Protein AF-A0A8S3Z1G6-F1 (afdb_monomer)

Nearest PDB structures (foldseek):
  7von-assembly1_A  TM=7.773E-01  e=1.068E-27  Homo sapiens
  6tav-assembly1_C  TM=4.360E-01  e=1.987E-30  Homo sapiens
  6tav-assembly1_D  TM=4.398E-01  e=4.493E-30  Homo sapiens
  6tav-assembly1_B  TM=4.279E-01  e=2.783E-29  Homo sapiens
  7o7s-assembly1_B  TM=4.402E-01  e=2.542E-23  Homo sapiens

Mean predicted aligned error: 13.36 Å

InterPro domains:
  IPR001599 Alpha-2-macroglobulin [PF00207] (33-119)
  IPR001599 Alpha-2-macroglobulin [SM01360] (33-122)
  IPR008930 Terpenoid cyclases/protein prenyltransferase alpha-alpha toroid [SSF48239] (239-537)
  IPR011626 Alpha-macroglobulin-like, TED domain [PF07678] (222-535)
  IPR013783 Immunoglobulin-like fold [G3DSA:2.60.40.10] (85-119)
  IPR050473 Alpha-2-macroglobulin/Complement system [PTHR11412] (114-623)

Structure (mmCIF, N/CA/C/O backbone):
data_AF-A0A8S3Z1G6-F1
#
_entry.id   AF-A0A8S3Z1G6-F1
#
loop_
_atom_site.group_PDB
_atom_site.id
_atom_site.type_symbol
_atom_site.label_atom_id
_atom_site.label_alt_id
_atom_site.label_comp_id
_atom_site.label_asym_id
_atom_site.label_entity_id
_atom_site.label_seq_id
_atom_site.pdbx_PDB_ins_code
_atom_site.Cartn_x
_atom_site.Cartn_y
_atom_site.Cartn_z
_atom_site.occupancy
_atom_site.B_iso_or_equiv
_atom_site.auth_seq_id
_atom_site.auth_comp_id
_atom_site.auth_asym_id
_atom_site.auth_atom_id
_atom_site.pdbx_PDB_model_num
ATOM 1 N N . SER A 1 1 ? 66.501 -29.626 -78.170 1.00 34.53 1 SER A N 1
ATOM 2 C CA . SER A 1 1 ? 66.283 -30.199 -76.824 1.00 34.53 1 SER A CA 1
ATOM 3 C C . SER A 1 1 ? 64.875 -29.842 -76.359 1.00 34.53 1 SER A C 1
ATOM 5 O O . SER A 1 1 ? 64.564 -28.665 -76.341 1.00 34.53 1 SER A O 1
ATOM 7 N N . ARG A 1 2 ? 64.040 -30.877 -76.120 1.00 29.97 2 ARG A N 1
ATOM 8 C CA . ARG A 1 2 ? 62.816 -31.008 -75.269 1.00 29.97 2 ARG A CA 1
ATOM 9 C C . ARG A 1 2 ? 62.225 -29.713 -74.651 1.00 29.97 2 ARG A C 1
ATOM 11 O O . ARG A 1 2 ? 62.986 -28.949 -74.088 1.00 29.97 2 ARG A O 1
ATOM 18 N N . ALA A 1 3 ? 60.914 -29.439 -74.593 1.00 30.58 3 ALA A N 1
ATOM 19 C CA . ALA A 1 3 ? 59.749 -30.291 -74.285 1.00 30.58 3 ALA A CA 1
ATOM 20 C C . ALA A 1 3 ? 58.430 -29.540 -74.655 1.00 30.58 3 ALA A C 1
ATOM 22 O O . ALA A 1 3 ? 58.380 -28.323 -74.539 1.00 30.58 3 ALA A O 1
ATOM 23 N N . LEU A 1 4 ? 57.466 -30.175 -75.336 1.00 33.66 4 LEU A N 1
ATOM 24 C CA . LEU A 1 4 ? 56.181 -30.745 -74.855 1.00 33.66 4 LEU A CA 1
ATOM 25 C C . LEU A 1 4 ? 55.034 -29.765 -74.511 1.00 33.66 4 LEU A C 1
ATOM 27 O O . LEU A 1 4 ? 55.108 -28.956 -73.595 1.00 33.66 4 LEU A O 1
ATOM 31 N N . ARG A 1 5 ? 53.929 -29.970 -75.248 1.00 39.62 5 ARG A N 1
ATOM 32 C CA . ARG A 1 5 ? 52.545 -29.548 -74.986 1.00 39.62 5 ARG A CA 1
ATOM 33 C C . ARG A 1 5 ? 52.050 -30.059 -73.626 1.00 39.62 5 ARG A C 1
ATOM 35 O O . ARG A 1 5 ? 52.363 -31.191 -73.274 1.00 39.62 5 ARG A O 1
ATOM 42 N N . ASN A 1 6 ? 51.165 -29.301 -72.978 1.00 30.95 6 ASN A N 1
ATOM 43 C CA . ASN A 1 6 ? 49.885 -29.809 -72.467 1.00 30.95 6 ASN A CA 1
ATOM 44 C C . ASN A 1 6 ? 48.949 -28.640 -72.138 1.00 30.95 6 ASN A C 1
ATOM 46 O O . ASN A 1 6 ? 49.355 -27.666 -71.510 1.00 30.95 6 ASN A O 1
ATOM 50 N N . GLY A 1 7 ? 47.707 -28.734 -72.611 1.00 37.72 7 GLY A N 1
ATOM 51 C CA . GLY A 1 7 ? 46.647 -27.794 -72.275 1.00 37.72 7 GLY A CA 1
ATOM 52 C C . GLY A 1 7 ? 46.104 -28.031 -70.869 1.00 37.72 7 GLY A C 1
ATOM 53 O O . GLY A 1 7 ? 46.089 -29.161 -70.384 1.00 37.72 7 GLY A O 1
ATOM 54 N N . SER A 1 8 ? 45.596 -26.970 -70.250 1.00 30.78 8 SER A N 1
ATOM 55 C CA . SER A 1 8 ? 44.610 -27.065 -69.180 1.00 30.78 8 SER A CA 1
ATOM 56 C C . SER A 1 8 ? 43.394 -26.233 -69.577 1.00 30.78 8 SER A C 1
ATOM 58 O O . SER A 1 8 ? 43.483 -25.067 -69.955 1.00 30.78 8 SER A O 1
ATOM 60 N N . GLN A 1 9 ? 42.251 -26.909 -69.580 1.00 35.09 9 GLN A N 1
ATOM 61 C CA . GLN A 1 9 ? 40.932 -26.348 -69.812 1.00 35.09 9 GLN A CA 1
ATOM 62 C C . GLN A 1 9 ? 40.625 -25.313 -68.724 1.00 35.09 9 GLN A C 1
ATOM 64 O O . GLN A 1 9 ? 40.702 -25.618 -67.535 1.00 35.09 9 GLN A O 1
ATOM 69 N N . THR A 1 10 ? 40.227 -24.107 -69.116 1.00 37.28 10 THR A N 1
ATOM 70 C CA . THR A 1 10 ? 39.529 -23.186 -68.218 1.00 37.28 10 THR A CA 1
ATOM 71 C C . THR A 1 10 ? 38.146 -23.766 -67.936 1.00 37.28 10 THR A C 1
ATOM 73 O O . THR A 1 10 ? 37.294 -23.786 -68.825 1.00 37.28 10 THR A O 1
ATOM 76 N N . MET A 1 11 ? 37.931 -24.283 -66.723 1.00 36.00 11 MET A N 1
ATOM 77 C CA . MET A 1 11 ? 36.587 -24.627 -66.251 1.00 36.00 11 MET A CA 1
ATOM 78 C C . MET A 1 11 ? 35.712 -23.362 -66.245 1.00 36.00 11 MET A C 1
ATOM 80 O O . MET A 1 11 ? 36.204 -22.299 -65.856 1.00 36.00 11 MET A O 1
ATOM 84 N N . PRO A 1 12 ? 34.431 -23.440 -66.648 1.00 39.66 12 PRO A N 1
ATOM 85 C CA . PRO A 1 12 ? 33.510 -22.330 -66.455 1.00 39.66 12 PRO A CA 1
ATOM 86 C C . PRO A 1 12 ? 33.295 -22.091 -64.948 1.00 39.66 12 PRO A C 1
ATOM 88 O O . PRO A 1 12 ? 33.430 -23.031 -64.156 1.00 39.66 12 PRO A O 1
ATOM 91 N N . PRO A 1 13 ? 32.966 -20.856 -64.525 1.00 38.84 13 PRO A N 1
ATOM 92 C CA . PRO A 1 13 ? 32.642 -20.574 -63.133 1.00 38.84 13 PRO A CA 1
ATOM 93 C C . PRO A 1 13 ? 31.499 -21.488 -62.683 1.00 38.84 13 PRO A C 1
ATOM 95 O O . PRO A 1 13 ? 30.462 -21.586 -63.340 1.00 38.84 13 PRO A O 1
ATOM 98 N N . LYS A 1 14 ? 31.719 -22.193 -61.573 1.00 38.25 14 LYS A N 1
ATOM 99 C CA . LYS A 1 14 ? 30.732 -23.070 -60.948 1.00 38.25 14 LYS A CA 1
ATOM 100 C C . LYS A 1 14 ? 29.528 -22.206 -60.553 1.00 38.25 14 LYS A C 1
ATOM 102 O O . LYS A 1 14 ? 29.661 -21.329 -59.703 1.00 38.25 14 LYS A O 1
ATOM 107 N N . VAL A 1 15 ? 28.378 -22.418 -61.190 1.00 42.12 15 VAL A N 1
ATOM 108 C CA . VAL A 1 15 ? 27.108 -21.830 -60.747 1.00 42.12 15 VAL A CA 1
ATOM 109 C C . VAL A 1 15 ? 26.781 -22.484 -59.408 1.00 42.12 15 VAL A C 1
ATOM 111 O O . VAL A 1 15 ? 26.533 -23.687 -59.367 1.00 42.12 15 VAL A O 1
ATOM 114 N N . MET A 1 16 ? 26.868 -21.717 -58.319 1.00 34.94 16 MET A N 1
ATOM 115 C CA . MET A 1 16 ? 26.421 -22.168 -57.000 1.00 34.94 16 MET A CA 1
ATOM 116 C C . MET A 1 16 ? 24.927 -22.480 -57.077 1.00 34.94 16 MET A C 1
ATOM 118 O O . MET A 1 16 ? 24.133 -21.649 -57.519 1.00 34.94 16 MET A O 1
ATOM 122 N N . THR A 1 17 ? 24.558 -23.694 -56.687 1.00 43.62 17 THR A N 1
ATOM 123 C CA . THR A 1 17 ? 23.158 -24.112 -56.569 1.00 43.62 17 THR A CA 1
ATOM 124 C C . THR A 1 17 ? 22.634 -23.801 -55.168 1.00 43.62 17 THR A C 1
ATOM 126 O O . THR A 1 17 ? 23.411 -23.568 -54.247 1.00 43.62 17 THR A O 1
ATOM 129 N N . MET A 1 18 ? 21.309 -23.763 -54.997 1.00 39.62 18 MET A N 1
ATOM 130 C CA . MET A 1 18 ? 20.632 -23.345 -53.754 1.00 39.62 18 MET A CA 1
ATOM 131 C C . MET A 1 18 ? 21.037 -24.165 -52.508 1.00 39.62 18 MET A C 1
ATOM 133 O O . MET A 1 18 ? 20.867 -23.685 -51.390 1.00 39.62 18 MET A O 1
ATOM 137 N N . ASP A 1 19 ? 21.620 -25.351 -52.713 1.00 42.16 19 ASP A N 1
ATOM 138 C CA . ASP A 1 19 ? 22.122 -26.258 -51.673 1.00 42.16 19 ASP A CA 1
ATOM 139 C C . ASP A 1 19 ? 23.578 -25.970 -51.235 1.00 42.16 19 ASP A C 1
ATOM 141 O O . ASP A 1 19 ? 24.062 -26.583 -50.286 1.00 42.16 19 ASP A O 1
ATOM 145 N N . ASP A 1 20 ? 24.284 -25.034 -51.889 1.00 42.81 20 ASP A N 1
ATOM 146 C CA . ASP A 1 20 ? 25.677 -24.662 -51.571 1.00 42.81 20 ASP A CA 1
ATOM 147 C C . ASP A 1 20 ? 25.791 -23.511 -50.537 1.00 42.81 20 ASP A C 1
ATOM 149 O O . ASP A 1 20 ? 26.899 -23.128 -50.149 1.00 42.81 20 ASP A O 1
ATOM 153 N N . LEU A 1 21 ? 24.670 -22.933 -50.078 1.00 46.16 21 LEU A N 1
ATOM 154 C CA . LEU A 1 21 ? 24.652 -21.888 -49.044 1.00 46.16 21 LEU A CA 1
ATOM 155 C C . LEU A 1 21 ? 24.700 -22.517 -47.636 1.00 46.16 21 LEU A C 1
ATOM 157 O O . LEU A 1 21 ? 23.954 -23.460 -47.369 1.00 46.16 21 LEU A O 1
ATOM 161 N N . PRO A 1 22 ? 25.524 -22.001 -46.698 1.00 45.28 22 PRO A N 1
ATOM 162 C CA . PRO A 1 22 ? 25.552 -22.518 -45.332 1.00 45.28 22 PRO A CA 1
ATOM 163 C C . PRO A 1 22 ? 24.160 -22.393 -44.687 1.00 45.28 22 PRO A C 1
ATOM 165 O O . PRO A 1 22 ? 23.470 -21.399 -44.942 1.00 45.28 22 PRO A O 1
ATOM 168 N N . PRO A 1 23 ? 23.736 -23.350 -43.837 1.00 43.66 23 PRO A N 1
ATOM 169 C CA . PRO A 1 23 ? 22.456 -23.271 -43.142 1.00 43.66 23 PRO A CA 1
ATOM 170 C C . PRO A 1 23 ? 22.430 -21.999 -42.294 1.00 43.66 23 PRO A C 1
ATOM 172 O O . PRO A 1 23 ? 23.134 -21.880 -41.292 1.00 43.66 23 PRO A O 1
ATOM 175 N N . GLN A 1 24 ? 21.656 -21.010 -42.736 1.00 57.53 24 GLN A N 1
ATOM 176 C CA . GLN A 1 24 ? 21.557 -19.738 -42.041 1.00 57.53 24 GLN A CA 1
ATOM 177 C C . GLN A 1 24 ? 20.577 -19.846 -40.876 1.00 57.53 24 GLN A C 1
ATOM 179 O O . GLN A 1 24 ? 19.446 -20.309 -41.019 1.00 57.53 24 GLN A O 1
ATOM 184 N N . THR A 1 25 ? 21.035 -19.398 -39.715 1.00 65.25 25 THR A N 1
ATOM 185 C CA . THR A 1 25 ? 20.293 -19.397 -38.459 1.00 65.25 25 THR A CA 1
ATOM 186 C C . THR A 1 25 ? 19.339 -18.202 -38.385 1.00 65.25 25 THR A C 1
ATOM 188 O O . THR A 1 25 ? 19.664 -17.095 -38.818 1.00 65.25 25 THR A O 1
ATOM 191 N N . VAL A 1 26 ? 18.139 -18.424 -37.841 1.00 72.69 26 VAL A N 1
ATOM 192 C CA . VAL A 1 26 ? 17.143 -17.367 -37.599 1.00 72.69 26 VAL A CA 1
ATOM 193 C C . VAL A 1 26 ? 17.615 -16.495 -36.440 1.00 72.69 26 VAL A C 1
ATOM 195 O O . VAL A 1 26 ? 17.843 -17.015 -35.350 1.00 72.69 26 VAL A O 1
ATOM 198 N N . ARG A 1 27 ? 17.723 -15.178 -36.659 1.00 77.94 27 ARG A N 1
ATOM 199 C CA . ARG A 1 27 ? 18.151 -14.234 -35.617 1.00 77.94 27 ARG A CA 1
ATOM 200 C C . ARG A 1 27 ? 16.987 -13.872 -34.703 1.00 77.94 27 ARG A C 1
ATOM 202 O O . ARG A 1 27 ? 15.982 -13.335 -35.179 1.00 77.94 27 ARG A O 1
ATOM 209 N N . ASN A 1 28 ? 17.125 -14.142 -33.406 1.00 76.19 28 ASN A N 1
ATOM 210 C CA . ASN A 1 28 ? 16.068 -13.900 -32.415 1.00 76.19 28 ASN A CA 1
ATOM 211 C C . ASN A 1 28 ? 16.565 -13.373 -31.052 1.00 76.19 28 ASN A C 1
ATOM 213 O O . ASN A 1 28 ? 15.741 -12.898 -30.267 1.00 76.19 28 ASN A O 1
ATOM 217 N N . TYR A 1 29 ? 17.876 -13.391 -30.772 1.00 78.62 29 TYR A N 1
ATOM 218 C CA . TYR A 1 29 ? 18.431 -13.000 -29.470 1.00 78.62 29 TYR A CA 1
ATOM 219 C C . TYR A 1 29 ? 19.178 -11.655 -29.522 1.00 78.62 29 TYR A C 1
ATOM 221 O O . TYR A 1 29 ? 20.302 -11.562 -30.018 1.00 78.62 29 TYR A O 1
ATOM 229 N N . PHE A 1 30 ? 18.557 -10.602 -28.973 1.00 79.12 30 PHE A N 1
ATOM 230 C CA . PHE A 1 30 ? 19.050 -9.214 -29.025 1.00 79.12 30 PHE A CA 1
ATOM 231 C C . PHE A 1 30 ? 19.075 -8.543 -27.631 1.00 79.12 30 PHE A C 1
ATOM 233 O O . PHE A 1 30 ? 18.263 -7.650 -27.378 1.00 79.12 30 PHE A O 1
ATOM 240 N N . PRO A 1 31 ? 19.945 -8.974 -26.700 1.00 79.94 31 PRO A N 1
ATOM 241 C CA . PRO A 1 31 ? 20.035 -8.383 -25.363 1.00 79.94 31 PRO A CA 1
ATOM 242 C C . PRO A 1 31 ? 20.738 -7.013 -25.377 1.00 79.94 31 PRO A C 1
ATOM 244 O O . PRO A 1 31 ? 21.532 -6.731 -26.271 1.00 79.94 31 PRO A O 1
ATOM 247 N N . GLU A 1 32 ? 20.505 -6.189 -24.349 1.00 76.38 32 GLU A N 1
ATOM 248 C CA . GLU A 1 32 ? 21.302 -4.971 -24.092 1.00 76.38 32 GLU A CA 1
ATOM 249 C C . GLU A 1 32 ? 22.639 -5.290 -23.403 1.00 76.38 32 GLU A C 1
ATOM 251 O O . GLU A 1 32 ? 23.653 -4.644 -23.649 1.00 76.38 32 GLU A O 1
ATOM 256 N N . SER A 1 33 ? 22.667 -6.302 -22.534 1.00 83.00 33 SER A N 1
ATOM 257 C CA . SER A 1 33 ? 23.867 -6.793 -21.849 1.00 83.00 33 SER A CA 1
ATOM 258 C C . SER A 1 33 ? 23.748 -8.297 -21.621 1.00 83.00 33 SER A C 1
ATOM 260 O O . SER A 1 33 ? 22.657 -8.806 -21.369 1.00 83.00 33 SER A O 1
ATOM 262 N N . TRP A 1 34 ? 24.859 -9.022 -21.725 1.00 83.94 34 TRP A N 1
ATOM 263 C CA . TRP A 1 34 ? 24.917 -10.474 -21.543 1.00 83.94 34 TRP A CA 1
ATOM 264 C C . TRP A 1 34 ? 26.304 -10.878 -21.016 1.00 83.94 34 TRP A C 1
ATOM 266 O O . TRP A 1 34 ? 27.234 -10.078 -21.057 1.00 83.94 34 TRP A O 1
ATOM 276 N N . PHE A 1 35 ? 26.431 -12.099 -20.486 1.00 85.94 35 PHE A N 1
ATOM 277 C CA . PHE A 1 35 ? 27.665 -12.621 -19.875 1.00 85.94 35 PHE A CA 1
ATOM 278 C C . PHE A 1 35 ? 28.144 -11.862 -18.610 1.00 85.94 35 PHE A C 1
ATOM 280 O O . PHE A 1 35 ? 29.320 -11.547 -18.450 1.00 85.94 35 PHE A O 1
ATOM 287 N N . PHE A 1 36 ? 27.226 -11.601 -17.667 1.00 87.31 36 PHE A N 1
ATOM 288 C CA . PHE A 1 36 ? 27.542 -11.021 -16.352 1.00 87.31 36 PHE A CA 1
ATOM 289 C C . PHE A 1 36 ? 27.670 -12.115 -15.276 1.00 87.31 36 PHE A C 1
ATOM 291 O O . PHE A 1 36 ? 26.740 -12.373 -14.511 1.00 87.31 36 PHE A O 1
ATOM 298 N N . GLU A 1 37 ? 28.816 -12.801 -15.236 1.00 85.12 37 GLU A N 1
ATOM 299 C CA . GLU A 1 37 ? 29.043 -13.954 -14.352 1.00 85.12 37 GLU A CA 1
ATOM 300 C C . GLU A 1 37 ? 30.339 -13.847 -13.538 1.00 85.12 37 GLU A C 1
ATOM 302 O O . GLU A 1 37 ? 31.354 -13.325 -13.994 1.00 85.12 37 GLU A O 1
ATOM 307 N N . LYS A 1 38 ? 30.335 -14.432 -12.333 1.00 88.31 38 LYS A N 1
ATOM 308 C CA . LYS A 1 38 ? 31.545 -14.629 -11.526 1.00 88.31 38 LYS A CA 1
ATOM 309 C C . LYS A 1 38 ? 32.141 -16.008 -11.810 1.00 88.31 38 LYS A C 1
ATOM 311 O O . LYS A 1 38 ? 31.478 -17.021 -11.592 1.00 88.31 38 LYS A O 1
ATOM 316 N N . LYS A 1 39 ? 33.418 -16.063 -12.194 1.00 85.75 39 LYS A N 1
ATOM 317 C CA . LYS A 1 39 ? 34.184 -17.313 -12.331 1.00 85.75 39 LYS A CA 1
ATOM 318 C C . LYS A 1 39 ? 35.320 -17.361 -11.310 1.00 85.75 39 LYS A C 1
ATOM 320 O O . LYS A 1 39 ? 35.952 -16.347 -11.025 1.00 85.75 39 LYS A O 1
ATOM 325 N N . LYS A 1 40 ? 35.575 -18.541 -10.737 1.00 86.19 40 LYS A N 1
ATOM 326 C CA . LYS A 1 40 ? 36.748 -18.783 -9.886 1.00 86.19 40 LYS A CA 1
ATOM 327 C C . LYS A 1 40 ? 37.850 -19.372 -10.758 1.00 86.19 40 LYS A C 1
ATOM 329 O O . LYS A 1 40 ? 37.679 -20.476 -11.264 1.00 86.19 40 LYS A O 1
ATOM 334 N N . LEU A 1 41 ? 38.946 -18.639 -10.931 1.00 84.06 41 LEU A N 1
ATOM 335 C CA . LEU A 1 41 ? 40.090 -19.114 -11.708 1.00 84.06 41 LEU A CA 1
ATOM 336 C C . LEU A 1 41 ? 40.777 -20.301 -11.000 1.00 84.06 41 LEU A C 1
ATOM 338 O O . LEU A 1 41 ? 40.787 -20.335 -9.761 1.00 84.06 41 LEU A O 1
ATOM 342 N N . PRO A 1 42 ? 41.330 -21.274 -11.749 1.00 83.12 42 PRO A N 1
ATOM 343 C CA . PRO A 1 42 ? 42.129 -22.352 -11.178 1.00 83.12 42 PRO A CA 1
ATOM 344 C C . PRO A 1 42 ? 43.481 -21.822 -10.668 1.00 83.12 42 PRO A C 1
ATOM 346 O O . PRO A 1 42 ? 43.794 -20.637 -10.794 1.00 83.12 42 PRO A O 1
ATOM 349 N N . GLN A 1 43 ? 44.278 -22.683 -10.026 1.00 78.88 43 GLN A N 1
ATOM 350 C CA . GLN A 1 43 ? 45.542 -22.274 -9.386 1.00 78.88 43 GLN A CA 1
ATOM 351 C C . GLN A 1 43 ? 46.591 -21.739 -10.375 1.00 78.88 43 GLN A C 1
ATOM 353 O O . GLN A 1 43 ? 47.446 -20.949 -9.983 1.00 78.88 43 GLN A O 1
ATOM 358 N N . ASP A 1 44 ? 46.506 -22.142 -11.640 1.00 81.56 44 ASP A N 1
ATOM 359 C CA . ASP A 1 44 ? 47.327 -21.660 -12.755 1.00 81.56 44 ASP A CA 1
ATOM 360 C C . ASP A 1 44 ? 46.899 -20.274 -13.273 1.00 81.56 44 ASP A C 1
ATOM 362 O O . ASP A 1 44 ? 47.632 -19.640 -14.029 1.00 81.56 44 ASP A O 1
ATOM 366 N N . GLY A 1 45 ? 45.740 -19.773 -12.833 1.00 78.19 45 GLY A N 1
ATOM 367 C CA . GLY A 1 45 ? 45.218 -18.459 -13.191 1.00 78.19 45 GLY A CA 1
ATOM 368 C C . GLY A 1 45 ? 44.628 -18.368 -14.599 1.00 78.19 45 GLY A C 1
ATOM 369 O O . GLY A 1 45 ? 44.287 -17.261 -15.014 1.00 78.19 45 GLY A O 1
ATOM 370 N N . PHE A 1 46 ? 44.477 -19.483 -15.321 1.00 82.94 46 PHE A N 1
ATOM 371 C CA . PHE A 1 46 ? 43.970 -19.494 -16.694 1.00 82.94 46 PHE A CA 1
ATOM 372 C C . PHE A 1 46 ? 42.606 -20.186 -16.781 1.00 82.94 46 PHE A C 1
ATOM 374 O O . PHE A 1 46 ? 42.383 -21.244 -16.203 1.00 82.94 46 PHE A O 1
ATOM 381 N N . MET A 1 47 ? 41.666 -19.585 -17.509 1.00 83.75 47 MET A N 1
ATOM 382 C CA . MET A 1 47 ? 40.366 -20.187 -17.792 1.00 83.75 47 MET A CA 1
ATOM 383 C C . MET A 1 47 ? 39.920 -19.779 -19.188 1.00 83.75 47 MET A C 1
ATOM 385 O O . MET A 1 47 ? 39.853 -18.591 -19.496 1.00 83.75 47 MET A O 1
ATOM 389 N N . GLU A 1 48 ? 39.567 -20.766 -19.999 1.00 86.31 48 GLU A N 1
ATOM 390 C CA . GLU A 1 48 ? 38.979 -20.555 -21.315 1.00 86.31 48 GLU A CA 1
ATOM 391 C C . GLU A 1 48 ? 37.458 -20.720 -21.232 1.00 86.31 48 GLU A C 1
ATOM 393 O O . GLU A 1 48 ? 36.951 -21.644 -20.592 1.00 86.31 48 GLU A O 1
ATOM 398 N N . VAL A 1 49 ? 36.721 -19.801 -21.857 1.00 83.50 49 VAL A N 1
ATOM 399 C CA . VAL A 1 49 ? 35.257 -19.834 -21.911 1.00 83.50 49 VAL A CA 1
ATOM 400 C C . VAL A 1 49 ? 34.829 -19.633 -23.357 1.00 83.50 49 VAL A C 1
ATOM 402 O O . VAL A 1 49 ? 35.043 -18.568 -23.931 1.00 83.50 49 VAL A O 1
ATOM 405 N N . SER A 1 50 ? 34.204 -20.648 -23.946 1.00 86.75 50 SER A N 1
ATOM 406 C CA . SER A 1 50 ? 33.611 -20.539 -25.277 1.00 86.75 50 SER A CA 1
ATOM 407 C C . SER A 1 50 ? 32.214 -19.931 -25.169 1.00 86.75 50 SER A C 1
ATOM 409 O O . SER A 1 50 ? 31.353 -20.455 -24.462 1.00 86.75 50 SER A O 1
ATOM 411 N N . LEU A 1 51 ? 31.984 -18.826 -25.876 1.00 84.00 51 LEU A N 1
ATOM 412 C CA . LEU A 1 51 ? 30.718 -18.094 -25.882 1.00 84.00 51 LEU A CA 1
ATOM 413 C C . LEU A 1 51 ? 30.206 -17.949 -27.312 1.00 84.00 51 LEU A C 1
ATOM 415 O O . LEU A 1 51 ? 30.983 -17.721 -28.236 1.00 84.00 51 LEU A O 1
ATOM 419 N N . THR A 1 52 ? 28.888 -18.038 -27.485 1.00 83.31 52 THR A N 1
ATOM 420 C CA . THR A 1 52 ? 28.232 -17.666 -28.745 1.00 83.31 52 THR A CA 1
ATOM 421 C C . THR A 1 52 ? 27.739 -16.230 -28.615 1.00 83.31 52 THR A C 1
ATOM 423 O O . THR A 1 52 ? 26.966 -15.929 -27.707 1.00 83.31 52 THR A O 1
ATOM 426 N N . LEU A 1 53 ? 28.224 -15.340 -29.485 1.00 83.50 53 LEU A N 1
ATOM 427 C CA . LEU A 1 53 ? 27.829 -13.931 -29.484 1.00 83.50 53 LEU A CA 1
ATOM 428 C C . LEU A 1 53 ? 26.343 -13.801 -29.880 1.00 83.50 53 LEU A C 1
ATOM 430 O O . LEU A 1 53 ? 25.904 -14.526 -30.773 1.00 83.50 53 LEU A O 1
ATOM 434 N N . PRO A 1 54 ? 25.570 -12.887 -29.263 1.00 84.69 54 PRO A N 1
ATOM 435 C CA . PRO A 1 54 ? 24.199 -12.613 -29.659 1.00 84.69 54 PRO A CA 1
ATOM 436 C C . PRO A 1 54 ? 24.094 -12.162 -31.111 1.00 84.69 54 PRO A C 1
ATOM 438 O O . PRO A 1 54 ? 25.008 -11.540 -31.651 1.00 84.69 54 PRO A O 1
ATOM 441 N N . ASP A 1 55 ? 22.912 -12.350 -31.689 1.00 79.31 55 ASP A N 1
ATOM 442 C CA . ASP A 1 55 ? 22.598 -12.058 -33.093 1.00 79.31 55 ASP A CA 1
ATOM 443 C C . ASP A 1 55 ? 22.562 -10.552 -33.440 1.00 79.31 55 ASP A C 1
ATOM 445 O O . ASP A 1 55 ? 22.197 -10.149 -34.556 1.00 79.31 55 ASP A O 1
ATOM 449 N N . SER A 1 56 ? 22.894 -9.701 -32.468 1.00 77.81 56 SER A N 1
ATOM 450 C CA . SER A 1 56 ? 22.869 -8.248 -32.572 1.00 77.81 56 SER A CA 1
ATOM 451 C C . SER A 1 56 ? 24.117 -7.724 -33.281 1.00 77.81 56 SER A C 1
ATOM 453 O O . SER A 1 56 ? 25.239 -8.094 -32.943 1.00 77.81 56 SER A O 1
ATOM 455 N N . ILE A 1 57 ? 23.925 -6.833 -34.254 1.00 76.31 57 ILE A N 1
ATOM 456 C CA . ILE A 1 57 ? 25.013 -6.250 -35.050 1.00 76.31 57 ILE A CA 1
ATOM 457 C C . ILE A 1 57 ? 25.527 -5.020 -34.312 1.00 76.31 57 ILE A C 1
ATOM 459 O O . ILE A 1 57 ? 25.114 -3.888 -34.557 1.00 76.31 57 ILE A O 1
ATOM 463 N N . THR A 1 58 ? 26.374 -5.288 -33.324 1.00 76.75 58 THR A N 1
ATOM 464 C CA . THR A 1 58 ? 26.969 -4.306 -32.416 1.00 76.75 58 THR A CA 1
ATOM 465 C C . THR A 1 58 ? 28.449 -4.624 -32.224 1.00 76.75 58 THR A C 1
ATOM 467 O O . THR A 1 58 ? 28.938 -5.684 -32.624 1.00 76.75 58 THR A O 1
ATOM 470 N N . THR A 1 59 ? 29.177 -3.705 -31.598 1.00 80.81 59 THR A N 1
ATOM 471 C CA . THR A 1 59 ? 30.476 -4.028 -31.011 1.00 80.81 59 THR A CA 1
ATOM 472 C C . THR A 1 59 ? 30.261 -4.367 -29.544 1.00 80.81 59 THR A C 1
ATOM 474 O O . THR A 1 59 ? 29.893 -3.496 -28.757 1.00 80.81 59 THR A O 1
ATOM 477 N N . TRP A 1 60 ? 30.470 -5.631 -29.177 1.00 86.44 60 TRP A N 1
ATOM 478 C CA . TRP A 1 60 ? 30.439 -6.054 -27.781 1.00 86.44 60 TRP A CA 1
ATOM 479 C C . TRP A 1 60 ? 31.750 -5.677 -27.105 1.00 86.44 60 TRP A C 1
ATOM 481 O O . TRP A 1 60 ? 32.811 -5.980 -27.635 1.00 86.44 60 TRP A O 1
ATOM 491 N N . SER A 1 61 ? 31.684 -5.041 -25.939 1.00 89.00 61 SER A N 1
ATOM 492 C CA . SER A 1 61 ? 32.859 -4.727 -25.124 1.00 89.00 61 SER A CA 1
ATOM 493 C C . SER A 1 61 ? 32.872 -5.640 -23.901 1.00 89.00 61 SER A C 1
ATOM 495 O O . SER A 1 61 ? 31.988 -5.556 -23.048 1.00 89.00 61 SER A O 1
ATOM 497 N N . PHE A 1 62 ? 33.841 -6.552 -23.836 1.00 87.94 62 PHE A N 1
ATOM 498 C CA . PHE A 1 62 ? 34.018 -7.465 -22.712 1.00 87.94 62 PHE A CA 1
ATOM 499 C C . PHE A 1 62 ? 35.028 -6.891 -21.729 1.00 87.94 62 PHE A C 1
ATOM 501 O O . PHE A 1 62 ? 36.187 -6.683 -22.074 1.00 87.94 62 PHE A O 1
ATOM 508 N N . MET A 1 63 ? 34.609 -6.693 -20.483 1.00 87.88 63 MET A N 1
ATOM 509 C CA . MET A 1 63 ? 35.485 -6.257 -19.400 1.00 87.88 63 MET A CA 1
ATOM 510 C C . MET A 1 63 ? 35.467 -7.295 -18.283 1.00 87.88 63 MET A C 1
ATOM 512 O O . MET A 1 63 ? 34.402 -7.761 -17.877 1.00 87.88 63 MET A O 1
ATOM 516 N N . ALA A 1 64 ? 36.644 -7.641 -17.767 1.00 88.62 64 ALA A N 1
ATOM 517 C CA . ALA A 1 64 ? 36.797 -8.546 -16.640 1.00 88.62 64 ALA A CA 1
ATOM 518 C C . ALA A 1 64 ? 37.385 -7.809 -15.433 1.00 88.62 64 ALA A C 1
ATOM 520 O O . ALA A 1 64 ? 38.302 -6.998 -15.556 1.00 88.62 64 ALA A O 1
ATOM 521 N N . VAL A 1 65 ? 36.875 -8.128 -14.243 1.00 90.50 65 VAL A N 1
ATOM 522 C CA . VAL A 1 65 ? 37.412 -7.634 -12.971 1.00 90.50 65 VAL A CA 1
ATOM 523 C C . VAL A 1 65 ? 37.878 -8.830 -12.149 1.00 90.50 65 VAL A C 1
ATOM 525 O O . VAL A 1 65 ? 37.074 -9.648 -11.702 1.00 90.50 65 VAL A O 1
ATOM 528 N N . GLY A 1 66 ? 39.193 -8.946 -11.972 1.00 88.88 66 GLY A N 1
ATOM 529 C CA . GLY A 1 66 ? 39.838 -9.986 -11.179 1.00 88.88 66 GLY A CA 1
ATOM 530 C C . GLY A 1 66 ? 40.108 -9.520 -9.752 1.00 88.88 66 GLY A C 1
ATOM 531 O O . GLY A 1 66 ? 40.572 -8.403 -9.534 1.00 88.88 66 GLY A O 1
ATOM 532 N N . ILE A 1 67 ? 39.848 -10.385 -8.769 1.00 89.38 67 ILE A N 1
ATOM 533 C CA . ILE A 1 67 ? 40.145 -10.130 -7.353 1.00 89.38 67 ILE A CA 1
ATOM 534 C C . ILE A 1 67 ? 40.977 -11.297 -6.815 1.00 89.38 67 ILE A C 1
ATOM 536 O O . ILE A 1 67 ? 40.552 -12.450 -6.890 1.00 89.38 67 ILE A O 1
ATOM 540 N N . SER A 1 68 ? 42.147 -10.994 -6.250 1.00 86.44 68 SER A N 1
ATOM 541 C CA . SER A 1 68 ? 43.049 -11.959 -5.614 1.00 86.44 68 SER A CA 1
ATOM 542 C C . SER A 1 68 ? 43.428 -11.507 -4.204 1.00 86.44 68 SER A C 1
ATOM 544 O O . SER A 1 68 ? 43.701 -10.331 -3.973 1.00 86.44 68 SER A O 1
ATOM 546 N N . SER A 1 69 ? 43.514 -12.450 -3.262 1.00 84.19 69 SER A N 1
ATOM 547 C CA . SER A 1 69 ? 43.940 -12.169 -1.884 1.00 84.19 69 SER A CA 1
ATOM 548 C C . SER A 1 69 ? 45.397 -11.709 -1.782 1.00 84.19 69 SER A C 1
ATOM 550 O O . SER A 1 69 ? 45.748 -11.029 -0.825 1.00 84.19 69 SER A O 1
ATOM 552 N N . THR A 1 70 ? 46.243 -12.065 -2.754 1.00 86.75 70 THR A N 1
ATOM 553 C CA . THR A 1 70 ? 47.678 -11.733 -2.754 1.00 86.75 70 THR A CA 1
ATOM 554 C C . THR A 1 70 ? 48.033 -10.557 -3.655 1.00 86.75 70 THR A C 1
ATOM 556 O O . THR A 1 70 ? 49.057 -9.919 -3.437 1.00 86.75 70 THR A O 1
ATOM 559 N N . ARG A 1 71 ? 47.216 -10.272 -4.679 1.00 83.38 71 ARG A N 1
ATOM 560 C CA . ARG A 1 71 ? 47.508 -9.253 -5.708 1.00 83.38 71 ARG A CA 1
ATOM 561 C C . ARG A 1 71 ? 46.470 -8.129 -5.795 1.00 83.38 71 ARG A C 1
ATOM 563 O O . ARG A 1 71 ? 46.623 -7.239 -6.620 1.00 83.38 71 ARG A O 1
ATOM 570 N N . GLY A 1 72 ? 45.440 -8.148 -4.950 1.00 87.00 72 GLY A N 1
ATOM 571 C CA . GLY A 1 72 ? 44.400 -7.121 -4.934 1.00 87.00 72 GLY A CA 1
ATOM 572 C C . GLY A 1 72 ? 43.437 -7.222 -6.120 1.00 87.00 72 GLY A C 1
ATOM 573 O O . GLY A 1 72 ? 43.142 -8.318 -6.601 1.00 87.00 72 GLY A O 1
ATOM 574 N N . ILE A 1 73 ? 42.912 -6.074 -6.551 1.00 91.25 73 ILE A N 1
ATOM 575 C CA . ILE A 1 73 ? 41.964 -5.950 -7.665 1.00 91.25 73 ILE A CA 1
ATOM 576 C C . ILE A 1 73 ? 42.693 -5.564 -8.956 1.00 91.25 73 ILE A C 1
ATOM 578 O O . ILE A 1 73 ? 43.587 -4.722 -8.943 1.00 91.25 73 ILE A O 1
ATOM 582 N N . CYS A 1 74 ? 42.298 -6.164 -10.074 1.00 88.25 74 CYS A N 1
ATOM 583 C CA . CYS A 1 74 ? 42.808 -5.846 -11.403 1.00 88.25 74 CYS A CA 1
ATOM 584 C C . CYS A 1 74 ? 41.634 -5.778 -12.385 1.00 88.25 74 CYS A C 1
ATOM 586 O O . CYS A 1 74 ? 40.791 -6.676 -12.405 1.00 88.25 74 CYS A O 1
ATOM 588 N N . VAL A 1 75 ? 41.566 -4.707 -13.172 1.00 89.81 75 VAL A N 1
ATOM 589 C CA . VAL A 1 75 ? 40.560 -4.523 -14.225 1.00 89.81 75 VAL A CA 1
ATOM 590 C C . VAL A 1 75 ? 41.253 -4.761 -15.560 1.00 89.81 75 VAL A C 1
ATOM 592 O O . VAL A 1 75 ? 42.312 -4.184 -15.803 1.00 89.81 75 VAL A O 1
ATOM 595 N N . SER A 1 76 ? 40.695 -5.639 -16.391 1.00 90.50 76 SER A N 1
ATOM 596 C CA . SER A 1 76 ? 41.230 -5.887 -17.727 1.00 90.50 76 SER A CA 1
ATOM 597 C C . SER A 1 76 ? 40.947 -4.705 -18.646 1.00 90.50 76 SER A C 1
ATOM 599 O O . SER A 1 76 ? 39.945 -4.004 -18.484 1.00 90.50 76 SER A O 1
ATOM 601 N N . GLU A 1 77 ? 41.775 -4.535 -19.672 1.00 87.06 77 GLU A N 1
ATOM 602 C CA . GLU A 1 77 ? 41.375 -3.708 -20.804 1.00 87.06 77 GLU A CA 1
ATOM 603 C C . GLU A 1 77 ? 40.125 -4.312 -21.468 1.00 87.06 77 GLU A C 1
ATOM 605 O O . GLU A 1 77 ? 39.964 -5.543 -21.477 1.00 87.06 77 GLU A O 1
ATOM 610 N N . PRO A 1 78 ? 39.202 -3.469 -21.959 1.00 86.69 78 PRO A N 1
ATOM 611 C CA . PRO A 1 78 ? 38.012 -3.943 -22.639 1.00 86.69 78 PRO A CA 1
ATOM 612 C C . PRO A 1 78 ? 38.390 -4.625 -23.957 1.00 86.69 78 PRO A C 1
ATOM 614 O O . PRO A 1 78 ? 39.053 -4.037 -24.809 1.00 86.69 78 PRO A O 1
ATOM 617 N N . LEU A 1 79 ? 37.934 -5.863 -24.142 1.00 88.31 79 LEU A N 1
ATOM 618 C CA . LEU A 1 79 ? 38.038 -6.578 -25.407 1.00 88.31 79 LEU A CA 1
ATOM 619 C C . LEU A 1 79 ? 36.817 -6.249 -26.264 1.00 88.31 79 LEU A C 1
ATOM 621 O O . LEU A 1 79 ? 35.704 -6.691 -25.978 1.00 88.31 79 LEU A O 1
ATOM 625 N N . GLU A 1 80 ? 37.031 -5.486 -27.328 1.00 87.25 80 GLU A N 1
ATOM 626 C CA . GLU A 1 80 ? 35.985 -5.177 -28.295 1.00 87.25 80 GLU A CA 1
ATOM 627 C C . GLU A 1 80 ? 35.872 -6.273 -29.354 1.00 87.25 80 GLU A C 1
ATOM 629 O O . GLU A 1 80 ? 36.789 -6.503 -30.141 1.00 87.25 80 GLU A O 1
ATOM 634 N N . GLN A 1 81 ? 34.714 -6.925 -29.407 1.00 86.50 81 GLN A N 1
ATOM 635 C CA . GLN A 1 81 ? 34.388 -7.931 -30.404 1.00 86.50 81 GLN A CA 1
ATOM 636 C C . GLN A 1 81 ? 33.241 -7.429 -31.293 1.00 86.50 81 GLN A C 1
ATOM 638 O O . GLN A 1 81 ? 32.071 -7.472 -30.893 1.00 86.50 81 GLN A O 1
ATOM 643 N N . PRO A 1 82 ? 33.537 -6.946 -32.513 1.00 80.69 82 PRO A N 1
ATOM 644 C CA . PRO A 1 82 ? 32.505 -6.540 -33.453 1.00 80.69 82 PRO A CA 1
ATOM 645 C C . PRO A 1 82 ? 31.763 -7.761 -34.009 1.00 80.69 82 PRO A C 1
ATOM 647 O O . PRO A 1 82 ? 32.373 -8.661 -34.588 1.00 80.69 82 PRO A O 1
ATOM 650 N N . VAL A 1 83 ? 30.435 -7.762 -33.895 1.00 80.75 83 VAL A N 1
ATOM 651 C CA . VAL A 1 83 ? 29.544 -8.692 -34.600 1.00 80.75 83 VAL A CA 1
ATOM 652 C C . VAL A 1 83 ? 29.021 -7.969 -35.826 1.00 80.75 83 VAL A C 1
ATOM 654 O O . VAL A 1 83 ? 28.261 -7.007 -35.731 1.00 80.75 83 VAL A O 1
ATOM 657 N N . ARG A 1 84 ? 29.471 -8.402 -37.003 1.00 71.00 84 ARG A N 1
ATOM 658 C CA . ARG A 1 84 ? 29.106 -7.778 -38.275 1.00 71.00 84 ARG A CA 1
ATOM 659 C C . ARG A 1 84 ? 28.608 -8.826 -39.249 1.00 71.00 84 ARG A C 1
ATOM 661 O O . ARG A 1 84 ? 29.184 -9.902 -39.368 1.00 71.00 84 ARG A O 1
ATOM 668 N N . LYS A 1 85 ? 27.569 -8.459 -39.988 1.00 66.31 85 LYS A N 1
ATOM 669 C CA . LYS A 1 85 ? 27.099 -9.172 -41.171 1.00 66.31 85 LYS A CA 1
ATOM 670 C C . LYS A 1 85 ? 27.086 -8.163 -42.319 1.00 66.31 85 LYS A C 1
ATOM 672 O O . LYS A 1 85 ? 26.694 -7.018 -42.111 1.00 66.31 85 LYS A O 1
ATOM 677 N N . LEU A 1 86 ? 27.572 -8.566 -43.491 1.00 61.22 86 LEU A N 1
ATOM 678 C CA . LEU A 1 86 ? 27.691 -7.681 -44.660 1.00 61.22 86 LEU A CA 1
ATOM 679 C C . LEU A 1 86 ? 26.319 -7.327 -45.263 1.00 61.22 86 LEU A C 1
ATOM 681 O O . LEU A 1 86 ? 26.161 -6.245 -45.814 1.00 61.22 86 LEU A O 1
ATOM 685 N N . PHE A 1 87 ? 25.329 -8.202 -45.062 1.00 67.38 87 PHE A N 1
ATOM 686 C CA . PHE A 1 87 ? 23.926 -8.013 -45.418 1.00 67.38 87 PHE A CA 1
ATOM 687 C C . PHE A 1 87 ? 23.039 -8.418 -44.246 1.00 67.38 87 PHE A C 1
ATOM 689 O O . PHE A 1 87 ? 23.068 -9.571 -43.803 1.00 67.38 87 PHE A O 1
ATOM 696 N N . PHE A 1 88 ? 22.265 -7.472 -43.717 1.00 69.75 88 PHE A N 1
ATOM 697 C CA . PHE A 1 88 ? 21.373 -7.740 -42.597 1.00 69.75 88 PHE A CA 1
ATOM 698 C C . PHE A 1 88 ? 20.129 -6.871 -42.597 1.00 69.75 88 PHE A C 1
ATOM 700 O O . PHE A 1 88 ? 20.112 -5.752 -43.107 1.00 69.75 88 PHE A O 1
ATOM 707 N N . THR A 1 89 ? 19.102 -7.390 -41.942 1.00 71.00 89 THR A N 1
ATOM 708 C CA . THR A 1 89 ? 17.820 -6.725 -41.773 1.00 71.00 89 THR A CA 1
ATOM 709 C C . THR A 1 89 ? 17.659 -6.257 -40.327 1.00 71.00 89 THR A C 1
ATOM 711 O O . THR A 1 89 ? 17.892 -7.012 -39.385 1.00 71.00 89 THR A O 1
ATOM 714 N N . ASP A 1 90 ? 17.260 -5.005 -40.125 1.00 72.81 90 ASP A N 1
ATOM 715 C CA . ASP A 1 90 ? 16.802 -4.474 -38.841 1.00 72.81 90 ASP A CA 1
ATOM 716 C C . ASP A 1 90 ? 15.299 -4.205 -38.921 1.00 72.81 90 ASP A C 1
ATOM 718 O O . ASP A 1 90 ? 14.824 -3.411 -39.738 1.00 72.81 90 ASP A O 1
ATOM 722 N N . VAL A 1 91 ? 14.543 -4.893 -38.072 1.00 75.31 91 VAL A N 1
ATOM 723 C CA . VAL A 1 91 ? 13.086 -4.785 -38.006 1.00 75.31 91 VAL A CA 1
ATOM 724 C C . VAL A 1 91 ? 12.733 -3.939 -36.793 1.00 75.31 91 VAL A C 1
ATOM 726 O O . VAL A 1 91 ? 12.890 -4.382 -35.652 1.00 75.31 91 VAL A O 1
ATOM 729 N N . ARG A 1 92 ? 12.237 -2.722 -37.039 1.00 73.75 92 ARG A N 1
ATOM 730 C CA . ARG A 1 92 ? 11.852 -1.784 -35.980 1.00 73.75 92 ARG A CA 1
ATOM 731 C C . ARG A 1 92 ? 10.361 -1.879 -35.709 1.00 73.75 92 ARG A C 1
ATOM 733 O O . ARG A 1 92 ? 9.548 -1.340 -36.462 1.00 73.75 92 ARG A O 1
ATOM 740 N N . LEU A 1 93 ? 10.020 -2.560 -34.621 1.00 75.75 93 LEU A N 1
ATOM 741 C CA . LEU A 1 93 ? 8.647 -2.662 -34.144 1.00 75.75 93 LEU A CA 1
ATOM 742 C C . LEU A 1 93 ? 8.304 -1.492 -33.208 1.00 75.75 93 LEU A C 1
ATOM 744 O O . LEU A 1 93 ? 9.163 -1.045 -32.444 1.00 75.75 93 LEU A O 1
ATOM 748 N N . PRO A 1 94 ? 7.063 -0.979 -33.245 1.00 75.25 94 PRO A N 1
ATOM 749 C CA . PRO A 1 94 ? 6.573 -0.080 -32.207 1.00 75.25 94 PRO A CA 1
ATOM 750 C C . PRO A 1 94 ? 6.455 -0.817 -30.866 1.00 75.25 94 PRO A C 1
ATOM 752 O O . PRO A 1 94 ? 6.339 -2.040 -30.825 1.00 75.25 94 PRO A O 1
ATOM 755 N N . TYR A 1 95 ? 6.418 -0.055 -29.769 1.00 71.00 95 TYR A N 1
ATOM 756 C CA . TYR A 1 95 ? 6.299 -0.604 -28.413 1.00 71.00 95 TYR A CA 1
ATOM 757 C C . TYR A 1 95 ? 5.056 -1.496 -28.222 1.00 71.00 95 TYR A C 1
ATOM 759 O O . TYR A 1 95 ? 5.126 -2.523 -27.557 1.00 71.00 95 TYR A O 1
ATOM 767 N N . LYS A 1 96 ? 3.919 -1.109 -28.811 1.00 72.69 96 LYS A N 1
ATOM 768 C CA . LYS A 1 96 ? 2.671 -1.885 -28.828 1.00 72.69 96 LYS A CA 1
ATOM 769 C C . LYS A 1 96 ? 1.830 -1.516 -30.046 1.00 72.69 96 LYS A C 1
ATOM 771 O O . LYS A 1 96 ? 1.941 -0.391 -30.537 1.00 72.69 96 LYS A O 1
ATOM 776 N N . VAL A 1 97 ? 0.976 -2.434 -30.491 1.00 78.06 97 VAL A N 1
ATOM 777 C CA . VAL A 1 97 ? -0.004 -2.206 -31.568 1.00 78.06 97 VAL A CA 1
ATOM 778 C C . VAL A 1 97 ? -1.389 -2.618 -31.100 1.00 78.06 97 VAL A C 1
ATOM 780 O O . VAL A 1 97 ? -1.526 -3.643 -30.434 1.00 78.06 97 VAL A O 1
ATOM 783 N N . THR A 1 98 ? -2.416 -1.844 -31.442 1.00 75.25 98 THR A N 1
ATOM 784 C CA . THR A 1 98 ? -3.798 -2.221 -31.141 1.00 75.25 98 THR A CA 1
ATOM 785 C C . THR A 1 98 ? -4.306 -3.224 -32.175 1.00 75.25 98 THR A C 1
ATOM 787 O O . THR A 1 98 ? -4.042 -3.097 -33.370 1.00 75.25 98 THR A O 1
ATOM 790 N N . ARG A 1 99 ? -5.051 -4.242 -31.737 1.00 70.50 99 ARG A N 1
ATOM 791 C CA . ARG A 1 99 ? -5.691 -5.217 -32.629 1.00 70.50 99 ARG A CA 1
ATOM 792 C C . ARG A 1 99 ? -6.504 -4.494 -33.713 1.00 70.50 99 ARG A C 1
ATOM 794 O O . ARG A 1 99 ? -7.218 -3.550 -33.398 1.00 70.50 99 ARG A O 1
ATOM 801 N N . LEU A 1 100 ? -6.429 -4.983 -34.955 1.00 67.25 100 LEU A N 1
ATOM 802 C CA . LEU A 1 100 ? -7.079 -4.413 -36.149 1.00 67.25 100 LEU A CA 1
ATOM 803 C C . LEU A 1 100 ? -6.535 -3.055 -36.638 1.00 67.25 100 LEU A C 1
ATOM 805 O O . LEU A 1 100 ? -6.997 -2.583 -37.675 1.00 67.25 100 LEU A O 1
ATOM 809 N N . GLU A 1 101 ? -5.551 -2.440 -35.970 1.00 73.06 101 GLU A N 1
ATOM 810 C CA . GLU A 1 101 ? -4.860 -1.270 -36.527 1.00 73.06 101 GLU A CA 1
ATOM 811 C C . GLU A 1 101 ? -3.876 -1.686 -37.626 1.00 73.06 101 GLU A C 1
ATOM 813 O O . GLU A 1 101 ? -3.094 -2.625 -37.470 1.00 73.06 101 GLU A O 1
ATOM 818 N N . GLU A 1 102 ? -3.889 -0.949 -38.736 1.00 68.00 102 GLU A N 1
ATOM 819 C CA . GLU A 1 102 ? -2.887 -1.078 -39.789 1.00 68.00 102 GLU A CA 1
ATOM 820 C C . GLU A 1 102 ? -1.615 -0.333 -39.369 1.00 68.00 102 GLU A C 1
ATOM 822 O O . GLU A 1 102 ? -1.615 0.891 -39.202 1.00 68.00 102 GLU A O 1
ATOM 827 N N . VAL A 1 103 ? -0.515 -1.068 -39.194 1.00 73.50 103 VAL A N 1
ATOM 828 C CA . VAL A 1 103 ? 0.770 -0.483 -38.800 1.00 73.50 103 VAL A CA 1
ATOM 829 C C . VAL A 1 103 ? 1.826 -0.748 -39.859 1.00 73.50 103 VAL A C 1
ATOM 831 O O . VAL A 1 103 ? 2.043 -1.878 -40.295 1.00 73.50 103 VAL A O 1
ATOM 834 N N . LYS A 1 104 ? 2.535 0.321 -40.233 1.00 69.69 104 LYS A N 1
ATOM 835 C CA . LYS A 1 104 ? 3.686 0.260 -41.136 1.00 69.69 104 LYS A CA 1
ATOM 836 C C . LYS A 1 104 ? 4.945 -0.051 -40.338 1.00 69.69 104 LYS A C 1
ATOM 838 O O . LYS A 1 104 ? 5.480 0.823 -39.652 1.00 69.69 104 LYS A O 1
ATOM 843 N N . VAL A 1 105 ? 5.421 -1.290 -40.435 1.00 72.31 105 VAL A N 1
ATOM 844 C CA . VAL A 1 105 ? 6.689 -1.709 -39.827 1.00 72.31 105 VAL A CA 1
ATOM 845 C C . VAL A 1 105 ? 7.835 -1.272 -40.735 1.00 72.31 105 VAL A C 1
ATOM 847 O O . VAL A 1 105 ? 7.853 -1.576 -41.930 1.00 72.31 105 VAL A O 1
ATOM 850 N N . LYS A 1 106 ? 8.797 -0.535 -40.169 1.00 66.31 106 LYS A N 1
ATOM 851 C CA . LYS A 1 106 ? 9.994 -0.105 -40.899 1.00 66.31 106 LYS A CA 1
ATOM 852 C C . LYS A 1 106 ? 11.033 -1.218 -40.862 1.00 66.31 106 LYS A C 1
ATOM 854 O O . LYS A 1 106 ? 11.477 -1.608 -39.781 1.00 66.31 106 LYS A O 1
ATOM 859 N N . ILE A 1 107 ? 11.427 -1.684 -42.043 1.00 71.75 107 ILE A N 1
ATOM 860 C CA . ILE A 1 107 ? 12.439 -2.721 -42.221 1.00 71.75 107 ILE A CA 1
ATOM 861 C C . ILE A 1 107 ? 13.642 -2.064 -42.901 1.00 71.75 107 ILE A C 1
ATOM 863 O O . ILE A 1 107 ? 13.602 -1.705 -44.080 1.00 71.75 107 ILE A O 1
ATOM 867 N N . ALA A 1 108 ? 14.710 -1.852 -42.139 1.00 64.12 108 ALA A N 1
ATOM 868 C CA . ALA A 1 108 ? 15.958 -1.333 -42.677 1.00 64.12 108 ALA A CA 1
ATOM 869 C C . ALA A 1 108 ? 16.814 -2.514 -43.135 1.00 64.12 108 ALA A C 1
ATOM 871 O O . ALA A 1 108 ? 17.294 -3.292 -42.316 1.00 64.12 108 ALA A O 1
ATOM 872 N N . VAL A 1 109 ? 16.993 -2.663 -44.446 1.00 64.50 109 VAL A N 1
ATOM 873 C CA . VAL A 1 109 ? 17.933 -3.635 -45.002 1.00 64.50 109 VAL A CA 1
ATOM 874 C C . VAL A 1 109 ? 19.245 -2.903 -45.216 1.00 64.50 109 VAL A C 1
ATOM 876 O O . VAL A 1 109 ? 19.353 -1.987 -46.031 1.00 64.50 109 VAL A O 1
ATOM 879 N N . TYR A 1 110 ? 20.259 -3.278 -44.457 1.00 65.81 110 TYR A N 1
ATOM 880 C CA . TYR A 1 110 ? 21.582 -2.691 -44.567 1.00 65.81 110 TYR A CA 1
ATOM 881 C C . TYR A 1 110 ? 22.303 -3.330 -45.760 1.00 65.81 110 TYR A C 1
ATOM 883 O O . TYR A 1 110 ? 23.090 -4.258 -45.628 1.00 65.81 110 TYR A O 1
ATOM 891 N N . ASN A 1 111 ? 21.921 -2.824 -46.936 1.00 59.62 111 ASN A N 1
ATOM 892 C CA . ASN A 1 111 ? 22.512 -2.969 -48.272 1.00 59.62 111 ASN A CA 1
ATOM 893 C C . ASN A 1 111 ? 22.132 -1.716 -49.108 1.00 59.62 111 ASN A C 1
ATOM 895 O O . ASN A 1 111 ? 21.659 -1.792 -50.235 1.00 59.62 111 ASN A O 1
ATOM 899 N N . TYR A 1 112 ? 22.216 -0.537 -48.477 1.00 49.84 112 TYR A N 1
ATOM 900 C CA . TYR A 1 112 ? 21.860 0.789 -49.013 1.00 49.84 112 TYR A CA 1
ATOM 901 C C . TYR A 1 112 ? 20.404 1.035 -49.483 1.00 49.84 112 TYR A C 1
ATOM 903 O O . TYR A 1 112 ? 20.161 2.090 -50.068 1.00 49.84 112 TYR A O 1
ATOM 911 N N . HIS A 1 113 ? 19.406 0.181 -49.195 1.00 48.50 113 HIS A N 1
ATOM 912 C CA . HIS A 1 113 ? 17.982 0.413 -49.542 1.00 48.50 113 HIS A CA 1
ATOM 913 C C . HIS A 1 113 ? 17.014 0.157 -48.365 1.00 48.50 113 HIS A C 1
ATOM 915 O O . HIS A 1 113 ? 17.260 -0.687 -47.510 1.00 48.50 113 HIS A O 1
ATOM 921 N N . SER A 1 114 ? 15.883 0.875 -48.316 1.00 50.25 114 SER A N 1
ATOM 922 C CA . SER A 1 114 ? 14.867 0.762 -47.249 1.00 50.25 114 SER A CA 1
ATOM 923 C C . SER A 1 114 ? 13.538 0.214 -47.776 1.00 50.25 114 SER A C 1
ATOM 925 O O . SER A 1 114 ? 13.083 0.668 -48.825 1.00 50.25 114 SER A O 1
ATOM 927 N N . TYR A 1 115 ? 12.900 -0.698 -47.033 1.00 60.59 115 TYR A N 1
ATOM 928 C CA . TYR A 1 115 ? 11.628 -1.335 -47.400 1.00 60.59 115 TYR A CA 1
ATOM 929 C C . TYR A 1 115 ? 10.581 -1.171 -46.280 1.00 60.59 115 TYR A C 1
ATOM 931 O O . TYR A 1 115 ? 10.914 -0.932 -45.115 1.00 60.59 115 TYR A O 1
ATOM 939 N N . ALA A 1 116 ? 9.296 -1.285 -46.621 1.00 48.88 116 ALA A N 1
ATOM 940 C CA . ALA A 1 116 ? 8.182 -1.218 -45.673 1.00 48.88 116 ALA A CA 1
ATOM 941 C C . ALA A 1 116 ? 7.216 -2.386 -45.904 1.00 48.88 116 ALA A C 1
ATOM 943 O O . ALA A 1 116 ? 6.980 -2.765 -47.050 1.00 48.88 116 ALA A O 1
ATOM 944 N N . ALA A 1 117 ? 6.653 -2.925 -44.821 1.00 53.34 117 ALA A N 1
ATOM 945 C CA . ALA A 1 117 ? 5.626 -3.963 -44.862 1.00 53.34 117 ALA A CA 1
ATOM 946 C C . ALA A 1 117 ? 4.381 -3.515 -44.083 1.00 53.34 117 ALA A C 1
ATOM 948 O O . ALA A 1 117 ? 4.490 -2.881 -43.027 1.00 53.34 117 ALA A O 1
ATOM 949 N N . GLU A 1 118 ? 3.206 -3.845 -44.616 1.00 48.06 118 GLU A N 1
ATOM 950 C CA . GLU A 1 118 ? 1.907 -3.621 -43.976 1.00 48.06 118 GLU A CA 1
ATOM 951 C C . GLU A 1 118 ? 1.505 -4.871 -43.194 1.00 48.06 118 GLU A C 1
ATOM 953 O O . GLU A 1 118 ? 1.562 -5.990 -43.704 1.00 48.06 118 GLU A O 1
ATOM 958 N N . VAL A 1 119 ? 1.149 -4.684 -41.923 1.00 62.12 119 VAL A N 1
ATOM 959 C CA . VAL A 1 119 ? 0.870 -5.781 -40.994 1.00 62.12 119 VAL A CA 1
ATOM 960 C C . VAL A 1 119 ? -0.422 -5.468 -40.260 1.00 62.12 119 VAL A C 1
ATOM 962 O O . VAL A 1 119 ? -0.554 -4.402 -39.658 1.00 62.12 119 VAL A O 1
ATOM 965 N N . ILE A 1 120 ? -1.357 -6.418 -40.289 1.00 60.94 120 ILE A N 1
ATOM 966 C CA . ILE A 1 120 ? -2.640 -6.321 -39.591 1.00 60.94 120 ILE A CA 1
ATOM 967 C C . ILE A 1 120 ? -2.702 -7.442 -38.545 1.00 60.94 120 ILE A C 1
ATOM 969 O O . ILE A 1 120 ? -2.793 -8.619 -38.909 1.00 60.94 120 ILE A O 1
ATOM 973 N N . PRO A 1 121 ? -2.642 -7.122 -37.242 1.00 62.44 121 PRO A N 1
ATOM 974 C CA . PRO A 1 121 ? -2.702 -8.131 -36.199 1.00 62.44 121 PRO A CA 1
ATOM 975 C C . PRO A 1 121 ? -4.142 -8.616 -35.980 1.00 62.44 121 PRO A C 1
ATOM 977 O O . PRO A 1 121 ? -5.042 -7.840 -35.650 1.00 62.44 121 PRO A O 1
ATOM 980 N N . LEU A 1 122 ? -4.349 -9.928 -36.128 1.00 68.19 122 LEU A N 1
ATOM 981 C CA . LEU A 1 122 ? -5.667 -10.572 -36.017 1.00 68.19 122 LEU A CA 1
ATOM 982 C C . LEU A 1 122 ? -5.956 -11.158 -34.623 1.00 68.19 122 LEU A C 1
ATOM 984 O O . LEU A 1 122 ? -7.095 -11.532 -34.337 1.00 68.19 122 LEU A O 1
ATOM 988 N N . ARG A 1 123 ? -4.944 -11.271 -33.751 1.00 67.44 123 ARG A N 1
ATOM 989 C CA . ARG A 1 123 ? -5.050 -11.859 -32.403 1.00 67.44 123 ARG A CA 1
ATOM 990 C C . ARG A 1 123 ? -4.264 -11.035 -31.384 1.00 67.44 123 ARG A C 1
ATOM 992 O O . ARG A 1 123 ? -3.261 -10.427 -31.739 1.00 67.44 123 ARG A O 1
ATOM 999 N N . ASN A 1 124 ? -4.736 -11.036 -30.139 1.00 61.91 124 ASN A N 1
ATOM 1000 C CA . ASN A 1 124 ? -4.063 -10.393 -29.009 1.00 61.91 124 ASN A CA 1
ATOM 1001 C C . ASN A 1 124 ? -2.893 -11.252 -28.513 1.00 61.91 124 ASN A C 1
ATOM 1003 O O . ASN A 1 124 ? -2.909 -12.474 -28.680 1.00 61.91 124 ASN A O 1
ATOM 1007 N N . GLY A 1 125 ? -1.939 -10.615 -27.837 1.00 65.38 125 GLY A N 1
ATOM 1008 C CA . GLY A 1 125 ? -0.766 -11.267 -27.267 1.00 65.38 125 GLY A CA 1
ATOM 1009 C C . GLY A 1 125 ? 0.470 -11.114 -28.143 1.00 65.38 125 GLY A C 1
ATOM 1010 O O . GLY A 1 125 ? 0.517 -10.292 -29.060 1.00 65.38 125 GLY A O 1
ATOM 1011 N N . ASP A 1 126 ? 1.490 -11.897 -27.823 1.00 74.94 126 ASP A N 1
ATOM 1012 C CA . ASP A 1 126 ? 2.777 -11.785 -28.483 1.00 74.94 126 ASP A CA 1
ATOM 1013 C C . ASP A 1 126 ? 2.796 -12.578 -29.793 1.00 74.94 126 ASP A C 1
ATOM 1015 O O . ASP A 1 126 ? 2.745 -13.811 -29.800 1.00 74.94 126 ASP A O 1
ATOM 1019 N N . LEU A 1 127 ? 2.872 -11.865 -30.915 1.00 72.44 127 LEU A N 1
ATOM 1020 C CA . LEU A 1 127 ? 2.910 -12.461 -32.245 1.00 72.44 127 LEU A CA 1
ATOM 1021 C C . LEU A 1 127 ? 4.345 -12.510 -32.762 1.00 72.44 127 LEU A C 1
ATOM 1023 O O . LEU A 1 127 ? 5.013 -11.485 -32.890 1.00 72.44 127 LEU A O 1
ATOM 1027 N N . ASN A 1 128 ? 4.806 -13.707 -33.109 1.00 77.81 128 ASN A N 1
ATOM 1028 C CA . ASN A 1 128 ? 6.097 -13.884 -33.760 1.00 77.81 128 ASN A CA 1
ATOM 1029 C C . ASN A 1 128 ? 5.993 -13.466 -35.227 1.00 77.81 128 ASN A C 1
ATOM 1031 O O . ASN A 1 128 ? 5.313 -14.112 -36.022 1.00 77.81 128 ASN A O 1
ATOM 1035 N N . MET A 1 129 ? 6.678 -12.383 -35.575 1.00 74.12 129 MET A N 1
ATOM 1036 C CA . MET A 1 129 ? 6.861 -11.932 -36.943 1.00 74.12 129 MET A CA 1
ATOM 1037 C C . MET A 1 129 ? 8.217 -12.403 -37.444 1.00 74.12 129 MET A C 1
ATOM 1039 O O . MET A 1 129 ? 9.246 -12.050 -36.870 1.00 74.12 129 MET A O 1
ATOM 1043 N N . THR A 1 130 ? 8.209 -13.140 -38.547 1.00 77.75 130 THR A N 1
ATOM 1044 C CA . THR A 1 130 ? 9.425 -13.530 -39.257 1.00 77.75 130 THR A CA 1
ATOM 1045 C C . THR A 1 130 ? 9.537 -12.696 -40.522 1.00 77.75 130 THR A C 1
ATOM 1047 O O . THR A 1 130 ? 8.641 -12.714 -41.364 1.00 77.75 130 THR A O 1
ATOM 1050 N N . VAL A 1 131 ? 10.628 -11.950 -40.641 1.00 77.62 131 VAL A N 1
ATOM 1051 C CA . VAL A 1 131 ? 10.989 -11.194 -41.838 1.00 77.62 131 VAL A CA 1
ATOM 1052 C C . VAL A 1 131 ? 12.118 -11.943 -42.523 1.00 77.62 131 VAL A C 1
ATOM 1054 O O . VAL A 1 131 ? 13.187 -12.118 -41.944 1.00 77.62 131 VAL A O 1
ATOM 1057 N N . ASP A 1 132 ? 11.859 -12.387 -43.744 1.00 79.31 132 ASP A N 1
ATOM 1058 C CA . ASP A 1 132 ? 12.805 -13.110 -44.581 1.00 79.31 132 ASP A CA 1
ATOM 1059 C C . ASP A 1 132 ? 13.167 -12.233 -45.777 1.00 79.31 132 ASP A C 1
ATOM 1061 O O . ASP A 1 132 ? 12.321 -11.945 -46.627 1.00 79.31 132 ASP A O 1
ATOM 1065 N N . VAL A 1 133 ? 14.403 -11.739 -45.795 1.00 72.56 133 VAL A N 1
ATOM 1066 C CA . VAL A 1 133 ? 14.902 -10.874 -46.863 1.00 72.56 133 VAL A CA 1
ATOM 1067 C C . VAL A 1 133 ? 15.933 -11.643 -47.664 1.00 72.56 133 VAL A C 1
ATOM 1069 O O . VAL A 1 133 ? 16.943 -12.090 -47.123 1.00 72.56 133 VAL A O 1
ATOM 1072 N N . GLN A 1 134 ? 15.693 -11.748 -48.968 1.00 71.50 134 GLN A N 1
ATOM 1073 C CA . GLN A 1 134 ? 16.566 -12.440 -49.904 1.00 71.50 134 GLN A CA 1
ATOM 1074 C C . GLN A 1 134 ? 17.073 -11.479 -50.988 1.00 71.50 134 GLN A C 1
ATOM 1076 O O . GLN A 1 134 ? 16.309 -10.746 -51.610 1.00 71.50 134 GLN A O 1
ATOM 1081 N N . SER A 1 135 ? 18.382 -11.507 -51.205 1.00 66.62 135 SER A N 1
ATOM 1082 C CA . SER A 1 135 ? 19.125 -10.922 -52.320 1.00 66.62 135 SER A CA 1
ATOM 1083 C C . SER A 1 135 ? 19.662 -12.051 -53.215 1.00 66.62 135 SER A C 1
ATOM 1085 O O . SER A 1 135 ? 19.555 -13.226 -52.866 1.00 66.62 135 SER A O 1
ATOM 1087 N N . GLN A 1 136 ? 20.255 -11.718 -54.366 1.00 65.88 136 GLN A N 1
ATOM 1088 C CA . GLN A 1 136 ? 20.712 -12.699 -55.367 1.00 65.88 136 GLN A CA 1
ATOM 1089 C C . GLN A 1 136 ? 21.645 -13.781 -54.785 1.00 65.88 136 GLN A C 1
ATOM 1091 O O . GLN A 1 136 ? 21.523 -14.936 -55.178 1.00 65.88 136 GLN A O 1
ATOM 1096 N N . ASN A 1 137 ? 22.506 -13.428 -53.818 1.00 68.38 137 ASN A N 1
ATOM 1097 C CA . ASN A 1 137 ? 23.472 -14.345 -53.187 1.00 68.38 137 ASN A CA 1
ATOM 1098 C C . ASN A 1 137 ? 23.407 -14.372 -51.646 1.00 68.38 137 ASN A C 1
ATOM 1100 O O . ASN A 1 137 ? 24.193 -15.068 -51.009 1.00 68.38 137 ASN A O 1
ATOM 1104 N N . GLU A 1 138 ? 22.515 -13.598 -51.025 1.00 65.94 138 GLU A N 1
ATOM 1105 C CA . GLU A 1 138 ? 22.499 -13.391 -49.572 1.00 65.94 138 GLU A CA 1
ATOM 1106 C C . GLU A 1 138 ? 21.067 -13.421 -49.044 1.00 65.94 138 GLU A C 1
ATOM 1108 O O . GLU A 1 138 ? 20.157 -12.895 -49.674 1.00 65.94 138 GLU A O 1
ATOM 1113 N N . ARG A 1 139 ? 20.856 -14.021 -47.874 1.00 74.75 139 ARG A N 1
ATOM 1114 C CA . ARG A 1 139 ? 19.565 -14.056 -47.180 1.00 74.75 139 ARG A CA 1
ATOM 1115 C C . ARG A 1 139 ? 19.766 -13.650 -45.720 1.00 74.75 139 ARG A C 1
ATOM 1117 O O . ARG A 1 139 ? 20.860 -13.781 -45.155 1.00 74.75 139 ARG A O 1
ATOM 1124 N N . ASP A 1 140 ? 18.734 -13.086 -45.114 1.00 74.31 140 ASP A N 1
ATOM 1125 C CA . ASP A 1 140 ? 18.692 -12.832 -43.680 1.00 74.31 140 ASP A CA 1
ATOM 1126 C C . ASP A 1 140 ? 17.268 -13.015 -43.168 1.00 74.31 140 ASP A C 1
ATOM 1128 O O . ASP A 1 140 ? 16.331 -12.411 -43.691 1.00 74.31 140 ASP A O 1
ATOM 1132 N N . ILE A 1 141 ? 17.126 -13.848 -42.138 1.00 78.12 141 ILE A N 1
ATOM 1133 C CA . ILE A 1 141 ? 15.844 -14.149 -41.507 1.00 78.12 141 ILE A CA 1
ATOM 1134 C C . ILE A 1 141 ? 15.883 -13.601 -40.085 1.00 78.12 141 ILE A C 1
ATOM 1136 O O . ILE A 1 141 ? 16.693 -14.028 -39.260 1.00 78.12 141 ILE A O 1
ATOM 1140 N N . VAL A 1 142 ? 14.996 -12.655 -39.799 1.00 77.00 142 VAL A N 1
ATOM 1141 C CA . VAL A 1 142 ? 14.874 -12.009 -38.492 1.00 77.00 142 VAL A CA 1
ATOM 1142 C C . VAL A 1 142 ? 13.514 -12.324 -37.912 1.00 77.00 142 VAL A C 1
ATOM 1144 O O . VAL A 1 142 ? 12.490 -12.063 -38.542 1.00 77.00 142 VAL A O 1
ATOM 1147 N N . GLN A 1 143 ? 13.499 -12.835 -36.687 1.00 80.00 143 GLN A N 1
ATOM 1148 C CA . GLN A 1 143 ? 12.271 -13.029 -35.937 1.00 80.00 143 GLN A CA 1
ATOM 1149 C C . GLN A 1 143 ? 12.178 -11.979 -34.829 1.00 80.00 143 GLN A C 1
ATOM 1151 O O . GLN A 1 143 ? 13.075 -11.839 -33.998 1.00 80.00 143 GLN A O 1
ATOM 1156 N N . ARG A 1 144 ? 11.079 -11.225 -34.813 1.00 77.50 144 ARG A N 1
ATOM 1157 C CA . ARG A 1 144 ? 10.753 -10.270 -33.750 1.00 77.50 144 ARG A CA 1
ATOM 1158 C C . ARG A 1 144 ? 9.377 -10.576 -33.180 1.00 77.50 144 ARG A C 1
ATOM 1160 O O . ARG A 1 144 ? 8.486 -11.038 -33.885 1.00 77.50 144 ARG A O 1
ATOM 1167 N N . GLN A 1 145 ? 9.210 -10.285 -31.899 1.00 78.38 145 GLN A N 1
ATOM 1168 C CA . GLN A 1 145 ? 7.959 -10.481 -31.186 1.00 78.38 145 GLN A CA 1
ATOM 1169 C C . GLN A 1 145 ? 7.201 -9.150 -31.134 1.00 78.38 145 GLN A C 1
ATOM 1171 O O . GLN A 1 145 ? 7.692 -8.172 -30.571 1.00 78.38 145 GLN A O 1
ATOM 1176 N N . LEU A 1 146 ? 6.033 -9.094 -31.773 1.00 75.94 146 LEU A N 1
ATOM 1177 C CA . LEU A 1 146 ? 5.152 -7.931 -31.771 1.00 75.94 146 LEU A CA 1
ATOM 1178 C C . LEU A 1 146 ? 4.117 -8.075 -30.656 1.00 75.94 146 LEU A C 1
ATOM 1180 O O . LEU A 1 146 ? 3.310 -9.004 -30.680 1.00 75.94 146 LEU A O 1
ATOM 1184 N N . HIS A 1 147 ? 4.113 -7.132 -29.716 1.00 77.50 147 HIS A N 1
ATOM 1185 C CA . HIS A 1 147 ? 3.137 -7.105 -28.634 1.00 77.50 147 HIS A CA 1
ATOM 1186 C C . HIS A 1 147 ? 1.828 -6.442 -29.092 1.00 77.50 147 HIS A C 1
ATOM 1188 O O . HIS A 1 147 ? 1.779 -5.226 -29.328 1.00 77.50 147 HIS A O 1
ATOM 1194 N N . VAL A 1 148 ? 0.767 -7.243 -29.231 1.00 74.94 148 VAL A N 1
ATOM 1195 C CA . VAL A 1 148 ? -0.556 -6.777 -29.668 1.00 74.94 148 VAL A CA 1
ATOM 1196 C C . VAL A 1 148 ? -1.505 -6.659 -28.482 1.00 74.94 148 VAL A C 1
ATOM 1198 O O . VAL A 1 148 ? -1.806 -7.645 -27.804 1.00 74.94 148 VAL A O 1
ATOM 1201 N N . VAL A 1 149 ? -2.038 -5.454 -28.282 1.00 76.44 149 VAL A N 1
ATOM 1202 C CA . VAL A 1 149 ? -3.035 -5.147 -27.254 1.00 76.44 149 VAL A CA 1
ATOM 1203 C C . VAL A 1 149 ? -4.435 -5.063 -27.855 1.00 76.44 149 VAL A C 1
ATOM 1205 O O . VAL A 1 149 ? -4.619 -4.660 -29.002 1.00 76.44 149 VAL A O 1
ATOM 1208 N N . ALA A 1 150 ? -5.444 -5.439 -27.076 1.00 71.69 150 ALA A N 1
ATOM 1209 C CA . ALA A 1 150 ? -6.832 -5.314 -27.496 1.00 71.69 150 ALA A CA 1
ATOM 1210 C C . ALA A 1 150 ? -7.261 -3.843 -27.653 1.00 71.69 150 ALA A C 1
ATOM 1212 O O . ALA A 1 150 ? -6.744 -2.955 -26.976 1.00 71.69 150 ALA A O 1
ATOM 1213 N N . GLU A 1 151 ? -8.249 -3.598 -28.516 1.00 75.75 151 GLU A N 1
ATOM 1214 C CA . GLU A 1 151 ? -8.856 -2.276 -28.701 1.00 75.75 151 GLU A CA 1
ATOM 1215 C C . GLU A 1 151 ? -9.680 -1.835 -27.480 1.00 75.75 151 GLU A C 1
ATOM 1217 O O . GLU A 1 151 ? -10.135 -2.664 -26.691 1.00 75.75 151 GLU A O 1
ATOM 1222 N N . GLY A 1 152 ? -9.890 -0.527 -27.326 1.00 71.56 152 GLY A N 1
ATOM 1223 C CA . GLY A 1 152 ? -10.690 0.043 -26.239 1.00 71.56 152 GLY A CA 1
ATOM 1224 C C . GLY A 1 152 ? -9.910 0.347 -24.956 1.00 71.56 152 GLY A C 1
ATOM 1225 O O . GLY A 1 152 ? -8.686 0.252 -24.892 1.00 71.56 152 GLY A O 1
ATOM 1226 N N . LEU A 1 153 ? -10.639 0.778 -23.928 1.00 74.62 153 LEU A N 1
ATOM 1227 C CA . LEU A 1 153 ? -10.083 1.086 -22.610 1.00 74.62 153 LEU A CA 1
ATOM 1228 C C . LEU A 1 153 ? -10.046 -0.180 -21.762 1.00 74.62 153 LEU A C 1
ATOM 1230 O O . LEU A 1 153 ? -11.097 -0.777 -21.529 1.00 74.62 153 LEU A O 1
ATOM 1234 N N . LEU A 1 154 ? -8.858 -0.539 -21.270 1.00 76.25 154 LEU A N 1
ATOM 1235 C CA . LEU A 1 154 ? -8.687 -1.616 -20.299 1.00 76.25 154 LEU A CA 1
ATOM 1236 C C . LEU A 1 154 ? -9.368 -1.238 -18.984 1.00 76.25 154 LEU A C 1
ATOM 1238 O O . LEU A 1 154 ? -9.076 -0.207 -18.379 1.00 76.25 154 LEU A O 1
ATOM 1242 N N . VAL A 1 155 ? -10.258 -2.107 -18.528 1.00 78.06 155 VAL A N 1
ATOM 1243 C CA . VAL A 1 155 ? -10.939 -2.001 -17.249 1.00 78.06 155 VAL A CA 1
ATOM 1244 C C . VAL A 1 155 ? -10.496 -3.170 -16.385 1.00 78.06 155 VAL A C 1
ATOM 1246 O O . VAL A 1 155 ? -10.801 -4.324 -16.673 1.00 78.06 155 VAL A O 1
ATOM 1249 N N . ARG A 1 156 ? -9.798 -2.857 -15.292 1.00 77.75 156 ARG A N 1
ATOM 1250 C CA . ARG A 1 156 ? -9.465 -3.818 -14.239 1.00 77.75 156 ARG A CA 1
ATOM 1251 C C . ARG A 1 156 ? -10.503 -3.741 -13.136 1.00 77.75 156 ARG A C 1
ATOM 1253 O O . ARG A 1 156 ? -10.800 -2.655 -12.633 1.00 77.75 156 ARG A O 1
ATOM 1260 N N . LYS A 1 157 ? -11.050 -4.886 -12.747 1.00 75.88 157 LYS A N 1
ATOM 1261 C CA . LYS A 1 157 ? -11.939 -5.044 -11.596 1.00 75.88 157 LYS A CA 1
ATOM 1262 C C . LYS A 1 157 ? -11.419 -6.153 -10.720 1.00 75.88 157 LYS A C 1
ATOM 1264 O O . LYS A 1 157 ? -10.803 -7.103 -11.185 1.00 75.88 157 LYS A O 1
ATOM 1269 N N . SER A 1 158 ? -11.655 -6.016 -9.430 1.00 79.75 158 SER A N 1
ATOM 1270 C CA . SER A 1 158 ? -11.117 -6.962 -8.481 1.00 79.75 158 SER A CA 1
ATOM 1271 C C . SER A 1 158 ? -12.051 -7.083 -7.291 1.00 79.75 158 SER A C 1
ATOM 1273 O O . SER A 1 158 ? -12.317 -6.091 -6.613 1.00 79.75 158 SER A O 1
ATOM 1275 N N . LEU A 1 159 ? -12.566 -8.288 -7.083 1.00 82.25 159 LEU A N 1
ATOM 1276 C CA . LEU A 1 159 ? -13.461 -8.657 -5.994 1.00 82.25 159 LEU A CA 1
ATOM 1277 C C . LEU A 1 159 ? -12.624 -9.233 -4.856 1.00 82.25 159 LEU A C 1
ATOM 1279 O O . LEU A 1 159 ? -11.811 -10.117 -5.113 1.00 82.25 159 LEU A O 1
ATOM 1283 N N . LYS A 1 160 ? -12.815 -8.757 -3.625 1.00 85.19 160 LYS A N 1
ATOM 1284 C CA . LYS A 1 160 ? -12.096 -9.253 -2.446 1.00 85.19 160 LYS A CA 1
ATOM 1285 C C . LYS A 1 160 ? -13.080 -9.646 -1.375 1.00 85.19 160 LYS A C 1
ATOM 1287 O O . LYS A 1 160 ? -14.095 -8.979 -1.188 1.00 85.19 160 LYS A O 1
ATOM 1292 N N . PHE A 1 161 ? -12.754 -10.715 -0.673 1.00 85.19 161 PHE A N 1
ATOM 1293 C CA . PHE A 1 161 ? -13.486 -11.130 0.507 1.00 85.19 161 PHE A CA 1
ATOM 1294 C C . PHE A 1 161 ? -12.568 -11.904 1.448 1.00 85.19 161 PHE A C 1
ATOM 1296 O O . PHE A 1 161 ? -11.575 -12.512 1.036 1.00 85.19 161 PHE A O 1
ATOM 1303 N N . VAL A 1 162 ? -12.927 -11.863 2.725 1.00 87.94 162 VAL A N 1
ATOM 1304 C CA . VAL A 1 162 ? -12.224 -12.560 3.796 1.00 87.94 162 VAL A CA 1
ATOM 1305 C C . VAL A 1 162 ? -12.592 -14.049 3.789 1.00 87.94 162 VAL A C 1
ATOM 1307 O O . VAL A 1 162 ? -13.739 -14.431 3.538 1.00 87.94 162 VAL A O 1
ATOM 1310 N N . LEU A 1 163 ? -11.599 -14.893 4.063 1.00 90.00 163 LEU A N 1
ATOM 1311 C CA . LEU A 1 163 ? -11.745 -16.325 4.307 1.00 90.00 163 LEU A CA 1
ATOM 1312 C C . LEU A 1 163 ? -11.787 -16.533 5.825 1.00 90.00 163 LEU A C 1
ATOM 1314 O O . LEU A 1 163 ? -10.751 -16.458 6.479 1.00 90.00 163 LEU A O 1
ATOM 1318 N N . ASP A 1 164 ? -12.977 -16.761 6.372 1.00 87.12 164 ASP A N 1
ATOM 1319 C CA . ASP A 1 164 ? -13.225 -17.007 7.798 1.00 87.12 164 ASP A CA 1
ATOM 1320 C C . ASP A 1 164 ? -14.320 -18.084 7.947 1.00 87.12 164 ASP A C 1
ATOM 1322 O O . ASP A 1 164 ? -15.486 -17.773 8.208 1.00 87.12 164 ASP A O 1
ATOM 1326 N N . PRO A 1 165 ? -13.980 -19.374 7.761 1.00 85.62 165 PRO A N 1
ATOM 1327 C CA . PRO A 1 165 ? -14.948 -20.472 7.832 1.00 85.62 165 PRO A CA 1
ATOM 1328 C C . PRO A 1 165 ? -15.645 -20.608 9.195 1.00 85.62 165 PRO A C 1
ATOM 1330 O O . PRO A 1 165 ? -16.721 -21.201 9.279 1.00 85.62 165 PRO A O 1
ATOM 1333 N N . GLU A 1 166 ? -15.066 -20.063 10.270 1.00 82.44 166 GLU A N 1
ATOM 1334 C CA . GLU A 1 166 ? -15.670 -20.073 11.607 1.00 82.44 166 GLU A CA 1
ATOM 1335 C C . GLU A 1 166 ? -16.601 -18.874 11.851 1.00 82.44 166 GLU A C 1
ATOM 1337 O O . GLU A 1 166 ? -17.283 -18.833 12.880 1.00 82.44 166 GLU A O 1
ATOM 1342 N N . ALA A 1 167 ? -16.637 -17.907 10.926 1.00 79.31 167 ALA A N 1
ATOM 1343 C CA . ALA A 1 167 ? -17.369 -16.648 11.037 1.00 79.31 167 ALA A CA 1
ATOM 1344 C C . ALA A 1 167 ? -17.102 -15.905 12.364 1.00 79.31 167 ALA A C 1
ATOM 1346 O O . ALA A 1 167 ? -17.975 -15.198 12.888 1.00 79.31 167 ALA A O 1
ATOM 1347 N N . LYS A 1 168 ? -15.906 -16.073 12.945 1.00 76.00 168 LYS A N 1
ATOM 1348 C CA . LYS A 1 168 ? -15.514 -15.421 14.206 1.00 76.00 168 LYS A CA 1
ATOM 1349 C C . LYS A 1 168 ? -15.460 -13.904 14.042 1.00 76.00 168 LYS A C 1
ATOM 1351 O O . LYS A 1 168 ? -15.861 -13.188 14.966 1.00 76.00 168 LYS A O 1
ATOM 1356 N N . HIS A 1 169 ? -15.050 -13.467 12.857 1.00 74.62 169 HIS A N 1
ATOM 1357 C CA . HIS A 1 169 ? -14.849 -12.091 12.420 1.00 74.62 169 HIS A CA 1
ATOM 1358 C C . HIS A 1 169 ? -15.897 -11.649 11.386 1.00 74.62 169 HIS A C 1
ATOM 1360 O O . HIS A 1 169 ? -15.753 -10.607 10.752 1.00 74.62 169 HIS A O 1
ATOM 1366 N N . ALA A 1 170 ? -16.984 -12.408 11.217 1.00 68.38 170 ALA A N 1
ATOM 1367 C CA . ALA A 1 170 ? -18.054 -12.022 10.309 1.00 68.38 170 ALA A CA 1
ATOM 1368 C C . ALA A 1 170 ? -18.808 -10.777 10.815 1.00 68.38 170 ALA A C 1
ATOM 1370 O O . ALA A 1 170 ? -19.226 -10.676 11.974 1.00 68.38 170 ALA A O 1
ATOM 1371 N N . THR A 1 171 ? -19.043 -9.849 9.892 1.00 62.62 171 THR A N 1
ATOM 1372 C CA . THR A 1 171 ? -19.755 -8.573 10.058 1.00 62.62 171 THR A CA 1
ATOM 1373 C C . THR A 1 171 ? -21.189 -8.712 10.560 1.00 62.62 171 THR A C 1
ATOM 1375 O O . THR A 1 171 ? -21.665 -7.870 11.328 1.00 62.62 171 THR A O 1
ATOM 1378 N N . PHE A 1 172 ? -21.884 -9.780 10.162 1.00 59.81 172 PHE A N 1
ATOM 1379 C CA . PHE A 1 172 ? -23.307 -9.970 10.425 1.00 59.81 172 PHE A CA 1
ATOM 1380 C C . PHE A 1 172 ? -23.557 -11.155 11.373 1.00 59.81 172 PHE A C 1
ATOM 1382 O O . PHE A 1 172 ? -23.489 -12.314 10.970 1.00 59.81 172 PHE A O 1
ATOM 1389 N N . ARG A 1 173 ? -23.898 -10.882 12.643 1.00 51.62 173 ARG A N 1
ATOM 1390 C CA . ARG A 1 173 ? -24.378 -11.901 13.600 1.00 51.62 173 ARG A CA 1
ATOM 1391 C C . ARG A 1 173 ? -25.900 -11.802 13.771 1.00 51.62 173 ARG A C 1
ATOM 1393 O O . ARG A 1 173 ? -26.358 -10.898 14.472 1.00 51.62 173 ARG A O 1
ATOM 1400 N N . PRO A 1 174 ? -26.715 -12.703 13.191 1.00 43.47 174 PRO A N 1
ATOM 1401 C CA . PRO A 1 174 ? -28.132 -12.763 13.517 1.00 43.47 174 PRO A CA 1
ATOM 1402 C C . PRO A 1 174 ? -28.371 -13.432 14.879 1.00 43.47 174 PRO A C 1
ATOM 1404 O O . PRO A 1 174 ? -27.643 -14.322 15.320 1.00 43.47 174 PRO A O 1
ATOM 1407 N N . SER A 1 175 ? -29.437 -12.988 15.542 1.00 41.78 175 SER A N 1
ATOM 1408 C CA . SER A 1 175 ? -29.873 -13.468 16.851 1.00 41.78 175 SER A CA 1
ATOM 1409 C C . SER A 1 175 ? -30.211 -14.969 16.850 1.00 41.78 175 SER A C 1
ATOM 1411 O O . SER A 1 175 ? -30.883 -15.475 15.950 1.00 41.78 175 SER A O 1
ATOM 1413 N N . ARG A 1 176 ? -29.715 -15.650 17.892 1.00 45.03 176 ARG A N 1
ATOM 1414 C CA . ARG A 1 176 ? -29.887 -17.056 18.309 1.00 45.03 176 ARG A CA 1
ATOM 1415 C C . ARG A 1 176 ? -30.986 -17.853 17.580 1.00 45.03 176 ARG A C 1
ATOM 1417 O O . ARG A 1 176 ? -32.156 -17.757 17.940 1.00 45.03 176 ARG A O 1
ATOM 1424 N N . LYS A 1 177 ? -30.569 -18.722 16.649 1.00 46.56 177 LYS A N 1
ATOM 1425 C CA . LYS A 1 177 ? -31.066 -20.097 16.375 1.00 46.56 177 LYS A CA 1
ATOM 1426 C C . LYS A 1 177 ? -30.424 -20.583 15.072 1.00 46.56 177 LYS A C 1
ATOM 1428 O O . LYS A 1 177 ? -30.621 -19.912 14.074 1.00 46.56 177 LYS A O 1
ATOM 1433 N N . ASN A 1 178 ? -29.688 -21.705 15.103 1.00 48.66 178 ASN A N 1
ATOM 1434 C CA . ASN A 1 178 ? -29.174 -22.506 13.968 1.00 48.66 178 ASN A CA 1
ATOM 1435 C C . ASN A 1 178 ? -29.494 -21.956 12.560 1.00 48.66 178 ASN A C 1
ATOM 1437 O O . ASN A 1 178 ? -30.372 -22.493 11.884 1.00 48.66 178 ASN A O 1
ATOM 1441 N N . LYS A 1 179 ? -28.826 -20.886 12.123 1.00 52.28 179 LYS A N 1
ATOM 1442 C CA . LYS A 1 179 ? -29.103 -20.253 10.831 1.00 52.28 179 LYS A CA 1
ATOM 1443 C C . LYS A 1 179 ? -27.807 -20.023 10.081 1.00 52.28 179 LYS A C 1
ATOM 1445 O O . LYS A 1 179 ? -26.872 -19.438 10.622 1.00 52.28 179 LYS A O 1
ATOM 1450 N N . THR A 1 180 ? -27.810 -20.477 8.835 1.00 53.78 180 THR A N 1
ATOM 1451 C CA . THR A 1 180 ? -26.910 -20.042 7.777 1.00 53.78 180 THR A CA 1
ATOM 1452 C C . THR A 1 180 ? -26.888 -18.515 7.742 1.00 53.78 180 THR A C 1
ATOM 1454 O O . THR A 1 180 ? -27.940 -17.875 7.665 1.00 53.78 180 THR A O 1
ATOM 1457 N N . ILE A 1 181 ? -25.701 -17.924 7.863 1.00 54.75 181 ILE A N 1
ATOM 1458 C CA . ILE A 1 181 ? -25.525 -16.467 7.799 1.00 54.75 181 ILE A CA 1
ATOM 1459 C C . ILE A 1 181 ? -25.405 -16.101 6.325 1.00 54.75 181 ILE A C 1
ATOM 1461 O O . ILE A 1 181 ? -24.440 -16.512 5.698 1.00 54.75 181 ILE A O 1
ATOM 1465 N N . LEU A 1 182 ? -26.374 -15.363 5.782 1.00 52.56 182 LEU A N 1
ATOM 1466 C CA . LEU A 1 182 ? -26.352 -14.856 4.408 1.00 52.56 182 LEU A CA 1
ATOM 1467 C C . LEU A 1 182 ? -25.825 -13.421 4.408 1.00 52.56 182 LEU A C 1
ATOM 1469 O O . LEU A 1 182 ? -26.468 -12.525 4.950 1.00 52.56 182 LEU A O 1
ATOM 1473 N N . HIS A 1 183 ? -24.675 -13.207 3.781 1.00 55.72 183 HIS A N 1
ATOM 1474 C CA . HIS A 1 183 ? -24.174 -11.881 3.447 1.00 55.72 183 HIS A CA 1
ATOM 1475 C C . HIS A 1 183 ? -24.382 -11.654 1.951 1.00 55.72 183 HIS A C 1
ATOM 1477 O O . HIS A 1 183 ? -23.666 -12.230 1.131 1.00 55.72 183 HIS A O 1
ATOM 1483 N N . GLU A 1 184 ? -25.377 -10.845 1.589 1.00 52.56 184 GLU A N 1
ATOM 1484 C CA . GLU A 1 184 ? -25.692 -10.553 0.191 1.00 52.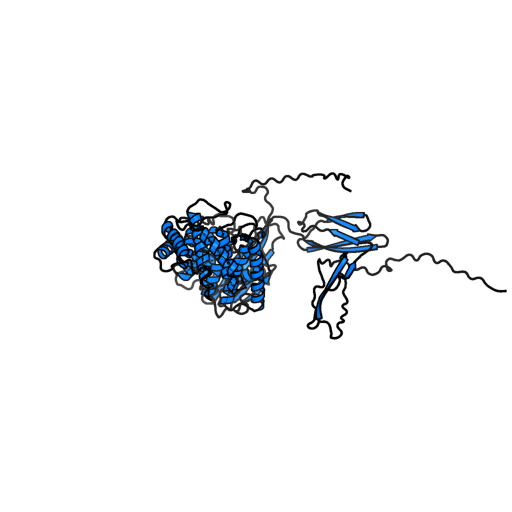56 184 GLU A CA 1
ATOM 1485 C C . GLU A 1 184 ? -25.061 -9.228 -0.252 1.00 52.56 184 GLU A C 1
ATOM 1487 O O . GLU A 1 184 ? -25.482 -8.135 0.130 1.00 52.56 184 GLU A O 1
ATOM 1492 N N . SER A 1 185 ? -24.063 -9.329 -1.125 1.00 57.19 185 SER A N 1
ATOM 1493 C CA . SER A 1 185 ? -23.805 -8.303 -2.134 1.00 57.19 185 SER A CA 1
ATOM 1494 C C . SER A 1 185 ? -24.378 -8.796 -3.469 1.00 57.19 185 SER A C 1
ATOM 1496 O O . SER A 1 185 ? -24.611 -9.994 -3.636 1.00 57.19 185 SER A O 1
ATOM 1498 N N . SER A 1 186 ? -24.645 -7.905 -4.429 1.00 55.78 186 SER A N 1
ATOM 1499 C CA . SER A 1 186 ? -25.209 -8.335 -5.720 1.00 55.78 186 SER A CA 1
ATOM 1500 C C . SER A 1 186 ? -24.282 -9.285 -6.492 1.00 55.78 186 SER A C 1
ATOM 1502 O O . SER A 1 186 ? -24.755 -9.995 -7.368 1.00 55.78 186 SER A O 1
ATOM 1504 N N . THR A 1 187 ? -22.979 -9.274 -6.189 1.00 66.94 187 THR A N 1
ATOM 1505 C CA . THR A 1 187 ? -21.925 -10.022 -6.893 1.00 66.94 187 THR A CA 1
ATOM 1506 C C . THR A 1 187 ? -21.327 -11.157 -6.063 1.00 66.94 187 THR A C 1
ATOM 1508 O O . THR A 1 187 ? -20.977 -12.191 -6.619 1.00 66.94 187 THR A O 1
ATOM 1511 N N . ILE A 1 188 ? -21.211 -10.991 -4.746 1.00 75.06 188 ILE A N 1
ATOM 1512 C CA . ILE A 1 188 ? -20.677 -11.987 -3.808 1.00 75.06 188 ILE A CA 1
ATOM 1513 C C . ILE A 1 188 ? -21.742 -12.309 -2.764 1.00 75.06 188 ILE A C 1
ATOM 1515 O O . ILE A 1 188 ? -22.203 -11.416 -2.043 1.00 75.06 188 ILE A O 1
ATOM 1519 N N . LYS A 1 189 ? -22.091 -13.587 -2.632 1.00 78.31 189 LYS A N 1
ATOM 1520 C CA . LYS A 1 189 ? -22.914 -14.067 -1.520 1.00 78.31 189 LYS A CA 1
ATOM 1521 C C . LYS A 1 189 ? -22.097 -14.998 -0.645 1.00 78.31 189 LYS A C 1
ATOM 1523 O O . LYS A 1 189 ? -21.649 -16.031 -1.131 1.00 78.31 189 LYS A O 1
ATOM 1528 N N . ASN A 1 190 ? -21.930 -14.644 0.627 1.00 79.00 190 ASN A N 1
ATOM 1529 C CA . ASN A 1 190 ? -21.280 -15.515 1.607 1.00 79.00 190 ASN A CA 1
ATOM 1530 C C . ASN A 1 190 ? -22.340 -16.194 2.470 1.00 79.00 190 ASN A C 1
ATOM 1532 O O . ASN A 1 190 ? -23.238 -15.529 2.990 1.00 79.00 190 ASN A O 1
ATOM 1536 N N . VAL A 1 191 ? -22.225 -17.510 2.611 1.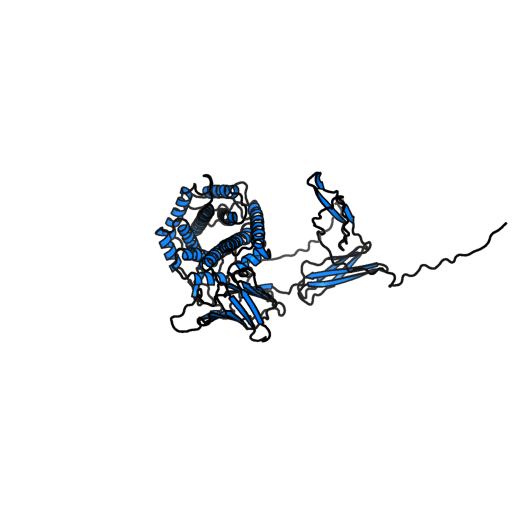00 82.81 191 VAL A N 1
ATOM 1537 C CA . VAL A 1 191 ? -23.090 -18.362 3.420 1.00 82.81 191 VAL A CA 1
ATOM 1538 C C . VAL A 1 191 ? -22.237 -19.140 4.410 1.00 82.81 191 VAL A C 1
ATOM 1540 O O . VAL A 1 191 ? -21.414 -19.948 4.002 1.00 82.81 191 VAL A O 1
ATOM 1543 N N . PHE A 1 192 ? -22.442 -18.927 5.706 1.00 81.62 192 PHE A N 1
ATOM 1544 C CA . PHE A 1 192 ? -21.661 -19.614 6.741 1.00 81.62 192 PHE A CA 1
ATOM 1545 C C . PHE A 1 192 ? -22.456 -20.753 7.382 1.00 81.62 192 PHE A C 1
ATOM 1547 O O . PHE A 1 192 ? -23.561 -20.531 7.887 1.00 81.62 192 PHE A O 1
ATOM 1554 N N . ASP A 1 193 ? -21.876 -21.952 7.406 1.00 82.38 193 ASP A N 1
ATOM 1555 C CA . ASP A 1 193 ? -22.332 -23.097 8.190 1.00 82.38 193 ASP A CA 1
ATOM 1556 C C . ASP A 1 193 ? -21.440 -23.272 9.426 1.00 82.38 193 ASP A C 1
ATOM 1558 O O . ASP A 1 193 ? -20.406 -23.944 9.414 1.00 82.38 193 ASP A O 1
ATOM 1562 N N . LEU A 1 194 ? -21.886 -22.669 10.529 1.00 79.12 194 LEU A N 1
ATOM 1563 C CA . LEU A 1 194 ? -21.167 -22.672 11.803 1.00 79.12 194 LEU A CA 1
ATOM 1564 C C . LEU A 1 194 ? -21.004 -24.072 12.410 1.00 79.12 194 LEU A C 1
ATOM 1566 O O . LEU A 1 194 ? -20.124 -24.265 13.244 1.00 79.12 194 LEU A O 1
ATOM 1570 N N . LYS A 1 195 ? -21.854 -25.045 12.044 1.00 80.31 195 LYS A N 1
ATOM 1571 C CA . LYS A 1 195 ? -21.758 -26.407 12.595 1.00 80.31 195 LYS A CA 1
ATOM 1572 C C . LYS A 1 195 ? -20.587 -27.162 11.989 1.00 80.31 195 LYS A C 1
ATOM 1574 O O . LYS A 1 195 ? -19.872 -27.852 12.708 1.00 80.31 195 LYS A O 1
ATOM 1579 N N . ASN A 1 196 ? -20.407 -27.011 10.683 1.00 82.44 196 ASN A N 1
ATOM 1580 C CA . ASN A 1 196 ? -19.370 -27.703 9.929 1.00 82.44 196 ASN A CA 1
ATOM 1581 C C . ASN A 1 196 ? -18.087 -26.871 9.777 1.00 82.44 196 ASN A C 1
ATOM 1583 O O . ASN A 1 196 ? -17.114 -27.374 9.220 1.00 82.44 196 ASN A O 1
ATOM 1587 N N . LYS A 1 197 ? -18.067 -25.631 10.297 1.00 85.38 197 LYS A N 1
ATOM 1588 C CA . LYS A 1 197 ? -16.991 -24.649 10.081 1.00 85.38 197 LYS A CA 1
ATOM 1589 C C . LYS A 1 197 ? -16.711 -24.484 8.587 1.00 85.38 197 LYS A C 1
ATOM 1591 O O . LYS A 1 197 ? -15.592 -24.702 8.114 1.00 85.38 197 LYS A O 1
ATOM 1596 N N . GLU A 1 198 ? -17.769 -24.182 7.840 1.00 87.50 198 GLU A N 1
ATOM 1597 C CA . GLU A 1 198 ? -17.698 -23.983 6.397 1.00 87.50 198 GLU A CA 1
ATOM 1598 C C . GLU A 1 198 ? -18.217 -22.602 6.006 1.00 87.50 198 GLU A C 1
ATOM 1600 O O . GLU A 1 198 ? -19.247 -22.138 6.497 1.00 87.50 198 GLU A O 1
ATOM 1605 N N . GLN A 1 199 ? -17.532 -21.974 5.059 1.00 89.06 199 GLN A N 1
ATOM 1606 C CA . GLN A 1 199 ? -17.972 -20.770 4.371 1.00 89.06 199 GLN A CA 1
ATOM 1607 C C . GLN A 1 199 ? -18.169 -21.107 2.895 1.00 89.06 199 GLN A C 1
ATOM 1609 O O . GLN A 1 199 ? -17.260 -21.571 2.215 1.00 89.06 199 GLN A O 1
ATOM 1614 N N . HIS A 1 200 ? -19.362 -20.836 2.389 1.00 89.31 200 HIS A N 1
ATOM 1615 C CA . HIS A 1 200 ? -19.741 -21.011 0.994 1.00 89.31 200 HIS A CA 1
ATOM 1616 C C . HIS A 1 200 ? -19.892 -19.634 0.360 1.00 89.31 200 HIS A C 1
ATOM 1618 O O . HIS A 1 200 ? -20.818 -18.892 0.683 1.00 89.31 200 HIS A O 1
ATOM 1624 N N . THR A 1 201 ? -18.976 -19.284 -0.534 1.00 87.81 201 THR A N 1
ATOM 1625 C CA . THR A 1 201 ? -18.965 -18.004 -1.236 1.00 87.81 201 THR A CA 1
ATOM 1626 C C . THR A 1 201 ? -19.323 -18.207 -2.703 1.00 87.81 201 THR A C 1
ATOM 1628 O O . THR A 1 201 ? -18.581 -18.843 -3.446 1.00 87.81 201 THR A O 1
ATOM 1631 N N . THR A 1 202 ? -20.451 -17.645 -3.139 1.00 87.12 202 THR A N 1
ATOM 1632 C CA . THR A 1 202 ? -20.872 -17.660 -4.548 1.00 87.12 202 THR A CA 1
ATOM 1633 C C . THR A 1 202 ? -20.549 -16.323 -5.203 1.00 87.12 202 THR A C 1
ATOM 1635 O O . THR A 1 202 ? -20.938 -15.280 -4.670 1.00 87.12 202 THR A O 1
ATOM 1638 N N . ILE A 1 203 ? -19.882 -16.347 -6.353 1.00 86.50 203 ILE A N 1
ATOM 1639 C CA . ILE A 1 203 ? -19.383 -15.162 -7.057 1.00 86.50 203 ILE A CA 1
ATOM 1640 C C . ILE A 1 203 ? -19.986 -15.120 -8.458 1.00 86.50 203 ILE A C 1
ATOM 1642 O O . ILE A 1 203 ? -19.773 -16.031 -9.256 1.00 86.50 203 ILE A O 1
ATOM 1646 N N . ASP A 1 204 ? -20.713 -14.053 -8.768 1.00 83.88 204 ASP A N 1
ATOM 1647 C CA . ASP A 1 204 ? -21.251 -13.801 -10.103 1.00 83.88 204 ASP A CA 1
ATOM 1648 C C . ASP A 1 204 ? -20.246 -12.998 -10.946 1.00 83.88 204 ASP A C 1
ATOM 1650 O O . ASP A 1 204 ? -19.969 -11.830 -10.658 1.00 83.88 204 ASP A O 1
ATOM 1654 N N . LEU A 1 205 ? -19.691 -13.633 -11.987 1.00 83.38 205 LEU A N 1
ATOM 1655 C CA . LEU A 1 205 ? -18.761 -13.020 -12.942 1.00 83.38 205 LEU A CA 1
ATOM 1656 C C . LEU A 1 205 ? -19.455 -12.529 -14.224 1.00 83.38 205 LEU A C 1
ATOM 1658 O O . LEU A 1 205 ? -18.860 -12.558 -15.307 1.00 83.38 205 LEU A O 1
ATOM 1662 N N . ALA A 1 206 ? -20.716 -12.099 -14.132 1.00 81.94 206 ALA A N 1
ATOM 1663 C CA . ALA A 1 206 ? -21.420 -11.461 -15.237 1.00 81.94 206 ALA A CA 1
ATOM 1664 C C . ALA A 1 206 ? -20.701 -10.185 -15.714 1.00 81.94 206 ALA A C 1
ATOM 1666 O O . ALA A 1 206 ? -20.432 -9.260 -14.944 1.00 81.94 206 ALA A O 1
ATOM 1667 N N . LEU A 1 207 ? -20.416 -10.127 -17.017 1.00 81.38 207 LEU A N 1
ATOM 1668 C CA . LEU A 1 207 ? -19.775 -8.978 -17.650 1.00 81.38 207 LEU A CA 1
ATOM 1669 C C . LEU A 1 207 ? -20.795 -7.911 -18.091 1.00 81.38 207 LEU A C 1
ATOM 1671 O O . LEU A 1 207 ? -21.928 -8.251 -18.441 1.00 81.38 207 LEU A O 1
ATOM 1675 N N . PRO A 1 208 ? -20.382 -6.631 -18.155 1.00 78.44 208 PRO A N 1
ATOM 1676 C CA . PRO A 1 208 ? -21.114 -5.575 -18.853 1.00 78.44 208 PRO A CA 1
ATOM 1677 C C . PRO A 1 208 ? -21.596 -5.963 -20.256 1.00 78.44 208 PRO A C 1
ATOM 1679 O O . PRO A 1 208 ? -20.932 -6.697 -20.987 1.00 78.44 208 PRO A O 1
ATOM 1682 N N . THR A 1 209 ? -22.694 -5.351 -20.704 1.00 79.88 209 THR A N 1
ATOM 1683 C CA . THR A 1 209 ? -23.177 -5.505 -22.086 1.00 79.88 209 THR A CA 1
ATOM 1684 C C . THR A 1 209 ? -22.279 -4.822 -23.120 1.00 79.88 209 THR A C 1
ATOM 1686 O O . THR A 1 209 ? -22.274 -5.230 -24.277 1.00 79.88 209 THR A O 1
ATOM 1689 N N . ASN A 1 210 ? -21.496 -3.816 -22.719 1.00 81.12 210 ASN A N 1
ATOM 1690 C CA . ASN A 1 210 ? -20.599 -3.053 -23.589 1.00 81.12 210 ASN A CA 1
ATOM 1691 C C . ASN A 1 210 ? -19.155 -3.593 -23.632 1.00 81.12 210 ASN A C 1
ATOM 1693 O O . ASN A 1 210 ? -18.265 -2.871 -24.070 1.00 81.12 210 ASN A O 1
ATOM 1697 N N . VAL A 1 211 ? -18.891 -4.821 -23.175 1.00 83.50 211 VAL A N 1
ATOM 1698 C CA . VAL A 1 211 ? -17.548 -5.423 -23.273 1.00 83.50 211 VAL A CA 1
ATOM 1699 C C . VAL A 1 211 ? -17.196 -5.767 -24.716 1.00 83.50 211 VAL A C 1
ATOM 1701 O O . VAL A 1 211 ? -18.001 -6.344 -25.450 1.00 83.50 211 VAL A O 1
ATOM 1704 N N . ILE A 1 212 ? -15.952 -5.482 -25.099 1.00 83.00 212 ILE A N 1
ATOM 1705 C CA . ILE A 1 212 ? -15.355 -5.977 -26.338 1.00 83.00 212 ILE A CA 1
ATOM 1706 C C . ILE A 1 212 ? -15.025 -7.459 -26.137 1.00 83.00 212 ILE A C 1
ATOM 1708 O O . ILE A 1 212 ? -14.152 -7.813 -25.347 1.00 83.00 212 ILE A O 1
ATOM 1712 N N . ARG A 1 213 ? -15.748 -8.340 -26.831 1.00 83.19 213 ARG A N 1
ATOM 1713 C CA . ARG A 1 213 ? -15.613 -9.798 -26.682 1.00 83.19 213 ARG A CA 1
ATOM 1714 C C . ARG A 1 213 ? -14.208 -10.289 -27.048 1.00 83.19 213 ARG A C 1
ATOM 1716 O O . ARG A 1 213 ? -13.622 -9.828 -28.029 1.00 83.19 213 ARG A O 1
ATOM 1723 N N . GLY A 1 214 ? -13.704 -11.259 -26.287 1.00 79.62 214 GLY A N 1
ATOM 1724 C CA . GLY A 1 214 ? -12.364 -11.828 -26.441 1.00 79.62 214 GLY A CA 1
ATOM 1725 C C . GLY A 1 214 ? -11.253 -11.004 -25.780 1.00 79.62 214 GLY A C 1
ATOM 1726 O O . GLY A 1 214 ? -10.077 -11.257 -26.037 1.00 79.62 214 GLY A O 1
ATOM 1727 N N . THR A 1 215 ? -11.612 -10.008 -24.965 1.00 83.56 215 THR A N 1
ATOM 1728 C CA . THR A 1 215 ? -10.662 -9.204 -24.168 1.00 83.56 215 THR A CA 1
ATOM 1729 C C . THR A 1 215 ? -10.718 -9.547 -22.686 1.00 83.56 215 THR A C 1
ATOM 1731 O O . THR A 1 215 ? -9.873 -9.104 -21.914 1.00 83.56 215 THR A O 1
ATOM 1734 N N . GLU A 1 216 ? -11.713 -10.337 -22.295 1.00 86.38 216 GLU A N 1
ATOM 1735 C CA . GLU A 1 216 ? -11.939 -10.756 -20.931 1.00 86.38 216 GLU A CA 1
ATOM 1736 C C . GLU A 1 216 ? -10.873 -11.751 -20.442 1.00 86.38 216 GLU A C 1
ATOM 1738 O O . GLU A 1 216 ? -10.555 -12.740 -21.100 1.00 86.38 216 GLU A O 1
ATOM 1743 N N . SER A 1 217 ? -10.331 -11.495 -19.256 1.00 88.06 217 SER A N 1
ATOM 1744 C CA . SER A 1 217 ? -9.380 -12.356 -18.559 1.00 88.06 217 SER A CA 1
ATOM 1745 C C . SER A 1 217 ? -9.695 -12.354 -17.070 1.00 88.06 217 SER A C 1
ATOM 1747 O O . SER A 1 217 ? -10.100 -11.333 -16.516 1.00 88.06 217 SER A O 1
ATOM 1749 N N . CYS A 1 218 ? -9.557 -13.506 -16.414 1.00 88.81 218 CYS A N 1
ATOM 1750 C CA . CYS A 1 218 ? -9.834 -13.627 -14.992 1.00 88.81 218 CYS A CA 1
ATOM 1751 C C . CYS A 1 218 ? -8.773 -14.465 -14.290 1.00 88.81 218 CYS A C 1
ATOM 1753 O O . CYS A 1 218 ? -8.400 -15.554 -14.740 1.00 88.81 218 CYS A O 1
ATOM 1755 N N . ARG A 1 219 ? -8.311 -13.943 -13.155 1.00 90.44 219 ARG A N 1
ATOM 1756 C CA . ARG A 1 219 ? -7.304 -14.543 -12.286 1.00 90.44 219 ARG A CA 1
ATOM 1757 C C . ARG A 1 219 ? -7.805 -14.543 -10.850 1.00 90.44 219 ARG A C 1
ATOM 1759 O O . ARG A 1 219 ? -8.217 -13.507 -10.338 1.00 90.44 219 ARG A O 1
ATOM 1766 N N . ILE A 1 220 ? -7.727 -15.691 -10.189 1.00 91.38 220 ILE A N 1
ATOM 1767 C CA . ILE A 1 220 ? -7.970 -15.810 -8.749 1.00 91.38 220 ILE A CA 1
ATOM 1768 C C . ILE A 1 220 ? -6.621 -15.837 -8.040 1.00 91.38 220 ILE A C 1
ATOM 1770 O O . ILE A 1 220 ? -5.695 -16.501 -8.504 1.00 91.38 220 ILE A O 1
ATOM 1774 N N . LEU A 1 221 ? -6.525 -15.133 -6.919 1.00 91.12 221 LEU A N 1
ATOM 1775 C CA . LEU A 1 221 ? -5.375 -15.101 -6.028 1.00 91.12 221 LEU A CA 1
ATOM 1776 C C . LEU A 1 221 ? -5.875 -15.251 -4.587 1.00 91.12 221 LEU A C 1
ATOM 1778 O O . LEU A 1 221 ? -6.835 -14.593 -4.200 1.00 91.12 221 LEU A O 1
ATOM 1782 N N . ALA A 1 222 ? -5.273 -16.138 -3.803 1.00 93.06 222 ALA A N 1
ATOM 1783 C CA . ALA A 1 222 ? -5.698 -16.411 -2.433 1.00 93.06 222 ALA A CA 1
ATOM 1784 C C . ALA A 1 222 ? -4.506 -16.548 -1.485 1.00 93.06 222 ALA A C 1
ATOM 1786 O O . ALA A 1 222 ? -3.458 -17.074 -1.871 1.00 93.06 222 ALA A O 1
ATOM 1787 N N . PHE A 1 223 ? -4.712 -16.110 -0.245 1.00 92.00 223 PHE A N 1
ATOM 1788 C CA . PHE A 1 223 ? -3.714 -16.063 0.819 1.00 92.00 223 PHE A CA 1
ATOM 1789 C C . PHE A 1 223 ? -4.303 -16.557 2.142 1.00 92.00 223 PHE A C 1
ATOM 1791 O O . PHE A 1 223 ? -5.483 -16.342 2.428 1.00 92.00 223 PHE A O 1
ATOM 1798 N N . GLY A 1 224 ? -3.458 -17.172 2.968 1.00 89.50 224 GLY A N 1
ATOM 1799 C CA . GLY A 1 224 ? -3.775 -17.572 4.341 1.00 89.50 224 GLY A CA 1
ATOM 1800 C C . GLY A 1 224 ? -3.546 -16.469 5.381 1.00 89.50 224 GLY A C 1
ATOM 1801 O O . GLY A 1 224 ? -3.519 -16.770 6.565 1.00 89.50 224 GLY A O 1
ATOM 1802 N N . ASP A 1 225 ? -3.339 -15.226 4.941 1.00 89.69 225 ASP A N 1
ATOM 1803 C CA . ASP A 1 225 ? -3.189 -14.024 5.767 1.00 89.69 225 ASP A CA 1
ATOM 1804 C C . ASP A 1 225 ? -3.660 -12.783 4.975 1.00 89.69 225 ASP A C 1
ATOM 1806 O O . ASP A 1 225 ? -3.758 -12.816 3.744 1.00 89.69 225 ASP A O 1
ATOM 1810 N N . LEU A 1 226 ? -3.950 -11.681 5.673 1.00 89.75 226 LEU A N 1
ATOM 1811 C CA . LEU A 1 226 ? -4.442 -10.428 5.090 1.00 89.75 226 LEU A CA 1
ATOM 1812 C C . LEU A 1 226 ? -3.353 -9.552 4.431 1.00 89.75 226 LEU A C 1
ATOM 1814 O O . LEU A 1 226 ? -3.698 -8.584 3.751 1.00 89.75 226 LEU A O 1
ATOM 1818 N N . MET A 1 227 ? -2.061 -9.820 4.650 1.00 91.69 227 MET A N 1
ATOM 1819 C CA . MET A 1 227 ? -0.928 -9.035 4.121 1.00 91.69 227 MET A CA 1
ATOM 1820 C C . MET A 1 227 ? -0.202 -9.709 2.952 1.00 91.69 227 MET A C 1
ATOM 1822 O O . MET A 1 227 ? 0.684 -9.105 2.339 1.00 91.69 227 MET A O 1
ATOM 1826 N N . GLY A 1 228 ? -0.557 -10.957 2.632 1.00 88.75 228 GLY A N 1
ATOM 1827 C CA . GLY A 1 228 ? 0.120 -11.741 1.597 1.00 88.75 228 GLY A CA 1
ATOM 1828 C C . GLY A 1 228 ? 0.087 -11.101 0.203 1.00 88.75 228 GLY A C 1
ATOM 1829 O O . GLY A 1 228 ? 1.055 -11.232 -0.547 1.00 88.75 228 GLY A O 1
ATOM 1830 N N . ASP A 1 229 ? -0.970 -10.357 -0.131 1.00 88.38 229 ASP A N 1
ATOM 1831 C CA . ASP A 1 229 ? -1.118 -9.637 -1.403 1.00 88.38 229 ASP A CA 1
ATOM 1832 C C . ASP A 1 229 ? -0.107 -8.494 -1.539 1.00 88.38 229 ASP A C 1
ATOM 1834 O O . ASP A 1 229 ? 0.634 -8.457 -2.522 1.00 88.38 229 ASP A O 1
ATOM 1838 N N . ILE A 1 230 ? -0.006 -7.622 -0.531 1.00 91.75 230 ILE A N 1
ATOM 1839 C CA . ILE A 1 230 ? 0.952 -6.507 -0.510 1.00 91.75 230 ILE A CA 1
ATOM 1840 C C . ILE A 1 230 ? 2.382 -7.028 -0.647 1.00 91.75 230 ILE A C 1
ATOM 1842 O O . ILE A 1 230 ? 3.152 -6.536 -1.470 1.00 91.75 230 ILE A O 1
ATOM 1846 N N . ILE A 1 231 ? 2.735 -8.059 0.124 1.00 91.00 231 ILE A N 1
ATOM 1847 C CA . ILE A 1 231 ? 4.082 -8.640 0.100 1.00 91.00 231 ILE A CA 1
ATOM 1848 C C . ILE A 1 231 ? 4.378 -9.272 -1.259 1.00 91.00 231 ILE A C 1
ATOM 1850 O O . ILE A 1 231 ? 5.461 -9.073 -1.816 1.00 91.00 231 ILE A O 1
ATOM 1854 N N . THR A 1 232 ? 3.420 -10.013 -1.813 1.00 89.06 232 THR A N 1
ATOM 1855 C CA . THR A 1 232 ? 3.595 -10.661 -3.113 1.00 89.06 232 THR A CA 1
ATOM 1856 C C . THR A 1 232 ? 3.783 -9.620 -4.208 1.00 89.06 232 THR A C 1
ATOM 1858 O O . THR A 1 232 ? 4.752 -9.701 -4.958 1.00 89.06 232 THR A O 1
ATOM 1861 N N . HIS A 1 233 ? 2.921 -8.610 -4.282 1.00 89.25 233 HIS A N 1
ATOM 1862 C CA . HIS A 1 233 ? 2.996 -7.615 -5.345 1.00 89.25 233 HIS A CA 1
ATOM 1863 C C . HIS A 1 233 ? 4.220 -6.701 -5.204 1.00 89.25 233 HIS A C 1
ATOM 1865 O O . HIS A 1 233 ? 4.994 -6.594 -6.156 1.00 89.25 233 HIS A O 1
ATOM 1871 N N . ALA A 1 234 ? 4.463 -6.115 -4.028 1.00 88.94 234 ALA A N 1
ATOM 1872 C CA . ALA A 1 234 ? 5.551 -5.153 -3.843 1.00 88.94 234 ALA A CA 1
ATOM 1873 C C . ALA A 1 234 ? 6.939 -5.807 -3.757 1.00 88.94 234 ALA A C 1
ATOM 1875 O O . ALA A 1 234 ? 7.889 -5.335 -4.377 1.00 88.94 234 ALA A O 1
ATOM 1876 N N . VAL A 1 235 ? 7.083 -6.900 -2.998 1.00 88.88 235 VAL A N 1
ATOM 1877 C CA . VAL A 1 235 ? 8.405 -7.462 -2.655 1.00 88.88 235 VAL A CA 1
ATOM 1878 C C . VAL A 1 235 ? 8.775 -8.649 -3.540 1.00 88.88 235 VAL A C 1
ATOM 1880 O O . VAL A 1 235 ? 9.936 -8.797 -3.924 1.00 88.88 235 VAL A O 1
ATOM 1883 N N . VAL A 1 236 ? 7.814 -9.517 -3.871 1.00 86.38 236 VAL A N 1
ATOM 1884 C CA . VAL A 1 236 ? 8.090 -10.726 -4.666 1.00 86.38 236 VAL A CA 1
ATOM 1885 C C . VAL A 1 236 ? 8.053 -10.428 -6.163 1.00 86.38 236 VAL A C 1
ATOM 1887 O O . VAL A 1 236 ? 8.985 -10.803 -6.873 1.00 86.38 236 VAL A O 1
ATOM 1890 N N . GLU A 1 237 ? 7.009 -9.746 -6.635 1.00 85.69 237 GLU A N 1
ATOM 1891 C CA . GLU A 1 237 ? 6.802 -9.407 -8.047 1.00 85.69 237 GLU A CA 1
ATOM 1892 C C . GLU A 1 237 ? 7.423 -8.053 -8.436 1.00 85.69 237 GLU A C 1
ATOM 1894 O O . GLU A 1 237 ? 7.502 -7.756 -9.626 1.00 85.69 237 GLU A O 1
ATOM 1899 N N . SER A 1 238 ? 7.880 -7.247 -7.463 1.00 83.56 238 SER A N 1
ATOM 1900 C CA . SER A 1 238 ? 8.432 -5.896 -7.685 1.00 83.56 238 SER A CA 1
ATOM 1901 C C . SER A 1 238 ? 7.500 -4.983 -8.495 1.00 83.56 238 SER A C 1
ATOM 1903 O O . SER A 1 238 ? 7.948 -4.208 -9.341 1.00 83.56 238 SER A O 1
ATOM 1905 N N . ARG A 1 239 ? 6.189 -5.106 -8.264 1.00 81.69 239 ARG A N 1
ATOM 1906 C CA . ARG A 1 239 ? 5.149 -4.280 -8.882 1.00 81.69 239 ARG A CA 1
ATOM 1907 C C . ARG A 1 239 ? 4.823 -3.092 -7.990 1.00 81.69 239 ARG A C 1
ATOM 1909 O O . ARG A 1 239 ? 4.801 -3.221 -6.769 1.00 81.69 239 ARG A O 1
ATOM 1916 N N . ASN A 1 240 ? 4.496 -1.969 -8.619 1.00 83.50 240 ASN A N 1
ATOM 1917 C CA . ASN A 1 240 ? 3.934 -0.829 -7.908 1.00 83.50 240 ASN A CA 1
ATOM 1918 C C . ASN A 1 240 ? 2.543 -1.202 -7.380 1.00 83.50 240 ASN A C 1
ATOM 1920 O O . ASN A 1 240 ? 1.751 -1.856 -8.066 1.00 83.50 240 ASN A O 1
ATOM 1924 N N . LEU A 1 241 ? 2.246 -0.785 -6.157 1.00 84.81 241 LEU A N 1
ATOM 1925 C CA . LEU A 1 241 ? 0.961 -1.014 -5.513 1.00 84.81 241 LEU A CA 1
ATOM 1926 C C . LEU A 1 241 ? -0.096 -0.024 -6.018 1.00 84.81 241 LEU A C 1
ATOM 1928 O O . LEU A 1 241 ? -1.278 -0.365 -6.127 1.00 84.81 241 LEU A O 1
ATOM 1932 N N . ILE A 1 242 ? 0.333 1.188 -6.367 1.00 81.44 242 ILE A N 1
ATOM 1933 C CA . ILE A 1 242 ? -0.508 2.223 -6.970 1.00 81.44 242 ILE A CA 1
ATOM 1934 C C . ILE A 1 242 ? -0.218 2.272 -8.476 1.00 81.44 242 ILE A C 1
ATOM 1936 O O . ILE A 1 242 ? 0.932 2.381 -8.896 1.00 81.44 242 ILE A O 1
ATOM 1940 N N . ASP A 1 243 ? -1.268 2.194 -9.301 1.00 69.81 243 ASP A N 1
ATOM 1941 C CA . ASP A 1 243 ? -1.194 2.238 -10.774 1.00 69.81 243 ASP A CA 1
ATOM 1942 C C . ASP A 1 243 ? -0.917 3.679 -11.296 1.00 69.81 243 ASP A C 1
ATOM 1944 O O . ASP A 1 243 ? -1.497 4.116 -12.294 1.00 69.81 243 ASP A O 1
ATOM 1948 N N . THR A 1 244 ? -0.046 4.446 -10.627 1.00 67.38 244 THR A N 1
ATOM 1949 C CA . THR A 1 244 ? 0.438 5.760 -11.085 1.00 67.38 244 THR A CA 1
ATOM 1950 C C . THR A 1 244 ? 1.951 5.729 -11.336 1.00 67.38 244 THR A C 1
ATOM 1952 O O . THR A 1 244 ? 2.687 4.980 -10.684 1.00 67.38 244 THR A O 1
ATOM 1955 N N . PRO A 1 245 ? 2.447 6.459 -12.353 1.00 69.19 245 PRO A N 1
ATOM 1956 C CA . PRO A 1 245 ? 3.882 6.539 -12.599 1.00 69.19 245 PRO A CA 1
ATOM 1957 C C . PRO A 1 245 ? 4.552 7.290 -11.448 1.00 69.19 245 PRO A C 1
ATOM 1959 O O . PRO A 1 245 ? 4.117 8.383 -11.149 1.00 69.19 245 PRO A O 1
ATOM 1962 N N . LEU A 1 246 ? 5.626 6.741 -10.871 1.00 67.19 246 LEU A N 1
ATOM 1963 C CA . LEU A 1 246 ? 6.395 7.352 -9.775 1.00 67.19 246 LEU A CA 1
ATOM 1964 C C . LEU A 1 246 ? 7.095 8.651 -10.231 1.00 67.19 246 LEU A C 1
ATOM 1966 O O . LEU A 1 246 ? 8.249 8.623 -10.668 1.00 67.19 246 LEU A O 1
ATOM 1970 N N . LEU A 1 247 ? 6.392 9.776 -10.170 1.00 77.94 247 LEU A N 1
ATOM 1971 C CA . LEU A 1 247 ? 6.845 11.109 -10.566 1.00 77.94 247 LEU A CA 1
ATOM 1972 C C . LEU A 1 247 ? 7.152 11.995 -9.354 1.00 77.94 247 LEU A C 1
ATOM 1974 O O . LEU A 1 247 ? 7.994 12.895 -9.454 1.00 77.94 247 LEU A O 1
ATOM 1978 N N . ASP A 1 248 ? 6.527 11.737 -8.207 1.00 85.94 248 ASP A N 1
ATOM 1979 C CA . ASP A 1 248 ? 6.719 12.516 -6.986 1.00 85.94 248 ASP A CA 1
ATOM 1980 C C . ASP A 1 248 ? 7.031 11.662 -5.741 1.00 85.94 248 ASP A C 1
ATOM 1982 O O . ASP A 1 248 ? 7.019 10.428 -5.750 1.00 85.94 248 ASP A O 1
ATOM 1986 N N . ALA A 1 249 ? 7.398 12.346 -4.657 1.00 90.94 249 ALA A N 1
ATOM 1987 C CA . ALA A 1 249 ? 7.738 11.714 -3.389 1.00 90.94 249 ALA A CA 1
ATOM 1988 C C . ALA A 1 249 ? 6.545 10.992 -2.741 1.00 90.94 249 ALA A C 1
ATOM 1990 O O . ALA A 1 249 ? 6.750 10.018 -2.014 1.00 90.94 249 ALA A O 1
ATOM 1991 N N . GLU A 1 250 ? 5.318 11.470 -2.969 1.00 90.00 250 GLU A N 1
ATOM 1992 C CA . GLU A 1 250 ? 4.108 10.874 -2.404 1.00 90.00 250 GLU A CA 1
ATOM 1993 C C . GLU A 1 250 ? 3.870 9.491 -3.014 1.00 90.00 250 GLU A C 1
ATOM 1995 O O . GLU A 1 250 ? 3.627 8.530 -2.286 1.00 90.00 250 GLU A O 1
ATOM 2000 N N . GLU A 1 251 ? 4.042 9.352 -4.324 1.00 86.75 251 GLU A N 1
ATOM 2001 C CA . GLU A 1 251 ? 3.892 8.073 -5.018 1.00 86.75 251 GLU A CA 1
ATOM 2002 C C . GLU A 1 251 ? 4.953 7.054 -4.580 1.00 86.75 251 GLU A C 1
ATOM 2004 O O . GLU A 1 251 ? 4.632 5.885 -4.365 1.00 86.75 251 GLU A O 1
ATOM 2009 N N . VAL A 1 252 ? 6.197 7.489 -4.334 1.00 92.06 252 VAL A N 1
ATOM 2010 C CA . VAL A 1 252 ? 7.238 6.620 -3.745 1.00 92.06 252 VAL A CA 1
ATOM 2011 C C . VAL A 1 252 ? 6.819 6.107 -2.363 1.00 92.06 252 VAL A C 1
ATOM 2013 O O . VAL A 1 252 ? 7.030 4.933 -2.045 1.00 92.06 252 VAL A O 1
ATOM 2016 N N . LEU A 1 253 ? 6.211 6.963 -1.537 1.00 93.25 253 LEU A N 1
ATOM 2017 C CA . LEU A 1 253 ? 5.683 6.565 -0.229 1.00 93.25 253 LEU A CA 1
ATOM 2018 C C . LEU A 1 253 ? 4.473 5.635 -0.349 1.00 93.25 253 LEU A C 1
ATOM 2020 O O . LEU A 1 253 ? 4.283 4.791 0.527 1.00 93.25 253 LEU A O 1
ATOM 2024 N N . GLY A 1 254 ? 3.702 5.750 -1.431 1.00 91.06 254 GLY A N 1
ATOM 2025 C CA . GLY A 1 254 ? 2.574 4.876 -1.741 1.00 91.06 254 GLY A CA 1
ATOM 2026 C C . GLY A 1 254 ? 2.954 3.404 -1.883 1.00 91.06 254 GLY A C 1
ATOM 2027 O O . GLY A 1 254 ? 2.157 2.543 -1.522 1.00 91.06 254 GLY A O 1
ATOM 2028 N N . ASP A 1 255 ? 4.186 3.113 -2.303 1.00 91.19 255 ASP A N 1
ATOM 2029 C CA . ASP A 1 255 ? 4.733 1.754 -2.302 1.00 91.19 255 ASP A CA 1
ATOM 2030 C C . ASP A 1 255 ? 5.494 1.444 -1.004 1.00 91.19 255 ASP A C 1
ATOM 2032 O O . ASP A 1 255 ? 5.337 0.372 -0.411 1.00 91.19 255 ASP A O 1
ATOM 2036 N N . LEU A 1 256 ? 6.329 2.380 -0.540 1.00 94.25 256 LEU A N 1
ATOM 2037 C CA . LEU A 1 256 ? 7.250 2.145 0.572 1.00 94.25 256 LEU A CA 1
ATOM 2038 C C . LEU A 1 256 ? 6.533 1.960 1.916 1.00 94.25 256 LEU A C 1
ATOM 2040 O O . LEU A 1 256 ? 6.800 0.991 2.630 1.00 94.25 256 LEU A O 1
ATOM 2044 N N . ALA A 1 257 ? 5.637 2.881 2.272 1.00 95.25 257 ALA A N 1
ATOM 2045 C CA . ALA A 1 257 ? 5.007 2.919 3.586 1.00 95.25 257 ALA A CA 1
ATOM 2046 C C . ALA A 1 257 ? 4.098 1.705 3.873 1.00 95.25 257 ALA A C 1
ATOM 2048 O O . ALA A 1 257 ? 4.330 1.031 4.884 1.00 95.25 257 ALA A O 1
ATOM 2049 N N . PRO A 1 258 ? 3.120 1.339 3.016 1.00 95.56 258 PRO A N 1
ATOM 2050 C CA . PRO A 1 258 ? 2.299 0.151 3.264 1.00 95.56 258 PRO A CA 1
ATOM 2051 C C . PRO A 1 258 ? 3.118 -1.141 3.258 1.00 95.56 258 PRO A C 1
ATOM 2053 O O . PRO A 1 258 ? 2.859 -2.028 4.071 1.00 95.56 258 PRO A O 1
ATOM 2056 N N . THR A 1 259 ? 4.145 -1.241 2.410 1.00 95.25 259 THR A N 1
ATOM 2057 C CA . THR A 1 259 ? 5.012 -2.426 2.377 1.00 95.25 259 THR A CA 1
ATOM 2058 C C . THR A 1 259 ? 5.804 -2.578 3.673 1.00 95.25 259 THR A C 1
ATOM 2060 O O . THR A 1 259 ? 5.895 -3.685 4.198 1.00 95.25 259 THR A O 1
ATOM 2063 N N . ILE A 1 260 ? 6.319 -1.483 4.248 1.00 95.69 260 ILE A N 1
ATOM 2064 C CA . ILE A 1 260 ? 6.946 -1.509 5.579 1.00 95.69 260 ILE A CA 1
ATOM 2065 C C . ILE A 1 260 ? 5.948 -2.031 6.619 1.00 95.69 260 ILE A C 1
ATOM 2067 O O . ILE A 1 260 ? 6.274 -2.955 7.359 1.00 95.69 260 ILE A O 1
ATOM 2071 N N . HIS A 1 261 ? 4.720 -1.508 6.656 1.00 95.38 261 HIS A N 1
ATOM 2072 C CA . HIS A 1 261 ? 3.704 -1.958 7.614 1.00 95.38 261 HIS A CA 1
ATOM 2073 C C . HIS A 1 261 ? 3.327 -3.440 7.461 1.00 95.38 261 HIS A C 1
ATOM 2075 O O . HIS A 1 261 ? 3.137 -4.134 8.465 1.00 95.38 261 HIS A O 1
ATOM 2081 N N . ALA A 1 262 ? 3.247 -3.943 6.229 1.00 94.81 262 ALA A N 1
ATOM 2082 C CA . ALA A 1 262 ? 3.016 -5.358 5.956 1.00 94.81 262 ALA A CA 1
ATOM 2083 C C . ALA A 1 262 ? 4.201 -6.219 6.432 1.00 94.81 262 ALA A C 1
ATOM 2085 O O . ALA A 1 262 ? 4.005 -7.174 7.186 1.00 94.81 262 ALA A O 1
ATOM 2086 N N . LEU A 1 263 ? 5.437 -5.841 6.086 1.00 94.75 263 LEU A N 1
ATOM 2087 C CA . LEU A 1 263 ? 6.653 -6.559 6.491 1.00 94.75 263 LEU A CA 1
ATOM 2088 C C . LEU A 1 263 ? 6.829 -6.599 8.015 1.00 94.75 263 LEU A C 1
ATOM 2090 O O . LEU A 1 263 ? 7.154 -7.652 8.556 1.00 94.75 263 LEU A O 1
ATOM 2094 N N . LEU A 1 264 ? 6.561 -5.491 8.714 1.00 93.06 264 LEU A N 1
ATOM 2095 C CA . LEU A 1 264 ? 6.621 -5.433 10.179 1.00 93.06 264 LEU A CA 1
ATOM 2096 C C . LEU A 1 264 ? 5.630 -6.395 10.832 1.00 93.06 264 LEU A C 1
ATOM 2098 O O . LEU A 1 264 ? 5.973 -7.067 11.803 1.00 93.06 264 LEU A O 1
ATOM 2102 N N . SER A 1 265 ? 4.412 -6.488 10.292 1.00 92.06 265 SER A N 1
ATOM 2103 C CA . SER A 1 265 ? 3.411 -7.420 10.812 1.00 92.06 265 SER A CA 1
ATOM 2104 C C . SER A 1 265 ? 3.826 -8.874 10.605 1.00 92.06 265 SER A C 1
ATOM 2106 O O . SER A 1 265 ? 3.774 -9.667 11.537 1.00 92.06 265 SER A O 1
ATOM 2108 N N . VAL A 1 266 ? 4.351 -9.208 9.426 1.00 91.06 266 VAL A N 1
ATOM 2109 C CA . VAL A 1 266 ? 4.839 -10.554 9.116 1.00 91.06 266 VAL A CA 1
ATOM 2110 C C . VAL A 1 266 ? 6.050 -10.935 9.961 1.00 91.06 266 VAL A C 1
ATOM 2112 O O . VAL A 1 266 ? 6.130 -12.066 10.442 1.00 91.06 266 VAL A O 1
ATOM 2115 N N . GLN A 1 267 ? 6.958 -9.989 10.206 1.00 91.19 267 GLN A N 1
ATOM 2116 C CA . GLN A 1 267 ? 8.076 -10.182 11.122 1.00 91.19 267 GLN A CA 1
ATOM 2117 C C . GLN A 1 267 ? 7.588 -10.431 12.556 1.00 91.19 267 GLN A C 1
ATOM 2119 O O . GLN A 1 267 ? 8.084 -11.343 13.212 1.00 91.19 267 GLN A O 1
ATOM 2124 N N . ALA A 1 268 ? 6.605 -9.663 13.036 1.00 90.25 268 ALA A N 1
ATOM 2125 C CA . ALA A 1 268 ? 6.042 -9.831 14.376 1.00 90.25 268 ALA A CA 1
ATOM 2126 C C . ALA A 1 268 ? 5.258 -11.147 14.543 1.00 90.25 268 ALA A C 1
ATOM 2128 O O . ALA A 1 268 ? 5.249 -11.710 15.636 1.00 90.25 268 ALA A O 1
ATOM 2129 N N . LEU A 1 269 ? 4.650 -11.664 13.471 1.00 87.50 269 LEU A N 1
ATOM 2130 C CA . LEU A 1 269 ? 4.003 -12.982 13.448 1.00 87.50 269 LEU A CA 1
ATOM 2131 C C . LEU A 1 269 ? 4.994 -14.153 13.343 1.00 87.50 269 LEU A C 1
ATOM 2133 O O . LEU A 1 269 ? 4.589 -15.299 13.498 1.00 87.50 269 LEU A O 1
ATOM 2137 N N . GLY A 1 270 ? 6.276 -13.894 13.067 1.00 86.88 270 GLY A N 1
ATOM 2138 C CA . GLY A 1 270 ? 7.270 -14.948 12.845 1.00 86.88 270 GLY A CA 1
ATOM 2139 C C . GLY A 1 270 ? 7.099 -15.695 11.517 1.00 86.88 270 GLY A C 1
ATOM 2140 O O . GLY A 1 270 ? 7.676 -16.763 11.345 1.00 86.88 270 GLY A O 1
ATOM 2141 N N . LEU A 1 271 ? 6.340 -15.135 10.568 1.00 84.88 271 LEU A N 1
ATOM 2142 C CA . LEU A 1 271 ? 6.061 -15.741 9.257 1.00 84.88 271 LEU A CA 1
ATOM 2143 C C . LEU A 1 271 ? 7.118 -15.386 8.193 1.00 84.88 271 LEU A C 1
ATOM 2145 O O . LEU A 1 271 ? 6.970 -15.728 7.021 1.00 84.88 271 LEU A O 1
ATOM 2149 N N . MET A 1 272 ? 8.167 -14.650 8.570 1.00 87.31 272 MET A N 1
ATOM 2150 C CA . MET A 1 272 ? 9.180 -14.152 7.642 1.00 87.31 272 MET A CA 1
ATOM 2151 C C . MET A 1 272 ? 10.310 -15.168 7.445 1.00 87.31 272 MET A C 1
ATOM 2153 O O . MET A 1 272 ? 11.133 -15.359 8.340 1.00 87.31 272 MET A O 1
ATOM 2157 N N . ASP A 1 273 ? 10.388 -15.779 6.261 1.00 88.50 273 ASP A N 1
ATOM 2158 C CA . ASP A 1 273 ? 11.543 -16.597 5.880 1.00 88.50 273 ASP A CA 1
ATOM 2159 C C . ASP A 1 273 ? 12.786 -15.732 5.555 1.00 88.50 273 ASP A C 1
ATOM 2161 O O . ASP A 1 273 ? 12.699 -14.515 5.353 1.00 88.50 273 ASP A O 1
ATOM 2165 N N . GLU A 1 274 ? 13.973 -16.347 5.504 1.00 89.75 274 GLU A N 1
ATOM 2166 C CA . GLU A 1 274 ? 15.229 -15.617 5.256 1.00 89.75 274 GLU A CA 1
ATOM 2167 C C . GLU A 1 274 ? 15.304 -14.990 3.848 1.00 89.75 274 GLU A C 1
ATOM 2169 O O . GLU A 1 274 ? 15.893 -13.921 3.677 1.00 89.75 274 GLU A O 1
ATOM 2174 N N . ASN A 1 275 ? 14.665 -15.584 2.835 1.00 90.69 275 ASN A N 1
ATOM 2175 C CA . ASN A 1 275 ? 14.634 -15.013 1.484 1.00 90.69 275 ASN A CA 1
ATOM 2176 C C . ASN A 1 275 ? 13.749 -13.755 1.435 1.00 90.69 275 ASN A C 1
ATOM 2178 O O . ASN A 1 275 ? 14.149 -12.733 0.876 1.00 90.69 275 ASN A O 1
ATOM 2182 N N . LEU A 1 276 ? 12.572 -13.794 2.057 1.00 90.00 276 LEU A N 1
ATOM 2183 C CA . LEU A 1 276 ? 11.660 -12.668 2.194 1.00 90.00 276 LEU A CA 1
ATOM 2184 C C . LEU A 1 276 ? 12.287 -11.555 3.034 1.00 90.00 276 LEU A C 1
ATOM 2186 O O . LEU A 1 276 ? 12.132 -10.382 2.703 1.00 90.00 276 LEU A O 1
ATOM 2190 N N . LYS A 1 277 ? 13.045 -11.902 4.074 1.00 91.56 277 LYS A N 1
ATOM 2191 C CA . LYS A 1 277 ? 13.801 -10.950 4.896 1.00 91.56 277 LYS A CA 1
ATOM 2192 C C . LYS A 1 277 ? 14.856 -10.192 4.095 1.00 91.56 277 LYS A C 1
ATOM 2194 O O . LYS A 1 277 ? 14.911 -8.966 4.181 1.00 91.56 277 LYS A O 1
ATOM 2199 N N . GLU A 1 278 ? 15.652 -10.875 3.275 1.00 93.00 278 GLU A N 1
ATOM 2200 C CA . GLU A 1 278 ? 16.644 -10.211 2.416 1.00 93.00 278 GLU A CA 1
ATOM 2201 C C . GLU A 1 278 ? 15.993 -9.382 1.300 1.00 93.00 278 GLU A C 1
ATOM 2203 O O . GLU A 1 278 ? 16.393 -8.237 1.063 1.00 93.00 278 GLU A O 1
ATOM 2208 N N . ARG A 1 279 ? 14.932 -9.893 0.660 1.00 92.81 279 ARG A N 1
ATOM 2209 C CA . ARG A 1 279 ? 14.160 -9.115 -0.324 1.00 92.81 279 ARG A CA 1
ATOM 2210 C C . ARG A 1 279 ? 13.518 -7.881 0.305 1.00 92.81 279 ARG A C 1
ATOM 2212 O O . ARG A 1 279 ? 13.617 -6.798 -0.264 1.00 92.81 279 ARG A O 1
ATOM 2219 N N . GLY A 1 280 ? 12.933 -8.022 1.493 1.00 93.19 280 GLY A N 1
ATOM 2220 C CA . GLY A 1 280 ? 12.338 -6.930 2.260 1.00 93.19 280 GLY A CA 1
ATOM 2221 C C . GLY A 1 280 ? 13.363 -5.856 2.623 1.00 93.19 280 GLY A C 1
ATOM 2222 O O . GLY A 1 280 ? 13.121 -4.675 2.383 1.00 93.19 280 GLY A O 1
ATOM 2223 N N . LYS A 1 281 ? 14.554 -6.244 3.101 1.00 94.19 281 LYS A N 1
ATOM 2224 C CA . LYS A 1 281 ? 15.665 -5.306 3.352 1.00 94.19 281 LYS A CA 1
ATOM 2225 C C . LYS A 1 281 ? 16.057 -4.525 2.102 1.00 94.19 281 LYS A C 1
ATOM 2227 O O . LYS A 1 281 ? 16.235 -3.311 2.171 1.00 94.19 281 LYS A O 1
ATOM 2232 N N . ASN A 1 282 ? 16.208 -5.210 0.970 1.00 93.50 282 ASN A N 1
ATOM 2233 C CA . ASN A 1 282 ? 16.583 -4.568 -0.289 1.00 93.50 282 ASN A CA 1
ATOM 2234 C C . ASN A 1 282 ? 15.476 -3.642 -0.806 1.00 93.50 282 ASN A C 1
ATOM 2236 O O . ASN A 1 282 ? 15.775 -2.534 -1.245 1.00 93.50 282 ASN A O 1
ATOM 2240 N N . PHE A 1 283 ? 14.209 -4.046 -0.678 1.00 94.56 283 PHE A N 1
ATOM 2241 C CA . PHE A 1 283 ? 13.060 -3.205 -1.006 1.00 94.56 283 PHE A CA 1
ATOM 2242 C C . PHE A 1 283 ? 13.066 -1.909 -0.183 1.00 94.56 283 PHE A C 1
ATOM 2244 O O . PHE A 1 283 ? 13.012 -0.820 -0.756 1.00 94.56 283 PHE A O 1
ATOM 2251 N N . VAL A 1 284 ? 13.221 -2.008 1.145 1.00 95.06 284 VAL A N 1
ATOM 2252 C CA . VAL A 1 284 ? 13.274 -0.835 2.031 1.00 95.06 284 VAL A CA 1
ATOM 2253 C C . VAL A 1 284 ? 14.467 0.057 1.687 1.00 95.06 284 VAL A C 1
ATOM 2255 O O . VAL A 1 284 ? 14.285 1.260 1.543 1.00 95.06 284 VAL A O 1
ATOM 2258 N N . ARG A 1 285 ? 15.670 -0.499 1.475 1.00 94.62 285 ARG A N 1
ATOM 2259 C CA . ARG A 1 285 ? 16.855 0.285 1.069 1.00 94.62 285 ARG A CA 1
ATOM 2260 C C . ARG A 1 285 ? 16.615 1.064 -0.222 1.00 94.62 285 ARG A C 1
ATOM 2262 O O . ARG A 1 285 ? 16.872 2.262 -0.259 1.00 94.62 285 ARG A O 1
ATOM 2269 N N . ASN A 1 286 ? 16.070 0.408 -1.245 1.00 92.56 286 ASN A N 1
ATOM 2270 C CA . ASN A 1 286 ? 15.771 1.045 -2.526 1.00 92.56 286 ASN A CA 1
ATOM 2271 C C . ASN A 1 286 ? 14.719 2.153 -2.377 1.00 92.56 286 ASN A C 1
ATOM 2273 O O . ASN A 1 286 ? 14.871 3.227 -2.960 1.00 92.56 286 ASN A O 1
ATOM 2277 N N . GLY A 1 287 ? 13.674 1.920 -1.578 1.00 92.50 287 GLY A N 1
ATOM 2278 C CA . GLY A 1 287 ? 12.657 2.928 -1.282 1.00 92.50 287 GLY A CA 1
ATOM 2279 C C . GLY A 1 287 ? 13.217 4.131 -0.519 1.00 92.50 287 GLY A C 1
ATOM 2280 O O . GLY A 1 287 ? 12.922 5.269 -0.879 1.00 92.50 287 GLY A O 1
ATOM 2281 N N . VAL A 1 288 ? 14.086 3.896 0.471 1.00 94.19 288 VAL A N 1
ATOM 2282 C CA . VAL A 1 288 ? 14.786 4.958 1.210 1.00 94.19 288 VAL A CA 1
ATOM 2283 C C . VAL A 1 288 ? 15.655 5.782 0.259 1.00 94.19 288 VAL A C 1
ATOM 2285 O O . VAL A 1 288 ? 15.551 7.003 0.258 1.00 94.19 288 VAL A O 1
ATOM 2288 N N . THR A 1 289 ? 16.442 5.147 -0.615 1.00 93.25 289 THR A N 1
ATOM 2289 C CA . THR A 1 289 ? 17.241 5.865 -1.623 1.00 93.25 289 THR A CA 1
ATOM 2290 C C . THR A 1 289 ? 16.364 6.705 -2.557 1.00 93.25 289 THR A C 1
ATOM 2292 O O . THR A 1 289 ? 16.682 7.862 -2.833 1.00 93.25 289 THR A O 1
ATOM 2295 N N . ARG A 1 290 ? 15.227 6.166 -3.013 1.00 92.62 290 ARG A N 1
ATOM 2296 C CA . ARG A 1 290 ? 14.288 6.899 -3.876 1.00 92.62 290 ARG A CA 1
ATOM 2297 C C . ARG A 1 290 ? 13.692 8.117 -3.177 1.00 92.62 290 ARG A C 1
ATOM 2299 O O . ARG A 1 290 ? 13.715 9.198 -3.757 1.00 92.62 290 ARG A O 1
ATOM 2306 N N . VAL A 1 291 ? 13.203 7.976 -1.943 1.00 93.69 291 VAL A N 1
ATOM 2307 C CA . VAL A 1 291 ? 12.587 9.102 -1.220 1.00 93.69 291 VAL A CA 1
ATOM 2308 C C . VAL A 1 291 ? 13.621 10.164 -0.833 1.00 93.69 291 VAL A C 1
ATOM 2310 O O . VAL A 1 291 ? 13.312 11.353 -0.836 1.00 93.69 291 VAL A O 1
ATOM 2313 N N . THR A 1 292 ? 14.881 9.779 -0.589 1.00 93.06 292 THR A N 1
ATOM 2314 C CA . THR A 1 292 ? 15.955 10.744 -0.298 1.00 93.06 292 THR A CA 1
ATOM 2315 C C . THR A 1 292 ? 16.303 11.664 -1.467 1.00 93.06 292 THR A C 1
ATOM 2317 O O . THR A 1 292 ? 16.812 12.752 -1.220 1.00 93.06 292 THR A O 1
ATOM 2320 N N . ASN A 1 293 ? 15.960 11.310 -2.712 1.00 93.19 293 ASN A N 1
ATOM 2321 C CA . ASN A 1 293 ? 16.137 12.201 -3.871 1.00 93.19 293 ASN A CA 1
ATOM 2322 C C . ASN A 1 293 ? 15.260 13.468 -3.803 1.00 93.19 293 ASN A C 1
ATOM 2324 O O . ASN A 1 293 ? 15.499 14.438 -4.525 1.00 93.19 293 ASN A O 1
ATOM 2328 N N . TYR A 1 294 ? 14.243 13.457 -2.940 1.00 94.38 294 TYR A N 1
ATOM 2329 C CA . TYR A 1 294 ? 13.311 14.560 -2.714 1.00 94.38 294 TYR A CA 1
ATOM 2330 C C . TYR A 1 294 ? 13.633 15.367 -1.446 1.00 94.38 294 TYR A C 1
ATOM 2332 O O . TYR A 1 294 ? 12.854 16.235 -1.044 1.00 94.38 294 TYR A O 1
ATOM 2340 N N . ARG A 1 295 ? 14.765 15.069 -0.795 1.00 95.06 295 ARG A N 1
ATOM 2341 C CA . ARG A 1 295 ? 15.257 15.791 0.378 1.00 95.06 295 ARG A CA 1
ATOM 2342 C C . ARG A 1 295 ? 15.923 17.101 -0.047 1.00 95.06 295 ARG A C 1
ATOM 2344 O O . ARG A 1 295 ? 16.731 17.115 -0.970 1.00 95.06 295 ARG A O 1
ATOM 2351 N N . ASN A 1 296 ? 15.625 18.173 0.672 1.00 94.94 296 ASN A N 1
ATOM 2352 C CA . ASN A 1 296 ? 16.250 19.481 0.510 1.00 94.94 296 ASN A CA 1
ATOM 2353 C C . ASN A 1 296 ? 17.482 19.640 1.420 1.00 94.94 296 ASN A C 1
ATOM 2355 O O . ASN A 1 296 ? 17.674 18.892 2.385 1.00 94.94 296 ASN A O 1
ATOM 2359 N N . ASP A 1 297 ? 18.280 20.677 1.160 1.00 93.06 297 ASP A N 1
ATOM 2360 C CA . ASP A 1 297 ? 19.482 20.999 1.943 1.00 93.06 297 ASP A CA 1
ATOM 2361 C C . ASP A 1 297 ? 19.174 21.307 3.420 1.00 93.06 297 ASP A C 1
ATOM 2363 O O . ASP A 1 297 ? 19.962 20.973 4.302 1.00 93.06 297 ASP A O 1
ATOM 2367 N N . ASP A 1 298 ? 17.996 21.872 3.708 1.00 93.25 298 ASP A N 1
ATOM 2368 C CA . ASP A 1 298 ? 17.502 22.161 5.064 1.00 93.25 298 ASP A CA 1
ATOM 2369 C C . ASP A 1 298 ? 16.913 20.930 5.783 1.00 93.25 298 ASP A C 1
ATOM 2371 O O . ASP A 1 298 ? 16.306 21.058 6.846 1.00 93.25 298 ASP A O 1
ATOM 2375 N N . HIS A 1 299 ? 17.103 19.738 5.207 1.00 93.62 299 HIS A N 1
ATOM 2376 C CA . HIS A 1 299 ? 16.662 18.436 5.713 1.00 93.62 299 HIS A CA 1
ATOM 2377 C C . HIS A 1 299 ? 15.151 18.175 5.669 1.00 93.62 299 HIS A C 1
ATOM 2379 O O . HIS A 1 299 ? 14.702 17.136 6.159 1.00 93.62 299 HIS A O 1
ATOM 2385 N N . SER A 1 300 ? 14.382 19.065 5.047 1.00 95.50 300 SER A N 1
ATOM 2386 C CA . SER A 1 300 ? 12.968 18.854 4.735 1.00 95.50 300 SER A CA 1
ATOM 2387 C C . SER A 1 300 ? 12.773 18.035 3.452 1.00 95.50 300 SER A C 1
ATOM 2389 O O . SER A 1 300 ? 13.729 17.771 2.722 1.00 95.50 300 SER A O 1
ATOM 2391 N N . PHE A 1 301 ? 11.531 17.647 3.155 1.00 96.12 301 PHE A N 1
ATOM 2392 C CA . PHE A 1 301 ? 11.166 16.955 1.917 1.00 96.12 301 PHE A CA 1
ATOM 2393 C C . PHE A 1 301 ? 10.167 17.772 1.092 1.00 96.12 301 PHE A C 1
ATOM 2395 O O . PHE A 1 301 ? 9.244 18.390 1.630 1.00 96.12 301 PHE A O 1
ATOM 2402 N N . SER A 1 302 ? 10.336 17.741 -0.228 1.00 94.25 302 SER A N 1
ATOM 2403 C CA . SER A 1 302 ? 9.440 18.373 -1.206 1.00 94.25 302 SER A CA 1
ATOM 2404 C C . SER A 1 302 ? 8.739 17.311 -2.051 1.00 94.25 302 SER A C 1
ATOM 2406 O O . SER A 1 302 ? 9.327 16.276 -2.337 1.00 94.25 302 SER A O 1
ATOM 2408 N N . LEU A 1 303 ? 7.508 17.568 -2.514 1.00 90.50 303 LEU A N 1
ATOM 2409 C CA . LEU A 1 303 ? 6.809 16.641 -3.426 1.00 90.50 303 LEU A CA 1
ATOM 2410 C C . LEU A 1 303 ? 7.647 16.340 -4.673 1.00 90.50 303 LEU A C 1
ATOM 2412 O O . LEU A 1 303 ? 7.771 15.204 -5.111 1.00 90.50 303 LEU A O 1
ATOM 2416 N N . THR A 1 304 ? 8.267 17.378 -5.222 1.00 88.75 304 THR A N 1
ATOM 2417 C CA . THR A 1 304 ? 9.137 17.292 -6.390 1.00 88.75 304 THR A CA 1
ATOM 2418 C C . THR A 1 304 ? 10.470 17.931 -6.033 1.00 88.75 304 THR A C 1
ATOM 2420 O O . THR A 1 304 ? 10.496 18.977 -5.376 1.00 88.75 304 THR A O 1
ATOM 2423 N N . SER A 1 305 ? 11.570 17.315 -6.462 1.00 87.00 305 SER A N 1
ATOM 2424 C CA . SER A 1 305 ? 12.914 17.835 -6.203 1.00 87.00 305 SER A CA 1
ATOM 2425 C C . SER A 1 305 ? 13.063 19.272 -6.732 1.00 87.00 305 SER A C 1
ATOM 2427 O O . SER A 1 305 ? 12.579 19.593 -7.819 1.00 87.00 305 SER A O 1
ATOM 2429 N N . GLY A 1 306 ? 13.672 20.156 -5.936 1.00 84.56 306 GLY A N 1
ATOM 2430 C CA . GLY A 1 306 ? 13.871 21.576 -6.260 1.00 84.56 306 GLY A CA 1
ATOM 2431 C C . GLY A 1 306 ? 12.691 22.515 -5.960 1.00 84.56 306 GLY A C 1
ATOM 2432 O O . GLY A 1 306 ? 12.823 23.729 -6.116 1.00 84.56 306 GLY A O 1
ATOM 2433 N N . PHE A 1 307 ? 11.542 21.998 -5.511 1.00 87.88 307 PHE A N 1
ATOM 2434 C CA . PHE A 1 307 ? 10.396 22.822 -5.100 1.00 87.88 307 PHE A CA 1
ATOM 2435 C C . PHE A 1 307 ? 10.433 23.183 -3.610 1.00 87.88 307 PHE A C 1
ATOM 2437 O O . PHE A 1 307 ? 11.265 22.695 -2.846 1.00 87.88 307 PHE A O 1
ATOM 2444 N N . LYS A 1 308 ? 9.501 24.054 -3.191 1.00 90.75 308 LYS A N 1
ATOM 2445 C CA . LYS A 1 308 ? 9.310 24.405 -1.778 1.00 90.75 308 LYS A CA 1
ATOM 2446 C C . LYS A 1 308 ? 8.987 23.162 -0.935 1.00 90.75 308 LYS A C 1
ATOM 2448 O O . LYS A 1 308 ? 8.255 22.295 -1.416 1.00 90.75 308 LYS A O 1
ATOM 2453 N N . PRO A 1 309 ? 9.495 23.112 0.308 1.00 94.69 309 PRO A N 1
ATOM 2454 C CA . PRO A 1 309 ? 9.290 21.976 1.193 1.00 94.69 309 PRO A CA 1
ATOM 2455 C C . PRO A 1 309 ? 7.836 21.843 1.613 1.00 94.69 309 PRO A C 1
ATOM 2457 O O . PRO A 1 309 ? 7.136 22.849 1.728 1.00 94.69 309 PRO A O 1
ATOM 2460 N N . SER A 1 310 ? 7.406 20.610 1.875 1.00 95.88 310 SER A N 1
ATOM 2461 C CA . SER A 1 310 ? 6.094 20.321 2.448 1.00 95.88 310 SER A CA 1
ATOM 2462 C C . SER A 1 310 ? 6.231 19.823 3.881 1.00 95.88 310 SER A C 1
ATOM 2464 O O . SER A 1 310 ? 6.935 18.848 4.161 1.00 95.88 310 SER A O 1
ATOM 2466 N N . THR A 1 311 ? 5.521 20.482 4.794 1.00 95.81 311 THR A N 1
ATOM 2467 C CA . THR A 1 311 ? 5.475 20.103 6.210 1.00 95.81 311 THR A CA 1
ATOM 2468 C C . THR A 1 311 ? 4.769 18.762 6.382 1.00 95.81 311 THR A C 1
ATOM 2470 O O . THR A 1 311 ? 5.284 17.885 7.076 1.00 95.81 311 THR A O 1
ATOM 2473 N N . TRP A 1 312 ? 3.633 18.575 5.702 1.00 95.25 312 TRP A N 1
ATOM 2474 C CA . TRP A 1 312 ? 2.905 17.306 5.683 1.00 95.25 312 TRP A CA 1
ATOM 2475 C C . TRP A 1 312 ? 3.770 16.149 5.167 1.00 95.25 312 TRP A C 1
ATOM 2477 O O . TRP A 1 312 ? 3.914 15.133 5.851 1.00 95.25 312 TRP A O 1
ATOM 2487 N N . LEU A 1 313 ? 4.397 16.319 3.999 1.00 95.44 313 LEU A N 1
ATOM 2488 C CA . LEU A 1 313 ? 5.210 15.271 3.383 1.00 95.44 313 LEU A CA 1
ATOM 2489 C C . LEU A 1 313 ? 6.423 14.931 4.248 1.00 95.44 313 LEU A C 1
ATOM 2491 O O . LEU A 1 313 ? 6.729 13.760 4.442 1.00 95.44 313 LEU A O 1
ATOM 2495 N N . THR A 1 314 ? 7.094 15.943 4.805 1.00 96.44 314 THR A N 1
ATOM 2496 C CA . THR A 1 314 ? 8.242 15.732 5.696 1.00 96.44 314 THR A CA 1
ATOM 2497 C C . THR A 1 314 ? 7.845 14.868 6.896 1.00 96.44 314 THR A C 1
ATOM 2499 O O . THR A 1 314 ? 8.551 13.916 7.219 1.00 96.44 314 THR A O 1
ATOM 2502 N N . ALA A 1 315 ? 6.688 15.126 7.515 1.00 95.75 315 ALA A N 1
ATOM 2503 C CA . ALA A 1 315 ? 6.174 14.285 8.596 1.00 95.75 315 ALA A CA 1
ATOM 2504 C C . ALA A 1 315 ? 5.876 12.849 8.135 1.00 95.75 315 ALA A C 1
ATOM 2506 O O . ALA A 1 315 ? 6.267 11.896 8.813 1.00 95.75 315 ALA A O 1
ATOM 2507 N N . PHE A 1 316 ? 5.254 12.682 6.964 1.00 95.88 316 PHE A N 1
ATOM 2508 C CA . PHE A 1 316 ? 4.930 11.363 6.422 1.00 95.88 316 PHE A CA 1
ATOM 2509 C C . PHE A 1 316 ? 6.187 10.538 6.084 1.00 95.88 316 PHE A C 1
ATOM 2511 O O . PHE A 1 316 ? 6.274 9.360 6.448 1.00 95.88 316 PHE A O 1
ATOM 2518 N N . VAL A 1 317 ? 7.201 11.161 5.471 1.00 96.25 317 VAL A N 1
ATOM 2519 C CA . VAL A 1 317 ? 8.499 10.527 5.195 1.00 96.25 317 VAL A CA 1
ATOM 2520 C C . VAL A 1 317 ? 9.165 10.101 6.498 1.00 96.25 317 VAL A C 1
ATOM 2522 O O . VAL A 1 317 ? 9.526 8.936 6.642 1.00 96.25 317 VAL A O 1
ATOM 2525 N N . LEU A 1 318 ? 9.298 11.007 7.470 1.00 94.44 318 LEU A N 1
ATOM 2526 C CA . LEU A 1 318 ? 9.994 10.713 8.725 1.00 94.44 318 LEU A CA 1
ATOM 2527 C C . LEU A 1 318 ? 9.317 9.588 9.510 1.00 94.44 318 LEU A C 1
ATOM 2529 O O . LEU A 1 318 ? 10.004 8.678 9.968 1.00 94.44 318 LEU A O 1
ATOM 2533 N N . LYS A 1 319 ? 7.980 9.589 9.585 1.00 93.31 319 LYS A N 1
ATOM 2534 C CA . LYS A 1 319 ? 7.194 8.488 10.161 1.00 93.31 319 LYS A CA 1
ATOM 2535 C C . LYS A 1 319 ? 7.526 7.152 9.490 1.00 93.31 319 LYS A C 1
ATOM 2537 O O . LYS A 1 319 ? 7.840 6.172 10.164 1.00 93.31 319 LYS A O 1
ATOM 2542 N N . THR A 1 320 ? 7.521 7.135 8.158 1.00 94.94 320 THR A N 1
ATOM 2543 C CA . THR A 1 320 ? 7.816 5.944 7.347 1.00 94.94 320 THR A CA 1
ATOM 2544 C C . THR A 1 320 ? 9.242 5.436 7.577 1.00 94.94 320 THR A C 1
ATOM 2546 O O . THR A 1 320 ? 9.451 4.238 7.774 1.00 94.94 320 THR A O 1
ATOM 2549 N N . LEU A 1 321 ? 10.226 6.340 7.623 1.00 93.94 321 LEU A N 1
ATOM 2550 C CA . LEU A 1 321 ? 11.626 6.008 7.897 1.00 93.94 321 LEU A CA 1
ATOM 2551 C C . LEU A 1 321 ? 11.817 5.443 9.314 1.00 93.94 321 LEU A C 1
ATOM 2553 O O . LEU A 1 321 ? 12.549 4.468 9.490 1.00 93.94 321 LEU A O 1
ATOM 2557 N N . CYS A 1 322 ? 11.132 5.991 10.322 1.00 91.88 322 CYS A N 1
ATOM 2558 C CA . CYS A 1 322 ? 11.189 5.450 11.681 1.00 91.88 322 CYS A CA 1
ATOM 2559 C C . CYS A 1 322 ? 10.673 4.007 11.740 1.00 91.88 322 CYS A C 1
ATOM 2561 O O . CYS A 1 322 ? 11.336 3.143 12.310 1.00 91.88 322 CYS A O 1
ATOM 2563 N N . HIS A 1 323 ? 9.538 3.716 11.099 1.00 91.44 323 HIS A N 1
ATOM 2564 C CA . HIS A 1 323 ? 9.005 2.352 11.028 1.00 91.44 323 HIS A CA 1
ATOM 2565 C C . HIS A 1 323 ? 9.960 1.397 10.298 1.00 91.44 323 HIS A C 1
ATOM 2567 O O . HIS A 1 323 ? 10.240 0.295 10.778 1.00 91.44 323 HIS A O 1
ATOM 2573 N N . GLY A 1 324 ? 10.524 1.842 9.171 1.00 91.81 324 GLY A N 1
ATOM 2574 C CA . GLY A 1 324 ? 11.470 1.060 8.373 1.00 91.81 324 GLY A CA 1
ATOM 2575 C C . GLY A 1 324 ? 12.813 0.776 9.056 1.00 91.81 324 GLY A C 1
ATOM 2576 O O . GLY A 1 324 ? 13.504 -0.159 8.651 1.00 91.81 324 GLY A O 1
ATOM 2577 N N . SER A 1 325 ? 13.170 1.518 10.111 1.00 90.38 325 SER A N 1
ATOM 2578 C CA . SER A 1 325 ? 14.466 1.396 10.803 1.00 90.38 325 SER A CA 1
ATOM 2579 C C . SER A 1 325 ? 14.671 0.039 11.48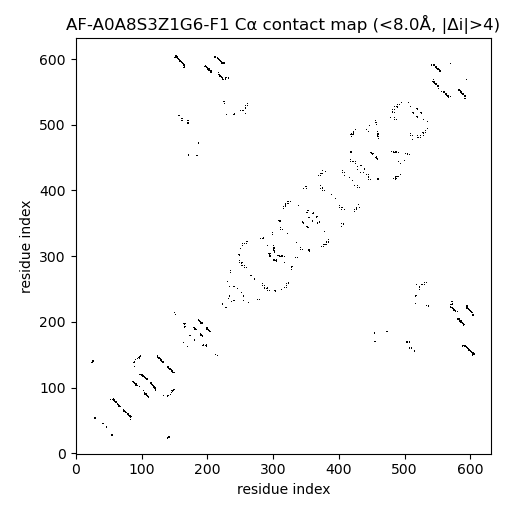8 1.00 90.38 325 SER A C 1
ATOM 2581 O O . SER A 1 325 ? 15.802 -0.341 11.781 1.00 90.38 325 SER A O 1
ATOM 2583 N N . SER A 1 326 ? 13.592 -0.708 11.742 1.00 87.06 326 SER A N 1
ATOM 2584 C CA . SER A 1 326 ? 13.665 -2.065 12.303 1.00 87.06 326 SER A CA 1
ATOM 2585 C C . SER A 1 326 ? 13.872 -3.156 11.241 1.00 87.06 326 SER A C 1
ATOM 2587 O O . SER A 1 326 ? 14.338 -4.247 11.570 1.00 87.06 326 SER A O 1
ATOM 2589 N N . LEU A 1 327 ? 13.584 -2.856 9.969 1.00 90.94 327 LEU A N 1
ATOM 2590 C CA . LEU A 1 327 ? 13.744 -3.776 8.840 1.00 90.94 327 LEU A CA 1
ATOM 2591 C C . LEU A 1 327 ? 15.107 -3.610 8.164 1.00 90.94 327 LEU A C 1
ATOM 2593 O O . LEU A 1 327 ? 15.755 -4.598 7.821 1.00 90.94 327 LEU A O 1
ATOM 2597 N N . ALA A 1 328 ? 15.551 -2.366 7.969 1.00 91.19 328 ALA A N 1
ATOM 2598 C CA . ALA A 1 328 ? 16.809 -2.033 7.310 1.00 91.19 328 ALA A CA 1
ATOM 2599 C C . ALA A 1 328 ? 17.522 -0.867 8.011 1.00 91.19 328 ALA A C 1
ATOM 2601 O O . ALA A 1 328 ? 16.909 -0.075 8.720 1.00 91.19 328 ALA A O 1
ATOM 2602 N N . PHE A 1 329 ? 18.834 -0.749 7.785 1.00 89.88 329 PHE A N 1
ATOM 2603 C CA . PHE A 1 329 ? 19.612 0.378 8.296 1.00 89.88 329 PHE A CA 1
ATOM 2604 C C . PHE A 1 329 ? 19.144 1.688 7.651 1.00 89.88 329 PHE A C 1
ATOM 2606 O O . PHE A 1 329 ? 19.190 1.829 6.428 1.00 89.88 329 PHE A O 1
ATOM 2613 N N . ILE A 1 330 ? 18.741 2.638 8.492 1.00 89.81 330 ILE A N 1
ATOM 2614 C CA . ILE A 1 330 ? 18.386 4.007 8.126 1.00 89.81 330 ILE A CA 1
ATOM 2615 C C . ILE A 1 330 ? 19.162 4.935 9.059 1.00 89.81 330 ILE A C 1
ATOM 2617 O O . ILE A 1 330 ? 19.229 4.703 10.268 1.00 89.81 330 ILE A O 1
ATOM 2621 N N . ASP A 1 331 ? 19.780 5.969 8.493 1.00 87.00 331 ASP A N 1
ATOM 2622 C CA . ASP A 1 331 ? 20.587 6.912 9.260 1.00 87.00 331 ASP A CA 1
ATOM 2623 C C . ASP A 1 331 ? 19.720 7.677 10.277 1.00 87.00 331 ASP A C 1
ATOM 2625 O O . ASP A 1 331 ? 18.774 8.384 9.921 1.00 87.00 331 ASP A O 1
ATOM 2629 N N . LYS A 1 332 ? 20.062 7.567 11.565 1.00 85.12 332 LYS A N 1
ATOM 2630 C CA . LYS A 1 332 ? 19.364 8.278 12.644 1.00 85.12 332 LYS A CA 1
ATOM 2631 C C . LYS A 1 332 ? 19.507 9.798 12.522 1.00 85.12 332 LYS A C 1
ATOM 2633 O O . LYS A 1 332 ? 18.607 10.510 12.961 1.00 85.12 332 LYS A O 1
ATOM 2638 N N . GLN A 1 333 ? 20.597 10.301 11.932 1.00 86.00 333 GLN A N 1
ATOM 2639 C CA . GLN A 1 333 ? 20.800 11.737 11.715 1.00 86.00 333 GLN A CA 1
ATOM 2640 C C . GLN A 1 333 ? 19.849 12.299 10.655 1.00 86.00 333 GLN A C 1
ATOM 2642 O O . GLN A 1 333 ? 19.366 13.420 10.794 1.00 86.00 333 GLN A O 1
ATOM 2647 N N . LEU A 1 334 ? 19.529 11.509 9.623 1.00 88.69 334 LEU A N 1
ATOM 2648 C CA . LEU A 1 334 ? 18.525 11.872 8.620 1.00 88.69 334 LEU A CA 1
ATOM 2649 C C . LEU A 1 334 ? 17.167 12.129 9.284 1.00 88.69 334 LEU A C 1
ATOM 2651 O O . LEU A 1 334 ? 16.519 13.138 9.008 1.00 88.69 334 LEU A O 1
ATOM 2655 N N . ILE A 1 335 ? 16.770 11.234 10.191 1.00 89.94 335 ILE A N 1
ATOM 2656 C CA . ILE A 1 335 ? 15.504 11.323 10.918 1.00 89.94 335 ILE A CA 1
ATOM 2657 C C . ILE A 1 335 ? 15.527 12.498 11.909 1.00 89.94 335 ILE A C 1
ATOM 2659 O O . ILE A 1 335 ? 14.602 13.311 11.928 1.00 89.94 335 ILE A O 1
ATOM 2663 N N . SER A 1 336 ? 16.590 12.621 12.712 1.00 87.25 336 SER A N 1
ATOM 2664 C CA . SER A 1 336 ? 16.697 13.659 13.746 1.00 87.25 336 SER A CA 1
ATOM 2665 C C . SER A 1 336 ? 16.674 15.072 13.161 1.00 87.25 336 SER A C 1
ATOM 2667 O O . SER A 1 336 ? 15.954 15.940 13.654 1.00 87.25 336 SER A O 1
ATOM 2669 N N . ALA A 1 337 ? 17.413 15.291 12.073 1.00 90.25 337 ALA A N 1
ATOM 2670 C CA . ALA A 1 337 ? 17.495 16.580 11.407 1.00 90.25 337 ALA A CA 1
ATOM 2671 C C . ALA A 1 337 ? 16.150 16.997 10.792 1.00 90.25 337 ALA A C 1
ATOM 2673 O O . ALA A 1 337 ? 15.755 18.157 10.912 1.00 90.25 337 ALA A O 1
ATOM 2674 N N . GLY A 1 338 ? 15.410 16.049 10.206 1.00 91.81 338 GLY A N 1
ATOM 2675 C CA . GLY A 1 338 ? 14.072 16.313 9.677 1.00 91.81 338 GLY A CA 1
ATOM 2676 C C . GLY A 1 338 ? 13.057 16.678 10.768 1.00 91.81 338 GLY A C 1
ATOM 2677 O O . GLY A 1 338 ? 12.285 17.622 10.599 1.00 91.81 338 GLY A O 1
ATOM 2678 N N . PHE A 1 339 ? 13.080 15.999 11.923 1.00 91.00 339 PHE A N 1
ATOM 2679 C CA . PHE A 1 339 ? 12.213 16.375 13.050 1.00 91.00 339 PHE A CA 1
ATOM 2680 C C . PHE A 1 339 ? 12.579 17.742 13.635 1.00 91.00 339 PHE A C 1
ATOM 2682 O O . PHE A 1 339 ? 11.683 18.525 13.946 1.00 91.00 339 PHE A O 1
ATOM 2689 N N . ASN A 1 340 ? 13.872 18.073 13.717 1.00 90.69 340 ASN A N 1
ATOM 2690 C CA . ASN A 1 340 ? 14.306 19.411 14.118 1.00 90.69 340 ASN A CA 1
ATOM 2691 C C . ASN A 1 340 ? 13.739 20.485 13.185 1.00 90.69 340 ASN A C 1
ATOM 2693 O O . ASN A 1 340 ? 13.246 21.508 13.660 1.00 90.69 340 ASN A O 1
ATOM 2697 N N . TRP A 1 341 ? 13.740 20.248 11.872 1.00 94.00 341 TRP A N 1
ATOM 2698 C CA . TRP A 1 341 ? 13.105 21.153 10.915 1.00 94.00 341 TRP A CA 1
ATOM 2699 C C . TRP A 1 341 ? 11.583 21.265 11.128 1.00 94.00 341 TRP A C 1
ATOM 2701 O O . TRP A 1 341 ? 11.047 22.376 11.099 1.00 94.00 341 TRP A O 1
ATOM 2711 N N . LEU A 1 342 ? 10.889 20.152 11.412 1.00 92.94 342 LEU A N 1
ATOM 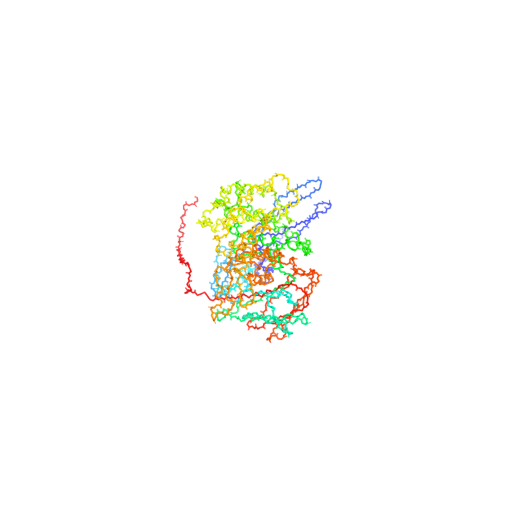2712 C CA . LEU A 1 342 ? 9.445 20.150 11.695 1.00 92.94 342 LEU A CA 1
ATOM 2713 C C . LEU A 1 342 ? 9.080 20.980 12.929 1.00 92.94 342 LEU A C 1
ATOM 2715 O O . LEU A 1 342 ? 8.075 21.690 12.902 1.00 92.94 342 LEU A O 1
ATOM 2719 N N . PHE A 1 343 ? 9.888 20.940 13.993 1.00 91.06 343 PHE A N 1
ATOM 2720 C CA . PHE A 1 343 ? 9.616 21.727 15.202 1.00 91.06 343 PHE A CA 1
ATOM 2721 C C . PHE A 1 343 ? 9.635 23.238 14.937 1.00 91.06 343 PHE A C 1
ATOM 2723 O O . PHE A 1 343 ? 8.836 23.965 15.520 1.00 91.06 343 PHE A O 1
ATOM 2730 N N . HIS A 1 344 ? 10.450 23.708 13.987 1.00 91.75 344 HIS A N 1
ATOM 2731 C CA . HIS A 1 344 ? 10.454 25.115 13.568 1.00 91.75 344 HIS A CA 1
ATOM 2732 C C . HIS A 1 344 ? 9.190 25.528 12.789 1.00 91.75 344 HIS A C 1
ATOM 2734 O O . HIS A 1 344 ? 8.980 26.719 12.557 1.00 91.75 344 HIS A O 1
ATOM 2740 N N . GLN A 1 345 ? 8.340 24.576 12.384 1.00 93.50 345 GLN A N 1
ATOM 2741 C CA . GLN A 1 345 ? 7.068 24.855 11.706 1.00 93.50 345 GLN A CA 1
ATOM 2742 C C . GLN A 1 345 ? 5.891 25.032 12.678 1.00 93.50 345 GLN A C 1
ATOM 2744 O O . GLN A 1 345 ? 4.794 25.393 12.239 1.00 93.50 345 GLN A O 1
ATOM 2749 N N . ILE A 1 346 ? 6.094 24.770 13.976 1.00 92.12 346 ILE A N 1
ATOM 2750 C CA . ILE A 1 346 ? 5.077 24.938 15.019 1.00 92.12 346 ILE A CA 1
ATOM 2751 C C . ILE A 1 346 ? 4.939 26.431 15.331 1.00 92.12 346 ILE A C 1
ATOM 2753 O O . ILE A 1 346 ? 5.906 27.109 15.676 1.00 92.12 346 ILE A O 1
ATOM 2757 N N . LYS A 1 347 ? 3.724 26.962 15.192 1.00 92.88 347 LYS A N 1
ATOM 2758 C CA . LYS A 1 347 ? 3.391 28.352 15.520 1.00 92.88 347 LYS A CA 1
ATOM 2759 C C . LYS A 1 347 ? 3.178 28.513 17.026 1.00 92.88 347 LYS A C 1
ATOM 2761 O O . LYS A 1 347 ? 2.984 27.546 17.756 1.00 92.88 347 LYS A O 1
ATOM 2766 N N . ASN A 1 348 ? 3.115 29.759 17.492 1.00 89.88 348 ASN A N 1
ATOM 2767 C CA . ASN A 1 348 ? 2.893 30.079 18.909 1.00 89.88 348 ASN A CA 1
ATOM 2768 C C . ASN A 1 348 ? 1.581 29.499 19.472 1.00 89.88 348 ASN A C 1
ATOM 2770 O O . ASN A 1 348 ? 1.522 29.157 20.649 1.00 89.88 348 ASN A O 1
ATOM 2774 N N . ASP A 1 349 ? 0.545 29.351 18.642 1.00 89.94 349 ASP A N 1
ATOM 2775 C CA . ASP A 1 349 ? -0.743 28.763 19.031 1.00 89.94 349 ASP A CA 1
ATOM 2776 C C . ASP A 1 349 ? -0.739 27.222 19.068 1.00 89.94 349 ASP A C 1
ATOM 2778 O O . ASP A 1 349 ? -1.741 26.623 19.449 1.00 89.94 349 ASP A O 1
ATOM 2782 N N . GLY A 1 350 ? 0.370 26.580 18.683 1.00 89.38 350 GLY A N 1
ATOM 2783 C CA . GLY A 1 350 ? 0.506 25.128 18.568 1.00 89.38 350 GLY A CA 1
ATOM 2784 C C . GLY A 1 350 ? 0.043 24.547 17.232 1.00 89.38 350 GLY A C 1
ATOM 2785 O O . GLY A 1 350 ? 0.203 23.347 17.018 1.00 89.38 350 GLY A O 1
ATOM 2786 N N . SER A 1 351 ? -0.487 25.367 16.319 1.00 92.81 351 SER A N 1
ATOM 2787 C CA . SER A 1 351 ? -0.801 24.927 14.958 1.00 92.81 351 SER A CA 1
ATOM 2788 C C . SER A 1 351 ? 0.463 24.810 14.108 1.00 92.81 351 SER A C 1
ATOM 2790 O O . SER A 1 351 ? 1.463 25.492 14.339 1.00 92.81 351 SER A O 1
ATOM 2792 N N . LEU A 1 352 ? 0.416 23.967 13.082 1.00 93.12 352 LEU A N 1
ATOM 2793 C CA . LEU A 1 352 ? 1.520 23.805 12.137 1.00 93.12 352 LEU A CA 1
ATOM 2794 C C . LEU A 1 352 ? 1.344 24.718 10.919 1.00 93.12 352 LEU A C 1
ATOM 2796 O O . LEU A 1 352 ? 0.232 25.086 10.533 1.00 93.12 352 LEU A O 1
ATOM 2800 N N . LYS A 1 353 ? 2.462 25.115 10.306 1.00 92.38 353 LYS A N 1
ATOM 2801 C CA . LYS A 1 353 ? 2.480 25.868 9.048 1.00 92.38 353 LYS A CA 1
ATOM 2802 C C . LYS A 1 353 ? 2.865 24.956 7.885 1.00 92.38 353 LYS A C 1
ATOM 2804 O O . LYS A 1 353 ? 3.952 24.387 7.892 1.00 92.38 353 LYS A O 1
ATOM 2809 N N . GLU A 1 354 ? 2.014 24.875 6.863 1.00 93.88 354 GLU A N 1
ATOM 2810 C CA . GLU A 1 354 ? 2.383 24.276 5.574 1.00 93.88 354 GLU A CA 1
ATOM 2811 C C . GLU A 1 354 ? 3.179 25.290 4.734 1.00 93.88 354 GLU A C 1
ATOM 2813 O O . GLU A 1 354 ? 2.773 26.447 4.577 1.00 93.88 354 GLU A O 1
ATOM 2818 N N . GLN A 1 355 ? 4.342 24.865 4.241 1.00 91.75 355 GLN A N 1
ATOM 2819 C CA . GLN A 1 355 ? 5.269 25.682 3.457 1.00 91.75 355 GLN A CA 1
ATOM 2820 C C . GLN A 1 355 ? 5.004 25.561 1.949 1.00 91.75 355 GLN A C 1
ATOM 2822 O O . GLN A 1 355 ? 5.234 26.526 1.209 1.00 91.75 355 GLN A O 1
ATOM 2827 N N . ASP A 1 356 ? 4.462 24.431 1.486 1.00 89.38 356 ASP A N 1
ATOM 2828 C CA . ASP A 1 356 ? 4.078 24.259 0.088 1.00 89.38 356 ASP A CA 1
ATOM 2829 C C . ASP A 1 356 ? 2.693 24.865 -0.179 1.00 89.38 356 ASP A C 1
ATOM 2831 O O . ASP A 1 356 ? 1.655 24.343 0.231 1.00 89.38 356 ASP A O 1
ATOM 2835 N N . ARG A 1 357 ? 2.664 25.964 -0.941 1.00 83.00 357 ARG A N 1
ATOM 2836 C CA . ARG A 1 357 ? 1.428 26.675 -1.314 1.00 83.00 357 ARG A CA 1
ATOM 2837 C C . ARG A 1 357 ? 0.449 25.833 -2.136 1.00 83.00 357 ARG A C 1
ATOM 2839 O O . ARG A 1 357 ? -0.721 26.192 -2.196 1.00 83.00 357 ARG A O 1
ATOM 2846 N N . ARG A 1 358 ? 0.905 24.760 -2.792 1.00 82.44 358 ARG A N 1
ATOM 2847 C CA . ARG A 1 358 ? 0.041 23.857 -3.574 1.00 82.44 358 ARG A CA 1
ATOM 2848 C C . ARG A 1 358 ? -0.837 22.992 -2.671 1.00 82.44 358 ARG A C 1
ATOM 2850 O O . ARG A 1 358 ? -1.949 22.642 -3.053 1.00 82.44 358 ARG A O 1
ATOM 2857 N N . ILE A 1 359 ? -0.324 22.663 -1.485 1.00 81.12 359 ILE A N 1
ATOM 2858 C CA . ILE A 1 359 ? -0.980 21.807 -0.492 1.00 81.12 359 ILE A CA 1
ATOM 2859 C C . ILE A 1 359 ? -1.707 22.659 0.548 1.00 81.12 359 ILE A C 1
ATOM 2861 O O . ILE A 1 359 ? -2.798 22.291 0.987 1.00 81.12 359 ILE A O 1
ATOM 2865 N N . ALA A 1 360 ? -1.115 23.798 0.922 1.00 72.06 360 ALA A N 1
ATOM 2866 C CA . ALA A 1 360 ? -1.634 24.681 1.952 1.00 72.06 360 ALA A CA 1
ATOM 2867 C C . ALA A 1 360 ? -3.072 25.122 1.644 1.00 72.06 360 ALA A C 1
ATOM 2869 O O . ALA A 1 360 ? -3.342 25.807 0.656 1.00 72.06 360 ALA A O 1
ATOM 2870 N N . LYS A 1 361 ? -3.999 24.773 2.539 1.00 77.62 361 LYS A N 1
ATOM 2871 C CA . LYS A 1 361 ? -5.378 25.276 2.523 1.00 77.62 361 LYS A CA 1
ATOM 2872 C C . LYS A 1 361 ? -5.603 26.155 3.744 1.00 77.62 361 LYS A C 1
ATOM 2874 O O . LYS A 1 361 ? -5.375 25.726 4.867 1.00 77.62 361 LYS A O 1
ATOM 2879 N N . HIS A 1 362 ? -6.107 27.370 3.542 1.00 73.19 362 HIS A N 1
ATOM 2880 C CA . HIS A 1 362 ? -6.422 28.305 4.630 1.00 73.19 362 HIS A CA 1
ATOM 2881 C C . HIS A 1 362 ? -7.770 27.976 5.293 1.00 73.19 362 HIS A C 1
ATOM 2883 O O . HIS A 1 362 ? -8.693 28.788 5.301 1.00 73.19 362 HIS A O 1
ATOM 2889 N N . VAL A 1 363 ? -7.901 26.752 5.808 1.00 82.00 363 VAL A N 1
ATOM 2890 C CA . VAL A 1 363 ? -9.106 26.244 6.476 1.00 82.00 363 VAL A CA 1
ATOM 2891 C C . VAL A 1 363 ? -8.697 25.657 7.821 1.00 82.00 363 VAL A C 1
ATOM 2893 O O . VAL A 1 363 ? -7.766 24.862 7.881 1.00 82.00 363 VAL A O 1
ATOM 2896 N N . THR A 1 364 ? -9.415 25.991 8.896 1.00 80.81 364 THR A N 1
ATOM 2897 C CA . THR A 1 364 ? -9.093 25.529 10.261 1.00 80.81 364 THR A CA 1
ATOM 2898 C C . THR A 1 364 ? -8.983 24.005 10.365 1.00 80.81 364 THR A C 1
ATOM 2900 O O . THR A 1 364 ? -8.097 23.491 11.036 1.00 80.81 364 THR A O 1
ATOM 2903 N N . GLU A 1 365 ? -9.841 23.261 9.663 1.00 87.06 365 GLU A N 1
ATOM 2904 C CA . GLU A 1 365 ? -9.770 21.795 9.625 1.00 87.06 365 GLU A CA 1
ATOM 2905 C C . GLU A 1 365 ? -8.489 21.265 8.958 1.00 87.06 365 GLU A C 1
ATOM 2907 O O . GLU A 1 365 ? -7.999 20.209 9.348 1.00 87.06 365 GLU A O 1
ATOM 2912 N N . HIS A 1 366 ? -7.910 21.996 7.998 1.00 89.38 366 HIS A N 1
ATOM 2913 C CA . HIS A 1 366 ? -6.631 21.628 7.388 1.00 89.38 366 HIS A CA 1
ATOM 2914 C C . HIS A 1 366 ? -5.468 21.817 8.371 1.00 89.38 366 HIS A C 1
ATOM 2916 O O . HIS A 1 366 ? -4.632 20.924 8.490 1.00 89.38 366 HIS A O 1
ATOM 2922 N N . ASP A 1 367 ? -5.458 22.916 9.132 1.00 92.12 367 ASP A N 1
ATOM 2923 C CA . ASP A 1 367 ? -4.455 23.154 10.181 1.00 92.12 367 ASP A CA 1
ATOM 2924 C C . ASP A 1 367 ? -4.539 22.101 11.300 1.00 92.12 367 ASP A C 1
ATOM 2926 O O . ASP A 1 367 ? -3.509 21.646 11.803 1.00 92.12 367 ASP A O 1
ATOM 2930 N N . LEU A 1 368 ? -5.752 21.660 11.662 1.00 94.44 368 LEU A N 1
ATOM 2931 C CA . LEU A 1 368 ? -5.969 20.563 12.615 1.00 94.44 368 LEU A CA 1
ATOM 2932 C C . LEU A 1 368 ? -5.474 19.225 12.065 1.00 94.44 368 LEU A C 1
ATOM 2934 O O . LEU A 1 368 ? -4.788 18.489 12.770 1.00 94.44 368 LEU A O 1
ATOM 2938 N N . MET A 1 369 ? -5.776 18.927 10.800 1.00 93.81 369 MET A N 1
ATOM 2939 C CA . MET A 1 369 ? -5.322 17.710 10.131 1.00 93.81 369 MET A CA 1
ATOM 2940 C C . MET A 1 369 ? -3.792 17.647 10.032 1.00 93.81 369 MET A C 1
ATOM 2942 O O . MET A 1 369 ? -3.209 16.604 10.322 1.00 93.81 369 MET A O 1
ATOM 2946 N N . LEU A 1 370 ? -3.141 18.753 9.657 1.00 95.31 370 LEU A N 1
ATOM 2947 C CA . LEU A 1 370 ? -1.683 18.846 9.572 1.00 95.31 370 LEU A CA 1
ATOM 2948 C C . LEU A 1 370 ? -1.035 18.688 10.950 1.00 95.31 370 LEU A C 1
ATOM 2950 O O . LEU A 1 370 ? -0.104 17.903 11.110 1.00 95.31 370 LEU A O 1
ATOM 2954 N N . SER A 1 371 ? -1.556 19.401 11.951 1.00 95.75 371 SER A N 1
ATOM 2955 C CA . SER A 1 371 ? -1.095 19.296 13.340 1.00 95.75 371 SER A CA 1
ATOM 2956 C C . SER A 1 371 ? -1.218 17.864 13.872 1.00 95.75 371 SER A C 1
ATOM 2958 O O . SER A 1 371 ? -0.299 17.365 14.519 1.00 95.75 371 SER A O 1
ATOM 2960 N N . ALA A 1 372 ? -2.319 17.177 13.552 1.00 96.50 372 ALA A N 1
ATOM 2961 C CA . ALA A 1 372 ? -2.515 15.777 13.910 1.00 96.50 372 ALA A CA 1
ATOM 2962 C C . ALA A 1 372 ? -1.528 14.844 13.193 1.00 96.50 372 ALA A C 1
ATOM 2964 O O . ALA A 1 372 ? -0.967 13.976 13.851 1.00 96.50 372 ALA A O 1
ATOM 2965 N N . GLU A 1 373 ? -1.260 15.030 11.894 1.00 95.62 373 GLU A N 1
ATOM 2966 C CA . GLU A 1 373 ? -0.264 14.219 11.170 1.00 95.62 373 GLU A CA 1
ATOM 2967 C C . GLU A 1 373 ? 1.133 14.358 11.780 1.00 95.62 373 GLU A C 1
ATOM 2969 O O . GLU A 1 373 ? 1.806 13.356 12.015 1.00 95.62 373 GLU A O 1
ATOM 2974 N N . VAL A 1 374 ? 1.558 15.589 12.081 1.00 95.25 374 VAL A N 1
ATOM 2975 C CA . VAL A 1 374 ? 2.866 15.838 12.698 1.00 95.25 374 VAL A CA 1
ATOM 2976 C C . VAL A 1 374 ? 2.937 15.202 14.086 1.00 95.25 374 VAL A C 1
ATOM 2978 O O . VAL A 1 374 ? 3.928 14.541 14.399 1.00 95.25 374 VAL A O 1
ATOM 2981 N N . LEU A 1 375 ? 1.885 15.333 14.904 1.00 94.81 375 LEU A N 1
ATOM 2982 C CA . LEU A 1 375 ? 1.837 14.686 16.216 1.00 94.81 375 LEU A CA 1
ATOM 2983 C C . LEU A 1 375 ? 1.892 13.155 16.092 1.00 94.81 375 LEU A C 1
ATOM 2985 O O . LEU A 1 375 ? 2.664 12.527 16.809 1.00 94.81 375 LEU A O 1
ATOM 2989 N N . ILE A 1 376 ? 1.150 12.557 15.154 1.00 95.25 376 ILE A N 1
ATOM 2990 C CA . ILE A 1 376 ? 1.197 11.112 14.878 1.00 95.25 376 ILE A CA 1
ATOM 2991 C C . ILE A 1 376 ? 2.618 10.686 14.497 1.00 95.25 376 ILE A C 1
ATOM 2993 O O . ILE A 1 376 ? 3.143 9.745 15.087 1.00 95.25 376 ILE A O 1
ATOM 2997 N N . ALA A 1 377 ? 3.266 11.393 13.566 1.00 93.62 377 ALA A N 1
ATOM 2998 C CA . ALA A 1 377 ? 4.625 11.080 13.132 1.00 93.62 377 ALA A CA 1
ATOM 2999 C C . ALA A 1 377 ? 5.629 11.099 14.296 1.00 93.62 377 ALA A C 1
ATOM 3001 O O . ALA A 1 377 ? 6.477 10.211 14.399 1.00 93.62 377 ALA A O 1
ATOM 3002 N N . ILE A 1 378 ? 5.508 12.080 15.198 1.00 90.62 378 ILE A N 1
ATOM 3003 C CA . ILE A 1 378 ? 6.348 12.180 16.395 1.00 90.62 378 ILE A CA 1
ATOM 3004 C C . ILE A 1 378 ? 6.085 10.999 17.341 1.00 90.62 378 ILE A C 1
ATOM 3006 O O . ILE A 1 378 ? 7.028 10.298 17.714 1.00 90.62 378 ILE A O 1
ATOM 3010 N N . MET A 1 379 ? 4.822 10.757 17.708 1.00 90.62 379 MET A N 1
ATOM 3011 C CA . MET A 1 379 ? 4.462 9.735 18.699 1.00 90.62 379 MET A CA 1
ATOM 3012 C C . MET A 1 379 ? 4.756 8.311 18.210 1.00 90.62 379 MET A C 1
ATOM 3014 O O . MET A 1 379 ? 5.244 7.476 18.971 1.00 90.62 379 MET A O 1
ATOM 3018 N N . GLU A 1 380 ? 4.490 8.007 16.938 1.00 90.31 380 GLU A N 1
ATOM 3019 C CA . GLU A 1 380 ? 4.781 6.682 16.386 1.00 90.31 380 GLU A CA 1
ATOM 3020 C C . GLU A 1 380 ? 6.288 6.429 16.286 1.00 90.31 380 GLU A C 1
ATOM 3022 O O . GLU A 1 380 ? 6.747 5.350 16.659 1.00 90.31 380 GLU A O 1
ATOM 3027 N N . CYS A 1 381 ? 7.080 7.433 15.896 1.00 87.19 381 CYS A N 1
ATOM 3028 C CA . CYS A 1 381 ? 8.533 7.292 15.837 1.00 87.19 381 CYS A CA 1
ATOM 3029 C C . CYS A 1 381 ? 9.166 7.040 17.222 1.00 87.19 381 CYS A C 1
ATOM 3031 O O . CYS A 1 381 ? 10.129 6.277 17.335 1.00 87.19 381 CYS A O 1
ATOM 3033 N N . GLN A 1 382 ? 8.618 7.628 18.293 1.00 81.06 382 GLN A N 1
ATOM 3034 C CA . GLN A 1 382 ? 9.086 7.381 19.664 1.00 81.06 382 GLN A CA 1
ATOM 3035 C C . GLN A 1 382 ? 8.903 5.921 20.096 1.00 81.06 382 GLN A C 1
ATOM 3037 O O . GLN A 1 382 ? 9.793 5.357 20.733 1.00 81.06 382 GLN A O 1
ATOM 3042 N N . ASN A 1 383 ? 7.791 5.288 19.710 1.00 71.12 383 ASN A N 1
ATOM 3043 C CA . ASN A 1 383 ? 7.487 3.908 20.098 1.00 71.12 383 ASN A CA 1
ATOM 3044 C C . ASN A 1 383 ? 8.457 2.878 19.490 1.00 71.12 383 ASN A C 1
ATOM 3046 O O . ASN A 1 383 ? 8.722 1.856 20.117 1.00 71.12 383 ASN A O 1
ATOM 3050 N N . TYR A 1 384 ? 9.022 3.145 18.307 1.00 64.81 384 TYR A N 1
ATOM 3051 C CA . TYR A 1 384 ? 9.976 2.238 17.647 1.00 64.81 384 TYR A CA 1
ATOM 3052 C C . TYR A 1 384 ? 11.422 2.386 18.149 1.00 64.81 384 TYR A C 1
ATOM 3054 O O . TYR A 1 384 ? 12.215 1.455 18.031 1.00 64.81 384 TYR A O 1
ATOM 3062 N N . ASN A 1 385 ? 11.772 3.524 18.755 1.00 55.25 385 ASN A N 1
ATOM 3063 C CA . ASN A 1 385 ? 13.129 3.833 19.217 1.00 55.25 385 ASN A CA 1
ATOM 3064 C C . ASN A 1 385 ? 13.390 3.468 20.693 1.00 55.25 385 ASN A C 1
ATOM 3066 O O . ASN A 1 385 ? 14.275 4.049 21.321 1.00 55.25 385 ASN A O 1
ATOM 3070 N N . GLN A 1 386 ? 12.694 2.466 21.255 1.00 45.41 386 GLN A N 1
ATOM 3071 C CA . GLN A 1 386 ? 12.950 1.971 22.625 1.00 45.41 386 GLN A CA 1
ATOM 3072 C C . GLN A 1 386 ? 14.402 1.490 22.865 1.00 45.41 386 GLN A C 1
ATOM 3074 O O . GLN A 1 386 ? 14.804 1.277 24.007 1.00 45.41 386 GLN A O 1
ATOM 3079 N N . VAL A 1 387 ? 15.232 1.392 21.820 1.00 38.72 387 VAL A N 1
ATOM 3080 C CA . VAL A 1 387 ? 16.682 1.187 21.925 1.00 38.72 387 VAL A CA 1
ATOM 3081 C C . VAL A 1 387 ? 17.406 2.537 21.878 1.00 38.72 387 VAL A C 1
ATOM 3083 O O . VAL A 1 387 ? 17.715 3.043 20.799 1.00 38.72 387 VAL A O 1
ATOM 3086 N N . GLN A 1 388 ? 17.686 3.093 23.065 1.00 39.19 388 GLN A N 1
ATOM 3087 C CA . GLN A 1 388 ? 18.634 4.191 23.321 1.00 39.19 388 GLN A CA 1
ATOM 3088 C C . GLN A 1 388 ? 18.649 5.278 22.232 1.00 39.19 388 GLN A C 1
ATOM 3090 O O . GLN A 1 388 ? 19.507 5.289 21.345 1.00 39.19 388 GLN A O 1
ATOM 3095 N N . CYS A 1 389 ? 17.748 6.254 22.338 1.00 40.72 389 CYS A N 1
ATOM 3096 C CA . CYS A 1 389 ? 18.067 7.589 21.848 1.00 40.72 389 CYS A CA 1
ATOM 3097 C C . CYS A 1 389 ? 19.076 8.206 22.829 1.00 40.72 389 CYS A C 1
ATOM 3099 O O . CYS A 1 389 ? 18.709 8.459 23.980 1.00 40.72 389 CYS A O 1
ATOM 3101 N N . PRO A 1 390 ? 20.328 8.493 22.419 1.00 39.00 390 PRO A N 1
ATOM 3102 C CA . PRO A 1 390 ? 21.091 9.530 23.095 1.00 39.00 390 PRO A CA 1
ATOM 3103 C C . PRO A 1 390 ? 20.248 10.811 23.067 1.00 39.00 390 PRO A C 1
ATOM 3105 O O . PRO A 1 390 ? 19.413 10.983 22.177 1.00 39.00 390 PRO A O 1
ATOM 3108 N N . SER A 1 391 ? 20.479 11.693 24.029 1.00 44.62 391 SER A N 1
ATOM 3109 C CA . SER A 1 391 ? 19.788 12.952 24.362 1.00 44.62 391 SER A CA 1
ATOM 3110 C C . SER A 1 391 ? 19.505 13.970 23.228 1.00 44.62 391 SER A C 1
ATOM 3112 O O . SER A 1 391 ? 19.128 15.102 23.514 1.00 44.62 391 SER A O 1
ATOM 3114 N N . LEU A 1 392 ? 19.646 13.600 21.953 1.00 49.09 392 LEU A N 1
ATOM 3115 C CA . LEU A 1 392 ? 19.582 14.465 20.777 1.00 49.09 392 LEU A CA 1
ATOM 3116 C C . LEU A 1 392 ? 18.417 14.189 19.804 1.00 49.09 392 LEU A C 1
ATOM 3118 O O . LEU A 1 392 ? 18.344 14.857 18.777 1.00 49.09 392 LEU A O 1
ATOM 3122 N N . CYS A 1 393 ? 17.541 13.206 20.046 1.00 51.84 393 CYS A N 1
ATOM 3123 C CA . CYS A 1 393 ? 16.616 12.741 19.003 1.00 51.84 393 CYS A CA 1
ATOM 3124 C C . CYS A 1 393 ? 15.183 12.515 19.525 1.00 51.84 393 CYS A C 1
ATOM 3126 O O . CYS A 1 393 ? 14.904 11.528 20.201 1.00 51.84 393 CYS A O 1
ATOM 3128 N N . VAL A 1 394 ? 14.274 13.444 19.199 1.00 51.34 394 VAL A N 1
ATOM 3129 C CA . VAL A 1 394 ? 12.796 13.382 19.331 1.00 51.34 394 VAL A CA 1
ATOM 3130 C C . VAL A 1 394 ? 12.212 13.370 20.759 1.00 51.34 394 VAL A C 1
ATOM 3132 O O . VAL A 1 394 ? 11.231 14.068 21.009 1.00 51.34 394 VAL A O 1
ATOM 3135 N N . CYS A 1 395 ? 12.797 12.657 21.725 1.00 51.25 395 CYS A N 1
ATOM 3136 C CA . CYS A 1 395 ? 12.266 12.554 23.098 1.00 51.25 395 CYS A CA 1
ATOM 3137 C C . CYS A 1 395 ? 12.594 13.750 24.008 1.00 51.25 395 CYS A C 1
ATOM 3139 O O . CYS A 1 395 ? 12.080 13.823 25.115 1.00 51.25 395 CYS A O 1
ATOM 3141 N N . SER A 1 396 ? 13.435 14.690 23.571 1.00 52.19 396 SER A N 1
ATOM 3142 C CA . SER A 1 396 ? 13.802 15.895 24.334 1.00 52.19 396 SER A CA 1
ATOM 3143 C C . SER A 1 396 ? 12.803 17.051 24.181 1.00 52.19 396 SER A C 1
ATOM 3145 O O . SER A 1 396 ? 12.892 18.040 24.905 1.00 52.19 396 SER A O 1
ATOM 3147 N N . HIS A 1 397 ? 11.840 16.945 23.261 1.00 65.00 397 HIS A N 1
ATOM 3148 C CA . HIS A 1 397 ? 10.935 18.033 22.881 1.00 65.00 397 HIS A CA 1
ATOM 3149 C C . HIS A 1 397 ? 9.487 17.809 23.350 1.00 65.00 397 HIS A C 1
ATOM 3151 O O . HIS A 1 397 ? 8.539 18.074 22.607 1.00 65.00 397 HIS A O 1
ATOM 3157 N N . LEU A 1 398 ? 9.305 17.364 24.604 1.00 72.50 398 LEU A N 1
ATOM 3158 C CA . LEU A 1 398 ? 7.976 17.214 25.225 1.00 72.50 398 LEU A CA 1
ATOM 3159 C C . LEU A 1 398 ? 7.161 18.517 25.164 1.00 72.50 398 LEU A C 1
ATOM 3161 O O . LEU A 1 398 ? 5.938 18.472 25.036 1.00 72.50 398 LEU A O 1
ATOM 3165 N N . SER A 1 399 ? 7.825 19.677 25.222 1.00 80.50 399 SER A N 1
ATOM 3166 C CA . SER A 1 399 ? 7.178 20.991 25.131 1.00 80.50 399 SER A CA 1
ATOM 3167 C C . SER A 1 399 ? 6.420 21.176 23.813 1.00 80.50 399 SER A C 1
ATOM 3169 O O . SER A 1 399 ? 5.248 21.543 23.834 1.00 80.50 399 SER A O 1
ATOM 3171 N N . HIS A 1 400 ? 7.048 20.854 22.679 1.00 84.81 400 HIS A N 1
ATOM 3172 C CA . HIS A 1 400 ? 6.440 20.970 21.352 1.00 84.81 400 HIS A CA 1
ATOM 3173 C C . HIS A 1 400 ? 5.263 20.001 21.177 1.00 84.81 400 HIS A C 1
ATOM 3175 O O . HIS A 1 400 ? 4.209 20.392 20.683 1.00 84.81 400 HIS A O 1
ATOM 3181 N N . GLN A 1 401 ? 5.405 18.754 21.640 1.00 87.19 401 GLN A N 1
ATOM 3182 C CA . GLN A 1 401 ? 4.326 17.757 21.601 1.00 87.19 401 GLN A CA 1
ATOM 3183 C C . GLN A 1 401 ? 3.118 18.216 22.417 1.00 87.19 401 GLN A C 1
ATOM 3185 O O . GLN A 1 401 ? 1.984 18.189 21.938 1.00 87.19 401 GLN A O 1
ATOM 3190 N N . THR A 1 402 ? 3.381 18.711 23.628 1.00 88.56 402 THR A N 1
ATOM 3191 C CA . THR A 1 402 ? 2.351 19.237 24.522 1.00 88.56 402 THR A CA 1
ATOM 3192 C C . THR A 1 402 ? 1.639 20.423 23.878 1.00 88.56 402 THR A C 1
ATOM 3194 O O . THR A 1 402 ? 0.412 20.452 23.865 1.00 88.56 402 THR A O 1
ATOM 3197 N N . GLN A 1 403 ? 2.375 21.352 23.265 1.00 91.12 403 GLN A N 1
ATOM 3198 C CA . GLN A 1 403 ? 1.805 22.518 22.590 1.00 91.12 403 GLN A CA 1
ATOM 3199 C C . GLN A 1 403 ? 0.856 22.127 21.443 1.00 91.12 403 GLN A C 1
ATOM 3201 O O . GLN A 1 403 ? -0.274 22.616 21.388 1.00 91.12 403 GLN A O 1
ATOM 3206 N N . VAL A 1 404 ? 1.271 21.198 20.573 1.00 93.62 404 VAL A N 1
ATOM 3207 C CA . VAL A 1 404 ? 0.423 20.688 19.480 1.00 93.62 404 VAL A CA 1
ATOM 3208 C C . VAL A 1 404 ? -0.791 19.940 20.041 1.00 93.62 404 VAL A C 1
ATOM 3210 O O . VAL A 1 404 ? -1.915 20.142 19.578 1.00 93.62 404 VAL A O 1
ATOM 3213 N N . SER A 1 405 ? -0.608 19.128 21.087 1.00 94.00 405 SER A N 1
ATOM 3214 C CA . SER A 1 405 ? -1.715 18.412 21.732 1.00 94.00 405 SER A CA 1
ATOM 3215 C C . SER A 1 405 ? -2.759 19.370 22.322 1.00 94.00 405 SER A C 1
ATOM 3217 O O . SER A 1 405 ? -3.956 19.150 22.145 1.00 94.00 405 SER A O 1
ATOM 3219 N N . ILE A 1 406 ? -2.333 20.471 22.955 1.00 94.38 406 ILE A N 1
ATOM 3220 C CA . ILE A 1 406 ? -3.226 21.490 23.523 1.00 94.38 406 ILE A CA 1
ATOM 3221 C C . ILE A 1 406 ? -4.036 22.157 22.410 1.00 94.38 406 ILE A C 1
ATOM 3223 O O . ILE A 1 406 ? -5.248 22.335 22.561 1.00 94.38 406 ILE A O 1
ATOM 3227 N N . TYR A 1 407 ? -3.401 22.476 21.278 1.00 95.12 407 TYR A N 1
ATOM 3228 C CA . TYR A 1 407 ? -4.090 23.034 20.116 1.00 95.12 407 TYR A CA 1
ATOM 3229 C C . TYR A 1 407 ? -5.195 22.096 19.603 1.00 95.12 407 TYR A C 1
ATOM 3231 O O . TYR A 1 407 ? -6.332 22.539 19.406 1.00 95.12 407 TYR A O 1
ATOM 3239 N N . LEU A 1 408 ? -4.897 20.799 19.455 1.00 95.88 408 LEU A N 1
ATOM 3240 C CA . LEU A 1 408 ? -5.873 19.791 19.025 1.00 95.88 408 LEU A CA 1
ATOM 3241 C C . LEU A 1 408 ? -7.021 19.636 20.034 1.00 95.88 408 LEU A C 1
ATOM 3243 O O . LEU A 1 408 ? -8.188 19.670 19.642 1.00 95.88 408 LEU A O 1
ATOM 3247 N N . LYS A 1 409 ? -6.704 19.534 21.333 1.00 95.25 409 LYS A N 1
ATOM 3248 C CA . LYS A 1 409 ? -7.694 19.411 22.420 1.00 95.25 409 LYS A CA 1
ATOM 3249 C C . LYS A 1 409 ? -8.644 20.614 22.456 1.00 95.25 409 LYS A C 1
ATOM 3251 O O . LYS A 1 409 ? -9.858 20.439 22.525 1.00 95.25 409 LYS A O 1
ATOM 3256 N N . THR A 1 410 ? -8.111 21.830 22.336 1.00 94.50 410 THR A N 1
ATOM 3257 C CA . THR A 1 410 ? -8.893 23.081 22.402 1.00 94.50 410 THR A CA 1
ATOM 3258 C C . THR A 1 410 ? -9.851 23.240 21.219 1.00 94.50 410 THR A C 1
ATOM 3260 O O . THR A 1 410 ? -10.928 23.821 21.351 1.00 94.50 410 THR A O 1
ATOM 3263 N N . ASN A 1 411 ? -9.481 22.722 20.047 1.00 94.88 411 ASN A N 1
ATOM 3264 C CA . ASN A 1 411 ? -10.242 22.899 18.811 1.00 94.88 411 ASN A CA 1
ATOM 3265 C C . ASN A 1 411 ? -11.087 21.676 18.414 1.00 94.88 411 ASN A C 1
ATOM 3267 O O . ASN A 1 411 ? -11.749 21.726 17.378 1.00 94.88 411 ASN A O 1
ATOM 3271 N N . LEU A 1 412 ? -11.125 20.615 19.229 1.00 94.06 412 LEU A N 1
ATOM 3272 C CA . LEU A 1 412 ? -11.841 19.364 18.939 1.00 94.06 412 LEU A CA 1
ATOM 3273 C C . LEU A 1 412 ? -13.309 19.590 18.527 1.00 94.06 412 LEU A C 1
ATOM 3275 O O . LEU A 1 412 ? -13.773 19.045 17.529 1.00 94.06 412 LEU A O 1
ATOM 3279 N N . GLN A 1 413 ? -14.018 20.470 19.238 1.00 91.81 413 GLN A N 1
ATOM 3280 C CA . GLN A 1 413 ? -15.440 20.766 18.999 1.00 91.81 413 GLN A CA 1
ATOM 3281 C C . GLN A 1 413 ? -15.719 21.473 17.660 1.00 91.81 413 GLN A C 1
ATOM 3283 O O . GLN A 1 413 ? -16.868 21.574 17.235 1.00 91.81 413 GLN A O 1
ATOM 3288 N N . ARG A 1 414 ? -14.686 21.992 16.984 1.00 92.00 414 ARG A N 1
ATOM 3289 C CA . ARG A 1 414 ? -14.821 22.679 15.689 1.00 92.00 414 ARG A CA 1
ATOM 3290 C C . ARG A 1 414 ? -14.783 21.717 14.501 1.00 92.00 414 ARG A C 1
ATOM 3292 O O . ARG A 1 414 ? -15.080 22.143 13.387 1.00 92.00 414 ARG A O 1
ATOM 3299 N N . ILE A 1 415 ? -14.425 20.453 14.727 1.00 93.38 415 ILE A N 1
ATOM 3300 C CA . ILE A 1 415 ? -14.241 19.455 13.674 1.00 93.38 415 ILE A CA 1
ATOM 3301 C C . ILE A 1 415 ? -15.597 18.915 13.216 1.00 93.38 415 ILE A C 1
ATOM 3303 O O . ILE A 1 415 ? -16.391 18.422 14.017 1.00 93.38 415 ILE A O 1
ATOM 3307 N N . ARG A 1 416 ? -15.844 18.984 11.908 1.00 90.62 416 ARG A N 1
ATOM 3308 C CA . ARG A 1 416 ? -17.036 18.443 11.241 1.00 90.62 416 ARG A CA 1
ATOM 3309 C C . ARG A 1 416 ? -16.684 17.320 10.280 1.00 90.62 416 ARG A C 1
ATOM 3311 O O . ARG A 1 416 ? -17.503 16.429 10.067 1.00 90.62 416 ARG A O 1
ATOM 3318 N N . ASP A 1 417 ? -15.502 17.370 9.674 1.00 91.31 417 ASP A N 1
ATOM 3319 C CA . ASP A 1 417 ? -15.067 16.347 8.732 1.00 91.31 417 ASP A CA 1
ATOM 3320 C C . ASP A 1 417 ? -14.694 15.034 9.459 1.00 91.31 417 ASP A C 1
ATOM 3322 O O . ASP A 1 417 ? -13.793 15.043 10.307 1.00 91.31 417 ASP A O 1
ATOM 3326 N N . PRO A 1 418 ? -15.343 13.892 9.141 1.00 92.69 418 PRO A N 1
ATOM 3327 C CA . PRO A 1 418 ? -15.060 12.611 9.791 1.00 92.69 418 PRO A CA 1
ATOM 3328 C C . PRO A 1 418 ? -13.599 12.165 9.677 1.00 92.69 418 PRO A C 1
ATOM 3330 O O . PRO A 1 418 ? -13.087 11.532 10.597 1.00 92.69 418 PRO A O 1
ATOM 3333 N N . MET A 1 419 ? -12.920 12.509 8.578 1.00 93.38 419 MET A N 1
ATOM 3334 C CA . MET A 1 419 ? -11.506 12.184 8.378 1.00 93.38 419 MET A CA 1
ATOM 3335 C C . MET A 1 419 ? -10.621 12.943 9.368 1.00 93.38 419 MET A C 1
ATOM 3337 O O . MET A 1 419 ? -9.770 12.345 10.027 1.00 93.38 419 MET A O 1
ATOM 3341 N N . VAL A 1 420 ? -10.858 14.248 9.524 1.00 95.44 420 VAL A N 1
ATOM 3342 C CA . VAL A 1 420 ? -10.113 15.080 10.479 1.00 95.44 420 VAL A CA 1
ATOM 3343 C C . VAL A 1 420 ? -10.392 14.613 11.905 1.00 95.44 420 VAL A C 1
ATOM 3345 O O . VAL A 1 420 ? -9.458 14.480 12.692 1.00 95.44 420 VAL A O 1
ATOM 3348 N N . LEU A 1 421 ? -11.647 14.278 12.226 1.00 96.50 421 LEU A N 1
ATOM 3349 C CA . LEU A 1 421 ? -12.017 13.758 13.544 1.00 96.50 421 LEU A CA 1
ATOM 3350 C C . LEU A 1 421 ? -11.302 12.439 13.852 1.00 96.50 421 LEU A C 1
ATOM 3352 O O . LEU A 1 421 ? -10.731 12.300 14.933 1.00 96.50 421 LEU A O 1
ATOM 3356 N N . ALA A 1 422 ? -11.301 11.484 12.919 1.00 97.00 422 ALA A N 1
ATOM 3357 C CA . ALA A 1 422 ? -10.643 10.192 13.103 1.00 97.00 422 ALA A CA 1
ATOM 3358 C C . ALA A 1 422 ? -9.132 10.355 13.326 1.00 97.00 422 ALA A C 1
ATOM 3360 O O . ALA A 1 422 ? -8.578 9.793 14.272 1.00 97.00 422 ALA A O 1
ATOM 3361 N N . LYS A 1 423 ? -8.485 11.193 12.510 1.00 96.62 423 LYS A N 1
ATOM 3362 C CA . LYS A 1 423 ? -7.050 11.475 12.595 1.00 96.62 423 LYS A CA 1
ATOM 3363 C C . LYS A 1 423 ? -6.663 12.177 13.898 1.00 96.62 423 LYS A C 1
ATOM 3365 O O . LYS A 1 423 ? -5.723 11.754 14.564 1.00 96.62 423 LYS A O 1
ATOM 3370 N N . VAL A 1 424 ? -7.415 13.202 14.309 1.00 97.44 424 VAL A N 1
ATOM 3371 C CA . VAL A 1 424 ? -7.203 13.897 15.592 1.00 97.44 424 VAL A CA 1
ATOM 3372 C C . VAL A 1 424 ? -7.432 12.951 16.769 1.00 97.44 424 VAL A C 1
ATOM 3374 O O . VAL A 1 424 ? -6.626 12.932 17.694 1.00 97.44 424 VAL A O 1
ATOM 3377 N N . THR A 1 425 ? -8.478 12.123 16.723 1.00 97.12 425 THR A N 1
ATOM 3378 C CA . THR A 1 425 ? -8.750 11.123 17.770 1.00 97.12 425 THR A CA 1
ATOM 3379 C C . THR A 1 425 ? -7.583 10.146 17.908 1.00 97.12 425 THR A C 1
ATOM 3381 O O . THR A 1 425 ? -7.153 9.863 19.024 1.00 97.12 425 THR A O 1
ATOM 3384 N N . TYR A 1 426 ? -7.029 9.672 16.788 1.00 97.25 426 TYR A N 1
ATOM 3385 C CA . TYR A 1 426 ? -5.855 8.801 16.789 1.00 97.25 426 TYR A CA 1
ATOM 3386 C C . TYR A 1 426 ? -4.607 9.499 17.347 1.00 97.25 426 TYR A C 1
ATOM 3388 O O . TYR A 1 426 ? -3.917 8.935 18.194 1.00 97.25 426 TYR A O 1
ATOM 3396 N N . ALA A 1 427 ? -4.350 10.746 16.946 1.00 96.94 427 ALA A N 1
ATOM 3397 C CA . ALA A 1 427 ? -3.233 11.536 17.463 1.00 96.94 427 ALA A CA 1
ATOM 3398 C C . ALA A 1 427 ? -3.321 11.738 18.988 1.00 96.94 427 ALA A C 1
ATOM 3400 O O . ALA A 1 427 ? -2.332 11.556 19.699 1.00 96.94 427 ALA A O 1
ATOM 3401 N N . LEU A 1 428 ? -4.515 12.063 19.499 1.00 96.19 428 LEU A N 1
ATOM 3402 C CA . LEU A 1 428 ? -4.763 12.220 20.934 1.00 96.19 428 LEU A CA 1
ATOM 3403 C C . LEU A 1 428 ? -4.619 10.894 21.689 1.00 96.19 428 LEU A C 1
ATOM 3405 O O . LEU A 1 428 ? -4.025 10.890 22.760 1.00 96.19 428 LEU A O 1
ATOM 3409 N N . MET A 1 429 ? -5.084 9.780 21.115 1.00 95.25 429 MET A N 1
ATOM 3410 C CA . MET A 1 429 ? -4.904 8.442 21.692 1.00 95.25 429 MET A CA 1
ATOM 3411 C C . MET A 1 429 ? -3.426 8.076 21.851 1.00 95.25 429 MET A C 1
ATOM 3413 O O . MET A 1 429 ? -3.046 7.455 22.838 1.00 95.25 429 MET A O 1
ATOM 3417 N N . LEU A 1 430 ? -2.600 8.409 20.854 1.00 93.00 430 LEU A N 1
ATOM 3418 C CA . LEU A 1 430 ? -1.167 8.136 20.906 1.00 93.00 430 LEU A CA 1
ATOM 3419 C C . LEU A 1 430 ? -0.467 8.981 21.972 1.00 93.00 430 LEU A C 1
ATOM 3421 O O . LEU A 1 430 ? 0.434 8.470 22.628 1.00 93.00 430 LEU A O 1
ATOM 3425 N N . PHE A 1 431 ? -0.866 10.246 22.122 1.00 92.31 431 PHE A N 1
ATOM 3426 C CA . PHE A 1 431 ? -0.263 11.178 23.075 1.00 92.31 431 PHE A CA 1
ATOM 3427 C C . PHE A 1 431 ? -0.678 10.905 24.527 1.00 92.31 431 PHE A C 1
ATOM 3429 O O . PHE A 1 431 ? 0.177 10.841 25.405 1.00 92.31 431 PHE A O 1
ATOM 3436 N N . ASP A 1 432 ? -1.980 10.768 24.781 1.00 91.19 432 ASP A N 1
ATOM 3437 C CA . ASP A 1 432 ? -2.553 10.638 26.123 1.00 91.19 432 ASP A CA 1
ATOM 3438 C C . ASP A 1 432 ? -3.867 9.825 26.058 1.00 91.19 432 ASP A C 1
ATOM 3440 O O . ASP A 1 432 ? -4.950 10.401 25.888 1.00 91.19 432 ASP A O 1
ATOM 3444 N N . PRO A 1 433 ? -3.789 8.481 26.147 1.00 89.25 433 PRO A N 1
ATOM 3445 C CA . PRO A 1 433 ? -4.938 7.590 25.977 1.00 89.25 433 PRO A CA 1
ATOM 3446 C C . PRO A 1 433 ? -5.946 7.647 27.133 1.00 89.25 433 PRO A C 1
ATOM 3448 O O . PRO A 1 433 ? -7.058 7.146 26.981 1.00 89.25 433 PRO A O 1
ATOM 3451 N N . GLU A 1 434 ? -5.586 8.237 28.275 1.00 89.88 434 GLU A N 1
ATOM 3452 C CA . GLU A 1 434 ? -6.465 8.367 29.447 1.00 89.88 434 GLU A CA 1
ATOM 3453 C C . GLU A 1 434 ? -7.132 9.749 29.530 1.00 89.88 434 GLU A C 1
ATOM 3455 O O . GLU A 1 434 ? -7.954 9.999 30.408 1.00 89.88 434 GLU A O 1
ATOM 3460 N N . SER A 1 435 ? -6.826 10.656 28.596 1.00 92.75 435 SER A N 1
ATOM 3461 C CA . SER A 1 435 ? -7.383 12.006 28.591 1.00 92.75 435 SER A CA 1
ATOM 3462 C C . SER A 1 435 ? -8.901 12.022 28.399 1.00 92.75 435 SER A C 1
ATOM 3464 O O . SER A 1 435 ? -9.409 11.475 27.416 1.00 92.75 435 SER A O 1
ATOM 3466 N N . ASP A 1 436 ? -9.619 12.806 29.210 1.00 92.69 436 ASP A N 1
ATOM 3467 C CA . ASP A 1 436 ? -11.058 13.066 29.017 1.00 92.69 436 ASP A CA 1
ATOM 3468 C C . ASP A 1 436 ? -11.367 13.571 27.599 1.00 92.69 436 ASP A C 1
ATOM 3470 O O . ASP A 1 436 ? -12.358 13.190 26.979 1.00 92.69 436 ASP A O 1
ATOM 3474 N N . THR A 1 437 ? -10.482 14.406 27.050 1.00 93.12 437 THR A N 1
ATOM 3475 C CA . THR A 1 437 ? -10.603 14.934 25.680 1.00 93.12 437 THR A CA 1
ATOM 3476 C C . THR A 1 437 ? -10.501 13.847 24.610 1.00 93.12 437 THR A C 1
ATOM 3478 O O . THR A 1 437 ? -11.234 13.895 23.622 1.00 93.12 437 THR A O 1
ATOM 3481 N N . PHE A 1 438 ? -9.639 12.845 24.808 1.00 94.81 438 PHE A N 1
ATOM 3482 C CA . PHE A 1 438 ? -9.549 11.690 23.919 1.00 94.81 438 PHE A CA 1
ATOM 3483 C C . PHE A 1 438 ? -10.818 10.838 24.021 1.00 94.81 438 PHE A C 1
ATOM 3485 O O . PHE A 1 438 ? -11.397 10.498 22.991 1.00 94.81 438 PHE A O 1
ATOM 3492 N N . LEU A 1 439 ? -11.301 10.555 25.235 1.00 93.69 439 LEU A N 1
ATOM 3493 C CA . LEU A 1 439 ? -12.538 9.794 25.441 1.00 93.69 439 LEU A CA 1
ATOM 3494 C C . LEU A 1 439 ? -13.742 10.487 24.783 1.00 93.69 439 LEU A C 1
ATOM 3496 O O . LEU A 1 439 ? -14.552 9.838 24.117 1.00 93.69 439 LEU A O 1
ATOM 3500 N N . GLN A 1 440 ? -13.825 11.817 24.893 1.00 94.31 440 GLN A N 1
ATOM 3501 C CA . GLN A 1 440 ? -14.824 12.629 24.192 1.00 94.31 440 GLN A CA 1
ATOM 3502 C C . GLN A 1 440 ? -14.693 12.512 22.667 1.00 94.31 440 GLN A C 1
ATOM 3504 O O . GLN A 1 440 ? -15.699 12.290 21.988 1.00 94.31 440 GLN A O 1
ATOM 3509 N N . ALA A 1 441 ? -13.475 12.611 22.126 1.00 95.12 441 ALA A N 1
ATOM 3510 C CA . ALA A 1 441 ? -13.212 12.468 20.693 1.00 95.12 441 ALA A CA 1
ATOM 3511 C C . ALA A 1 441 ? -13.589 11.067 20.178 1.00 95.12 441 ALA A C 1
ATOM 3513 O O . ALA A 1 441 ? -14.286 10.939 19.172 1.00 95.12 441 ALA A O 1
ATOM 3514 N N . ALA A 1 442 ? -13.215 10.011 20.906 1.00 95.00 442 ALA A N 1
ATOM 3515 C CA . ALA A 1 442 ? -13.539 8.625 20.580 1.00 95.00 442 ALA A CA 1
ATOM 3516 C C . ALA A 1 442 ? -15.051 8.361 20.620 1.00 95.00 442 ALA A C 1
ATOM 3518 O O . ALA A 1 442 ? -15.593 7.679 19.745 1.00 95.00 442 ALA A O 1
ATOM 3519 N N . HIS A 1 443 ? -15.758 8.944 21.591 1.00 93.50 443 HIS A N 1
ATOM 3520 C CA . HIS A 1 443 ? -17.215 8.885 21.657 1.00 93.50 443 HIS A CA 1
ATOM 3521 C C . HIS A 1 443 ? -17.870 9.631 20.483 1.00 93.50 443 HIS A C 1
ATOM 3523 O O . HIS A 1 443 ? -18.769 9.092 19.832 1.00 93.50 443 HIS A O 1
ATOM 3529 N N . GLN A 1 444 ? -17.392 10.837 20.149 1.00 93.88 444 GLN A N 1
ATOM 3530 C CA . GLN A 1 444 ? -17.860 11.585 18.979 1.00 93.88 444 GLN A CA 1
ATOM 3531 C C . GLN A 1 444 ? -17.635 10.782 17.692 1.00 93.88 444 GLN A C 1
ATOM 3533 O O . GLN A 1 444 ? -18.556 10.658 16.883 1.00 93.88 444 GLN A O 1
ATOM 3538 N N . LEU A 1 445 ? -16.457 10.177 17.526 1.00 95.12 445 LEU A N 1
ATOM 3539 C CA . LEU A 1 445 ? -16.124 9.333 16.382 1.00 95.12 445 LEU A CA 1
ATOM 3540 C C . LEU A 1 445 ? -17.057 8.118 16.290 1.00 95.12 445 LEU A C 1
ATOM 3542 O O . LEU A 1 445 ? -17.595 7.837 15.221 1.00 95.12 445 LEU A O 1
ATOM 3546 N N . ASN A 1 446 ? -17.320 7.438 17.409 1.00 94.31 446 ASN A N 1
ATOM 3547 C CA . ASN A 1 446 ? -18.244 6.304 17.460 1.00 94.31 446 ASN A CA 1
ATOM 3548 C C . ASN A 1 446 ? -19.679 6.690 17.055 1.00 94.31 446 ASN A C 1
ATOM 3550 O O . ASN A 1 446 ? -20.367 5.904 16.404 1.00 94.31 446 ASN A O 1
ATOM 3554 N N . ASN A 1 447 ? -20.120 7.905 17.390 1.00 92.38 447 ASN A N 1
ATOM 3555 C CA . ASN A 1 447 ? -21.444 8.409 17.015 1.00 92.38 447 ASN A CA 1
ATOM 3556 C C . ASN A 1 447 ? -21.554 8.775 15.528 1.00 92.38 447 ASN A C 1
ATOM 3558 O O . ASN A 1 447 ? -22.639 8.692 14.964 1.00 92.38 447 ASN A O 1
ATOM 3562 N N . HIS A 1 448 ? -20.441 9.133 14.880 1.00 90.69 448 HIS A N 1
ATOM 3563 C CA . HIS A 1 448 ? -20.397 9.463 13.449 1.00 90.69 448 HIS A CA 1
ATOM 3564 C C . HIS A 1 448 ? -20.247 8.235 12.539 1.00 90.69 448 HIS A C 1
ATOM 3566 O O . HIS A 1 448 ? -20.125 8.382 11.321 1.00 90.69 448 HIS A O 1
ATOM 3572 N N . LYS A 1 449 ? -20.240 7.020 13.102 1.00 91.62 449 LYS A N 1
ATOM 3573 C CA . LYS A 1 449 ? -20.096 5.798 12.312 1.00 91.62 449 LYS A CA 1
ATOM 3574 C C . LYS A 1 449 ? -21.300 5.591 11.399 1.00 91.62 449 LYS A C 1
ATOM 3576 O O . LYS A 1 449 ? -22.452 5.703 11.821 1.00 91.62 449 LYS A O 1
ATOM 3581 N N . ARG A 1 450 ? -21.034 5.212 10.156 1.00 89.31 450 ARG A N 1
ATOM 3582 C CA . ARG A 1 450 ? -22.053 4.798 9.193 1.00 89.31 450 ARG A CA 1
ATOM 3583 C C . ARG A 1 450 ? -22.072 3.281 9.098 1.00 89.31 450 ARG A C 1
ATOM 3585 O O . ARG A 1 450 ? -21.067 2.619 9.352 1.00 89.31 450 ARG A O 1
ATOM 3592 N N . LYS A 1 451 ? -23.238 2.736 8.755 1.00 85.44 451 LYS A N 1
ATOM 3593 C CA . LYS A 1 451 ? -23.419 1.310 8.484 1.00 85.44 451 LYS A CA 1
ATOM 3594 C C . LYS A 1 451 ? -24.057 1.125 7.124 1.00 85.44 451 LYS A C 1
ATOM 3596 O O . LYS A 1 451 ? -25.084 1.741 6.850 1.00 85.44 451 LYS A O 1
ATOM 3601 N N . ASN A 1 452 ? -23.465 0.278 6.291 1.00 77.44 452 ASN A N 1
ATOM 3602 C CA . ASN A 1 452 ? -24.084 -0.103 5.025 1.00 77.44 452 ASN A CA 1
ATOM 3603 C C . ASN A 1 452 ? -25.097 -1.248 5.246 1.00 77.44 452 ASN A C 1
ATOM 3605 O O . ASN A 1 452 ? -25.237 -1.785 6.349 1.00 77.44 452 ASN A O 1
ATOM 3609 N N . ARG A 1 453 ? -25.803 -1.655 4.182 1.00 69.38 453 ARG A N 1
ATOM 3610 C CA . ARG A 1 453 ? -26.777 -2.767 4.232 1.00 69.38 453 ARG A CA 1
ATOM 3611 C C . ARG A 1 453 ? -26.145 -4.117 4.615 1.00 69.38 453 ARG A C 1
ATOM 3613 O O . ARG A 1 453 ? -26.851 -4.997 5.088 1.00 69.38 453 ARG A O 1
ATOM 3620 N N . GLN A 1 454 ? -24.835 -4.255 4.425 1.00 68.31 454 GLN A N 1
ATOM 3621 C CA . GLN A 1 454 ? -24.040 -5.447 4.729 1.00 68.31 454 GLN A CA 1
ATOM 3622 C C . GLN A 1 454 ? -23.605 -5.524 6.204 1.00 68.31 454 GLN A C 1
ATOM 3624 O O . GLN A 1 454 ? -23.146 -6.563 6.668 1.00 68.31 454 GLN A O 1
ATOM 3629 N N . GLY A 1 455 ? -23.802 -4.449 6.976 1.00 75.00 455 GLY A N 1
ATOM 3630 C CA . GLY A 1 455 ? -23.384 -4.371 8.375 1.00 75.00 455 GLY A CA 1
ATOM 3631 C C . GLY A 1 455 ? -21.938 -3.913 8.568 1.00 75.00 455 GLY A C 1
ATOM 3632 O O . GLY A 1 455 ? -21.503 -3.799 9.716 1.00 75.00 455 GLY A O 1
ATOM 3633 N N . HIS A 1 456 ? -21.222 -3.594 7.484 1.00 83.69 456 HIS A N 1
ATOM 3634 C CA . HIS A 1 456 ? -19.921 -2.932 7.541 1.00 83.69 456 HIS A CA 1
ATOM 3635 C C . HIS A 1 456 ? -20.027 -1.575 8.213 1.00 83.69 456 HIS A C 1
ATOM 3637 O O . HIS A 1 456 ? -21.030 -0.873 8.060 1.00 83.69 456 HIS A O 1
ATOM 3643 N N . ILE A 1 457 ? -18.968 -1.198 8.923 1.00 89.44 457 ILE A N 1
ATOM 3644 C CA . ILE A 1 457 ? -18.868 0.083 9.617 1.00 89.44 457 ILE A CA 1
ATOM 3645 C C . ILE A 1 457 ? -17.783 0.922 8.947 1.00 89.44 457 ILE A C 1
ATOM 3647 O O . ILE A 1 457 ? -16.660 0.455 8.786 1.00 89.44 457 ILE A O 1
ATOM 3651 N N . TYR A 1 458 ? -18.114 2.161 8.591 1.00 92.00 458 TYR A N 1
ATOM 3652 C CA . TYR A 1 458 ? -17.198 3.074 7.906 1.00 92.00 458 TYR A CA 1
ATOM 3653 C C . TYR A 1 458 ? -17.487 4.540 8.253 1.00 92.00 458 TYR A C 1
ATOM 3655 O O . TYR A 1 458 ? -18.545 4.873 8.799 1.00 92.00 458 TYR A O 1
ATOM 3663 N N . TRP A 1 459 ? -16.545 5.425 7.929 1.00 93.19 459 TRP A N 1
ATOM 3664 C CA . TRP A 1 459 ? -16.647 6.869 8.141 1.00 93.19 459 TRP A CA 1
ATOM 3665 C C . TRP A 1 459 ? -16.464 7.599 6.819 1.00 93.19 459 TRP A C 1
ATOM 3667 O O . TRP A 1 459 ? -15.440 7.471 6.160 1.00 93.19 459 TRP A O 1
ATOM 3677 N N . SER A 1 460 ? -17.466 8.387 6.432 1.00 89.25 460 SER A N 1
ATOM 3678 C CA . SER A 1 460 ? -17.423 9.186 5.209 1.00 89.25 460 SER A CA 1
ATOM 3679 C C . SER A 1 460 ? -18.253 10.456 5.355 1.00 89.25 460 SER A C 1
ATOM 3681 O O . SER A 1 460 ? -19.321 10.458 5.980 1.00 89.25 460 SER A O 1
ATOM 3683 N N . LYS A 1 461 ? -17.767 11.532 4.730 1.00 83.94 461 LYS A N 1
ATOM 3684 C CA . LYS A 1 461 ? -18.490 12.799 4.571 1.00 83.94 461 LYS A CA 1
ATOM 3685 C C . LYS A 1 461 ? -19.667 12.660 3.608 1.00 83.94 461 LYS A C 1
ATOM 3687 O O . LYS A 1 461 ? -20.735 13.205 3.865 1.00 83.94 461 LYS A O 1
ATOM 3692 N N . ILE A 1 462 ? -19.461 11.924 2.517 1.00 75.12 462 ILE A N 1
ATOM 3693 C CA . ILE A 1 462 ? -20.455 11.685 1.469 1.00 75.12 462 ILE A CA 1
ATOM 3694 C C . ILE A 1 462 ? -21.122 10.341 1.751 1.00 75.12 462 ILE A C 1
ATOM 3696 O O . ILE A 1 462 ? -20.438 9.340 1.978 1.00 75.12 462 ILE A O 1
ATOM 3700 N N . GLU A 1 463 ? -22.453 10.310 1.748 1.00 64.12 463 GLU A N 1
ATOM 3701 C CA . GLU A 1 463 ? -23.177 9.043 1.782 1.00 64.12 463 GLU A CA 1
ATOM 3702 C C . GLU A 1 463 ? -22.894 8.257 0.508 1.00 64.12 463 GLU A C 1
ATOM 3704 O O . GLU A 1 463 ? -23.149 8.735 -0.598 1.00 64.12 463 GLU A O 1
ATOM 3709 N N . GLU A 1 464 ? -22.370 7.041 0.674 1.00 59.97 464 GLU A N 1
ATOM 3710 C CA . GLU A 1 464 ? -22.319 6.050 -0.396 1.00 59.97 464 GLU A CA 1
ATOM 3711 C C . GLU A 1 464 ? -23.759 5.705 -0.786 1.00 59.97 464 GLU A C 1
ATOM 3713 O O . GLU A 1 464 ? -24.401 4.815 -0.226 1.00 59.97 464 GLU A O 1
ATOM 3718 N N . THR A 1 465 ? -24.318 6.472 -1.718 1.00 47.53 465 THR A N 1
ATOM 3719 C CA . THR A 1 465 ? -25.588 6.132 -2.342 1.00 47.53 465 THR A CA 1
ATOM 3720 C C . THR A 1 465 ? -25.313 4.975 -3.296 1.00 47.53 465 THR A C 1
ATOM 3722 O O . THR A 1 465 ? -24.841 5.148 -4.416 1.00 47.53 465 THR A O 1
ATOM 3725 N N . ASN A 1 466 ? -25.608 3.756 -2.850 1.00 44.25 466 ASN A N 1
ATOM 3726 C CA . ASN A 1 466 ? -25.589 2.543 -3.679 1.00 44.25 466 ASN A CA 1
ATOM 3727 C C . ASN A 1 466 ? -26.729 2.524 -4.725 1.00 44.25 466 ASN A C 1
ATOM 3729 O O . ASN A 1 466 ? -27.213 1.459 -5.101 1.00 44.25 466 ASN A O 1
ATOM 3733 N N . GLU A 1 467 ? -27.224 3.681 -5.174 1.00 37.91 467 GLU A N 1
ATOM 3734 C CA . GLU A 1 467 ? -28.431 3.783 -5.998 1.00 37.91 467 GLU A CA 1
ATOM 3735 C C . GLU A 1 467 ? -28.172 4.488 -7.330 1.00 37.91 467 GLU A C 1
ATOM 3737 O O . GLU A 1 467 ? -28.732 5.533 -7.639 1.00 37.91 467 GLU A O 1
ATOM 3742 N N . ALA A 1 468 ? -27.416 3.813 -8.193 1.00 36.12 468 ALA A N 1
ATOM 3743 C CA . ALA A 1 468 ? -27.853 3.691 -9.577 1.00 36.12 468 ALA A CA 1
ATOM 3744 C C . ALA A 1 468 ? -28.530 2.319 -9.708 1.00 36.12 468 ALA A C 1
ATOM 3746 O O . ALA A 1 468 ? -27.861 1.310 -9.906 1.00 36.12 468 ALA A O 1
ATOM 3747 N N . LYS A 1 469 ? -29.864 2.269 -9.566 1.00 39.44 469 LYS A N 1
ATOM 3748 C CA . LYS A 1 469 ? -30.704 1.047 -9.518 1.00 39.44 469 LYS A CA 1
ATOM 3749 C C . LYS A 1 469 ? -30.548 0.054 -10.693 1.00 39.44 469 LYS A C 1
ATOM 3751 O O . LYS A 1 469 ? -31.193 -0.982 -10.662 1.00 39.44 469 LYS A O 1
ATOM 3756 N N . ASN A 1 470 ? -29.702 0.329 -11.688 1.00 40.56 470 ASN A N 1
ATOM 3757 C CA . ASN A 1 470 ? -29.488 -0.500 -12.881 1.00 40.56 470 ASN A CA 1
ATOM 3758 C C . ASN A 1 470 ? -28.009 -0.676 -13.279 1.00 40.56 470 ASN A C 1
ATOM 3760 O O . ASN A 1 470 ? -27.730 -1.102 -14.398 1.00 40.56 470 ASN A O 1
ATOM 3764 N N . ILE A 1 471 ? -27.050 -0.356 -12.405 1.00 40.66 471 ILE A N 1
ATOM 3765 C CA . ILE A 1 471 ? -25.633 -0.643 -12.664 1.00 40.66 471 ILE A CA 1
ATOM 3766 C C . ILE A 1 471 ? -25.217 -1.742 -11.688 1.00 40.66 471 ILE A C 1
ATOM 3768 O O . ILE A 1 471 ? -25.257 -1.506 -10.479 1.00 40.66 471 ILE A O 1
ATOM 3772 N N . PRO A 1 472 ? -24.860 -2.953 -12.150 1.00 40.06 472 PRO A N 1
ATOM 3773 C CA . PRO A 1 472 ? -24.399 -3.969 -11.223 1.00 40.06 472 PRO A CA 1
ATOM 3774 C C . PRO A 1 472 ? -23.076 -3.492 -10.600 1.00 40.06 472 PRO A C 1
ATOM 3776 O O . PRO A 1 472 ? -22.270 -2.842 -11.268 1.00 40.06 472 PRO A O 1
ATOM 3779 N N . LEU A 1 473 ? -22.875 -3.772 -9.306 1.00 40.88 473 LEU A N 1
ATOM 3780 C CA . LEU A 1 473 ? -21.837 -3.177 -8.441 1.00 40.88 473 LEU A CA 1
ATOM 3781 C C . LEU A 1 473 ? -20.367 -3.378 -8.895 1.00 40.88 473 LEU A C 1
ATOM 3783 O O . LEU A 1 473 ? -19.441 -2.971 -8.201 1.00 40.88 473 LEU A O 1
ATOM 3787 N N . TRP A 1 474 ? -20.115 -3.959 -10.072 1.00 48.50 474 TRP A N 1
ATOM 3788 C CA . TRP A 1 474 ? -18.794 -4.046 -10.698 1.00 48.50 474 TRP A CA 1
ATOM 3789 C C . TRP A 1 474 ? -18.311 -2.721 -11.317 1.00 48.50 474 TRP A C 1
ATOM 3791 O O . TRP A 1 474 ? -17.147 -2.622 -11.701 1.00 48.50 474 TRP A O 1
ATOM 3801 N N . TYR A 1 475 ? -19.131 -1.668 -11.385 1.00 38.12 475 TYR A N 1
ATOM 3802 C CA . TYR A 1 475 ? -18.654 -0.311 -11.680 1.00 38.12 475 TYR A CA 1
ATOM 3803 C C . TYR A 1 475 ? -18.050 0.304 -10.412 1.00 38.12 475 TYR A C 1
ATOM 3805 O O . TYR A 1 475 ? -18.796 0.845 -9.614 1.00 38.12 475 TYR A O 1
ATOM 3813 N N . CYS A 1 476 ? -16.723 0.186 -10.228 1.00 40.41 476 CYS A N 1
ATOM 3814 C CA . CYS A 1 476 ? -15.902 0.863 -9.197 1.00 40.41 476 CYS A CA 1
ATOM 3815 C C . CYS A 1 476 ? -16.626 2.001 -8.444 1.00 40.41 476 CYS A C 1
ATOM 3817 O O . CYS A 1 476 ? -16.447 3.173 -8.772 1.00 40.41 476 CYS A O 1
ATOM 3819 N N . GLN A 1 477 ? -17.385 1.665 -7.403 1.00 49.28 477 GLN A N 1
ATOM 3820 C CA . GLN A 1 477 ? -17.508 2.532 -6.244 1.00 49.28 477 GLN A CA 1
ATOM 3821 C C . GLN A 1 477 ? -16.333 2.143 -5.360 1.00 49.28 477 GLN A C 1
ATOM 3823 O O . GLN A 1 477 ? -16.461 1.314 -4.469 1.00 49.28 477 GLN A O 1
ATOM 3828 N N . VAL A 1 478 ? -15.152 2.669 -5.693 1.00 57.59 478 VAL A N 1
ATOM 3829 C CA . VAL A 1 478 ? -14.104 2.751 -4.679 1.00 57.59 478 VAL A CA 1
ATOM 3830 C C . VAL A 1 478 ? -14.554 3.892 -3.783 1.00 57.59 478 VAL A C 1
ATOM 3832 O O . VAL A 1 478 ? -14.823 4.990 -4.288 1.00 57.59 478 VAL A O 1
ATOM 3835 N N . ALA A 1 479 ? -14.722 3.622 -2.490 1.00 68.69 479 ALA A N 1
ATOM 3836 C CA . ALA A 1 479 ? -14.956 4.670 -1.511 1.00 68.69 479 ALA A CA 1
ATOM 3837 C C . ALA A 1 479 ? -13.941 5.804 -1.727 1.00 68.69 479 ALA A C 1
ATOM 3839 O O . ALA A 1 479 ? -12.804 5.562 -2.132 1.00 68.69 479 ALA A O 1
ATOM 3840 N N . HIS A 1 480 ? -14.332 7.055 -1.487 1.00 79.88 480 HIS A N 1
ATOM 3841 C CA . HIS A 1 480 ? -13.384 8.164 -1.611 1.00 79.88 480 HIS A CA 1
ATOM 3842 C C . HIS A 1 480 ? -12.152 7.917 -0.720 1.00 79.88 480 HIS A C 1
ATOM 3844 O O . HIS A 1 480 ? -12.301 7.441 0.403 1.00 79.88 480 HIS A O 1
ATOM 3850 N N . SER A 1 481 ? -10.953 8.289 -1.187 1.00 85.69 481 SER A N 1
ATOM 3851 C CA . SER A 1 481 ? -9.687 8.128 -0.438 1.00 85.69 481 SER A CA 1
ATOM 3852 C C . SER A 1 481 ? -9.794 8.653 1.006 1.00 85.69 481 SER A C 1
ATOM 3854 O O . SER A 1 481 ? -9.402 7.974 1.951 1.00 85.69 481 SER A O 1
ATOM 3856 N N . THR A 1 482 ? -10.484 9.782 1.214 1.00 89.38 482 THR A N 1
ATOM 3857 C CA . THR A 1 482 ? -10.732 10.347 2.553 1.00 89.38 482 THR A CA 1
ATOM 3858 C C . THR A 1 482 ? -11.578 9.452 3.464 1.00 89.38 482 THR A C 1
ATOM 3860 O O . THR A 1 482 ? -11.382 9.462 4.676 1.00 89.38 482 THR A O 1
ATOM 3863 N N . ALA A 1 483 ? -12.513 8.674 2.912 1.00 91.56 483 ALA A N 1
ATOM 3864 C CA . ALA A 1 483 ? -13.319 7.721 3.672 1.00 91.56 483 ALA A CA 1
ATOM 3865 C C . ALA A 1 483 ? -12.497 6.491 4.082 1.00 91.56 483 ALA A C 1
ATOM 3867 O O . ALA A 1 483 ? -12.653 5.987 5.196 1.00 91.56 483 ALA A O 1
ATOM 3868 N N . ILE A 1 484 ? -11.593 6.037 3.208 1.00 93.06 484 ILE A N 1
ATOM 3869 C CA . ILE A 1 484 ? -10.650 4.950 3.501 1.00 93.06 484 ILE A CA 1
ATOM 3870 C C . ILE A 1 484 ? -9.702 5.382 4.622 1.00 93.06 484 ILE A C 1
ATOM 3872 O O . ILE A 1 484 ? -9.601 4.684 5.630 1.00 93.06 484 ILE A O 1
ATOM 3876 N N . GLU A 1 485 ? -9.095 6.567 4.507 1.00 94.44 485 GLU A N 1
ATOM 3877 C CA . GLU A 1 485 ? -8.212 7.128 5.536 1.00 94.44 485 GLU A CA 1
ATOM 3878 C C . GLU A 1 485 ? -8.943 7.310 6.878 1.00 94.44 485 GLU A C 1
ATOM 3880 O O . GLU A 1 485 ? -8.460 6.855 7.918 1.00 94.44 485 GLU A O 1
ATOM 3885 N N . ALA A 1 486 ? -10.143 7.905 6.870 1.00 95.56 486 ALA A N 1
ATOM 3886 C CA . ALA A 1 486 ? -10.954 8.087 8.077 1.00 95.56 486 ALA A CA 1
ATOM 3887 C C . ALA A 1 486 ? -11.258 6.751 8.771 1.00 95.56 486 ALA A C 1
ATOM 3889 O O . ALA A 1 486 ? -11.117 6.615 9.988 1.00 95.56 486 ALA A O 1
ATOM 3890 N N . THR A 1 487 ? -11.668 5.756 7.985 1.00 96.31 487 THR A N 1
ATOM 3891 C CA . THR A 1 487 ? -12.050 4.436 8.489 1.00 96.31 487 THR A CA 1
ATOM 3892 C C . THR A 1 487 ? -10.838 3.654 8.998 1.00 96.31 487 THR A C 1
ATOM 3894 O O . THR A 1 487 ? -10.940 2.965 10.013 1.00 96.31 487 THR A O 1
ATOM 3897 N N . ALA A 1 488 ? -9.675 3.810 8.365 1.00 97.38 488 ALA A N 1
ATOM 3898 C CA . ALA A 1 488 ? -8.423 3.213 8.812 1.00 97.38 488 ALA A CA 1
ATOM 3899 C C . ALA A 1 488 ? -7.945 3.783 10.158 1.00 97.38 488 ALA A C 1
ATOM 3901 O O . ALA A 1 488 ? -7.624 3.016 11.069 1.00 97.38 488 ALA A O 1
ATOM 3902 N N . TYR A 1 489 ? -7.980 5.109 10.341 1.00 97.62 489 TYR A N 1
ATOM 3903 C CA . TYR A 1 489 ? -7.688 5.716 11.645 1.00 97.62 489 TYR A CA 1
ATOM 3904 C C . TYR A 1 489 ? -8.696 5.297 12.716 1.00 97.62 489 TYR A C 1
ATOM 3906 O O . TYR A 1 489 ? -8.306 4.988 13.842 1.00 97.62 489 TYR A O 1
ATOM 3914 N N . ALA A 1 490 ? -9.985 5.230 12.373 1.00 97.00 490 ALA A N 1
ATOM 3915 C CA . ALA A 1 490 ? -11.003 4.737 13.294 1.00 97.00 490 ALA A CA 1
ATOM 3916 C C . ALA A 1 490 ? -10.732 3.283 13.718 1.00 97.00 490 ALA A C 1
ATOM 3918 O O . ALA A 1 490 ? -10.851 2.965 14.902 1.00 97.00 490 ALA A O 1
ATOM 3919 N N . LEU A 1 491 ? -10.307 2.414 12.791 1.00 96.75 491 LEU A N 1
ATOM 3920 C CA . LEU A 1 491 ? -9.889 1.050 13.117 1.00 96.75 491 LEU A CA 1
ATOM 3921 C C . LEU A 1 491 ? -8.718 1.055 14.108 1.00 96.75 491 LEU A C 1
ATOM 3923 O O . LEU A 1 491 ? -8.816 0.405 15.145 1.00 96.75 491 LEU A O 1
ATOM 3927 N N . LEU A 1 492 ? -7.660 1.832 13.853 1.00 96.12 492 LEU A N 1
ATOM 3928 C CA . LEU A 1 492 ? -6.511 1.945 14.763 1.00 96.12 492 LEU A CA 1
ATOM 3929 C C . LEU A 1 492 ? -6.916 2.383 16.180 1.00 96.12 492 LEU A C 1
ATOM 3931 O O . LEU A 1 492 ? -6.412 1.832 17.160 1.00 96.12 492 LEU A O 1
ATOM 3935 N N . VAL A 1 493 ? -7.854 3.329 16.296 1.00 95.75 493 VAL A N 1
ATOM 3936 C CA . VAL A 1 493 ? -8.394 3.776 17.590 1.00 95.75 493 VAL A CA 1
ATOM 3937 C C . VAL A 1 493 ? -9.163 2.652 18.289 1.00 95.75 493 VAL A C 1
ATOM 3939 O O . VAL A 1 493 ? -8.898 2.324 19.450 1.00 95.75 493 VAL A O 1
ATOM 3942 N N . PHE A 1 494 ? -10.113 2.022 17.595 1.00 94.75 494 PHE A N 1
ATOM 3943 C CA . PHE A 1 494 ? -10.984 1.019 18.210 1.00 94.75 494 PHE A CA 1
ATOM 3944 C C . PHE A 1 494 ? -10.291 -0.321 18.477 1.00 94.75 494 PHE A C 1
ATOM 3946 O O . PHE A 1 494 ? -10.743 -1.040 19.367 1.00 94.75 494 PHE A O 1
ATOM 3953 N N . LEU A 1 495 ? -9.179 -0.633 17.802 1.00 93.19 495 LEU A N 1
ATOM 3954 C CA . LEU A 1 495 ? -8.341 -1.792 18.137 1.00 93.19 495 LEU A CA 1
ATOM 3955 C C . LEU A 1 495 ? -7.684 -1.682 19.516 1.00 93.19 495 LEU A C 1
ATOM 3957 O O . LEU A 1 495 ? -7.370 -2.711 20.113 1.00 93.19 495 LEU A O 1
ATOM 3961 N N . ARG A 1 496 ? -7.477 -0.462 20.028 1.00 89.81 496 ARG A N 1
ATOM 3962 C CA . ARG A 1 496 ? -6.923 -0.232 21.371 1.00 89.81 496 ARG A CA 1
ATOM 3963 C C . ARG A 1 496 ? -8.002 0.045 22.417 1.00 89.81 496 ARG A C 1
ATOM 3965 O O . ARG A 1 496 ? -7.919 -0.489 23.514 1.00 89.81 496 ARG A O 1
ATOM 3972 N N . HIS A 1 497 ? -9.016 0.845 22.080 1.00 85.81 497 HIS A N 1
ATOM 3973 C CA . HIS A 1 497 ? -10.032 1.308 23.039 1.00 85.81 497 HIS A CA 1
ATOM 3974 C C . HIS A 1 497 ? -11.310 0.434 23.097 1.00 85.81 497 HIS A C 1
ATOM 3976 O O . HIS A 1 497 ? -12.120 0.565 24.010 1.00 85.81 497 HIS A O 1
ATOM 3982 N N . GLY A 1 498 ? -11.529 -0.478 22.140 1.00 77.94 498 GLY A N 1
ATOM 3983 C CA . GLY A 1 498 ? -12.535 -1.548 22.261 1.00 77.94 498 GLY A CA 1
ATOM 3984 C C . GLY A 1 498 ? -14.021 -1.140 22.239 1.00 77.94 498 GLY A C 1
ATOM 3985 O O . GLY A 1 498 ? -14.854 -1.869 22.768 1.00 77.94 498 GLY A O 1
ATOM 3986 N N . SER A 1 499 ? -14.399 -0.004 21.637 1.00 76.75 499 SER A N 1
ATOM 3987 C CA . SER A 1 499 ? -15.786 0.524 21.710 1.00 76.75 499 SER A CA 1
ATOM 3988 C C . SER A 1 499 ? -16.728 0.131 20.562 1.00 76.75 499 SER A C 1
ATOM 3990 O O . SER A 1 499 ? -17.932 0.388 20.634 1.00 76.75 499 SER A O 1
ATOM 3992 N N . THR A 1 500 ? -16.202 -0.454 19.486 1.00 84.06 500 THR A N 1
ATOM 3993 C CA . THR A 1 500 ? -16.951 -0.781 18.260 1.00 84.06 500 THR A CA 1
ATOM 3994 C C . THR A 1 500 ? -16.539 -2.155 17.743 1.00 84.06 500 THR A C 1
ATOM 3996 O O . THR A 1 500 ? -15.453 -2.635 18.050 1.00 84.06 500 THR A O 1
ATOM 3999 N N . ASN A 1 501 ? -17.400 -2.792 16.941 1.00 86.00 501 ASN A N 1
ATOM 4000 C CA . ASN A 1 501 ? -17.049 -4.011 16.217 1.00 86.00 501 ASN A CA 1
ATOM 4001 C C . ASN A 1 501 ? -15.936 -3.717 15.192 1.00 86.00 501 ASN A C 1
ATOM 4003 O O . ASN A 1 501 ? -16.219 -3.191 14.116 1.00 86.00 501 ASN A O 1
ATOM 4007 N N . THR A 1 502 ? -14.690 -4.042 15.541 1.00 90.50 502 THR A N 1
ATOM 4008 C CA . THR A 1 502 ? -13.507 -3.839 14.693 1.00 90.50 502 THR A CA 1
ATOM 4009 C C . THR A 1 502 ? -13.485 -4.769 13.489 1.00 90.50 502 THR A C 1
ATOM 4011 O O . THR A 1 502 ? -13.031 -4.353 12.426 1.00 90.50 502 THR A O 1
ATOM 4014 N N . ASP A 1 503 ? -14.050 -5.973 13.613 1.00 89.19 503 ASP A N 1
ATOM 4015 C CA . ASP A 1 503 ? -14.155 -6.921 12.503 1.00 89.19 503 ASP A CA 1
ATOM 4016 C C . ASP A 1 503 ? -14.996 -6.318 11.362 1.00 89.19 503 ASP A C 1
ATOM 4018 O O . ASP A 1 503 ? -14.634 -6.406 10.192 1.00 89.19 503 ASP A O 1
ATOM 4022 N N . ALA A 1 504 ? -16.059 -5.576 11.704 1.00 87.75 504 ALA A N 1
ATOM 4023 C CA . ALA A 1 504 ? -16.909 -4.917 10.714 1.00 87.75 504 ALA A CA 1
ATOM 4024 C C . ALA A 1 504 ? -16.280 -3.717 9.998 1.00 87.75 504 ALA A C 1
ATOM 4026 O O . ALA A 1 504 ? -16.758 -3.321 8.933 1.00 87.75 504 ALA A O 1
ATOM 4027 N N . ILE A 1 505 ? -15.236 -3.139 10.588 1.00 92.75 505 ILE A N 1
ATOM 4028 C CA . ILE A 1 505 ? -14.448 -2.062 9.988 1.00 92.75 505 ILE A CA 1
ATOM 4029 C C . ILE A 1 505 ? -13.363 -2.666 9.087 1.00 92.75 505 ILE A C 1
ATOM 4031 O O . ILE A 1 505 ? -13.172 -2.218 7.958 1.00 92.75 505 ILE A O 1
ATOM 4035 N N . ALA A 1 506 ? -12.679 -3.710 9.568 1.00 92.12 506 ALA A N 1
ATOM 4036 C CA . ALA A 1 506 ? -11.638 -4.405 8.818 1.00 92.12 506 ALA A CA 1
ATOM 4037 C C . ALA A 1 506 ? -12.188 -5.053 7.536 1.00 92.12 506 ALA A C 1
ATOM 4039 O O . ALA A 1 506 ? -11.602 -4.874 6.471 1.00 92.12 506 ALA A O 1
ATOM 4040 N N . ASP A 1 507 ? -13.343 -5.722 7.613 1.00 87.06 507 ASP A N 1
ATOM 4041 C CA . ASP A 1 507 ? -13.997 -6.344 6.452 1.00 87.06 507 ASP A CA 1
ATOM 4042 C C . ASP A 1 507 ? -14.374 -5.302 5.378 1.00 87.06 507 ASP A C 1
ATOM 4044 O O . ASP A 1 507 ? -14.174 -5.524 4.184 1.00 87.06 507 ASP A O 1
ATOM 4048 N N . TRP A 1 508 ? -14.810 -4.104 5.795 1.00 88.38 508 TRP A N 1
ATOM 4049 C CA . TRP A 1 508 ? -15.052 -2.998 4.862 1.00 88.38 508 TRP A CA 1
ATOM 4050 C C . TRP A 1 508 ? -13.770 -2.573 4.144 1.00 88.38 508 TRP A C 1
ATOM 4052 O O . TRP A 1 508 ? -13.763 -2.477 2.919 1.00 88.38 508 TRP A O 1
ATOM 4062 N N . LEU A 1 509 ? -12.674 -2.361 4.885 1.00 91.44 509 LEU A N 1
ATOM 4063 C CA . LEU A 1 509 ? -11.385 -1.957 4.314 1.00 91.44 509 LEU A CA 1
ATOM 4064 C C . LEU A 1 509 ? -10.824 -3.013 3.350 1.00 91.44 509 LEU A C 1
ATOM 4066 O O . LEU A 1 509 ? -10.326 -2.650 2.289 1.00 91.44 509 LEU A O 1
ATOM 4070 N N . VAL A 1 510 ? -10.938 -4.307 3.668 1.00 89.38 510 VAL A N 1
ATOM 4071 C CA . VAL A 1 510 ? -10.535 -5.393 2.751 1.00 89.38 510 VAL A CA 1
ATOM 4072 C C . VAL A 1 510 ? -11.336 -5.324 1.446 1.00 89.38 510 VAL A C 1
ATOM 4074 O O . VAL A 1 510 ? -10.762 -5.451 0.363 1.00 89.38 510 VAL A O 1
ATOM 4077 N N . GLY A 1 511 ? -12.639 -5.038 1.528 1.00 84.56 511 GLY A N 1
ATOM 4078 C CA . GLY A 1 511 ? -13.498 -4.841 0.358 1.00 84.56 511 GLY A CA 1
ATOM 4079 C C . GLY A 1 511 ? -13.121 -3.636 -0.519 1.00 84.56 511 GLY A C 1
ATOM 4080 O O . GLY A 1 511 ? -13.385 -3.666 -1.721 1.00 84.56 511 GLY A O 1
ATOM 4081 N N . GLN A 1 512 ? -12.474 -2.607 0.044 1.00 85.75 512 GLN A N 1
ATOM 4082 C CA . GLN A 1 512 ? -12.071 -1.387 -0.676 1.00 85.75 512 GLN A CA 1
ATOM 4083 C C . GLN A 1 512 ? -10.681 -1.459 -1.337 1.00 85.75 512 GLN A C 1
ATOM 4085 O O . GLN A 1 512 ? -10.294 -0.512 -2.025 1.00 85.75 512 GLN A O 1
ATOM 4090 N N . ARG A 1 513 ? -9.921 -2.552 -1.163 1.00 86.12 513 ARG A N 1
ATOM 4091 C CA . ARG A 1 513 ? -8.593 -2.705 -1.790 1.00 86.12 513 ARG A CA 1
ATOM 4092 C C . ARG A 1 513 ? -8.677 -2.654 -3.320 1.00 86.12 513 ARG A C 1
ATOM 4094 O O . ARG A 1 513 ? -9.707 -2.972 -3.913 1.00 86.12 513 ARG A O 1
ATOM 4101 N N . ASN A 1 514 ? -7.585 -2.305 -3.987 1.00 82.12 514 ASN A N 1
ATOM 4102 C CA . ASN A 1 514 ? -7.402 -2.305 -5.437 1.00 82.12 514 ASN A CA 1
ATOM 4103 C C . ASN A 1 514 ? -6.882 -3.682 -5.921 1.00 82.12 514 ASN A C 1
ATOM 4105 O O . ASN A 1 514 ? -6.884 -4.650 -5.163 1.00 82.12 514 ASN A O 1
ATOM 4109 N N . CYS A 1 515 ? -6.525 -3.836 -7.201 1.00 77.00 515 CYS A N 1
ATOM 4110 C CA . CYS A 1 515 ? -6.056 -5.126 -7.734 1.00 77.00 515 CYS A CA 1
ATOM 4111 C C . CYS A 1 515 ? -4.631 -5.520 -7.306 1.00 77.00 515 CYS A C 1
ATOM 4113 O O . CYS A 1 515 ? -4.265 -6.682 -7.463 1.00 77.00 515 CYS A O 1
ATOM 4115 N N . ASN A 1 516 ? -3.859 -4.587 -6.759 1.00 80.56 516 ASN A N 1
ATOM 4116 C CA . ASN A 1 516 ? -2.494 -4.800 -6.286 1.00 80.56 516 ASN A CA 1
ATOM 4117 C C . ASN A 1 516 ? -2.436 -4.827 -4.741 1.00 80.56 516 ASN A C 1
ATOM 4119 O O . ASN A 1 516 ? -1.354 -4.801 -4.168 1.00 80.56 516 ASN A O 1
ATOM 4123 N N . GLY A 1 517 ? -3.590 -4.853 -4.061 1.00 80.38 517 GLY A N 1
ATOM 4124 C CA . GLY A 1 517 ? -3.721 -4.879 -2.598 1.00 80.38 517 GLY A CA 1
ATOM 4125 C C . GLY A 1 517 ? -3.758 -3.504 -1.914 1.00 80.38 517 GLY A C 1
ATOM 4126 O O . GLY A 1 517 ? -4.216 -3.405 -0.778 1.00 80.38 517 GLY A O 1
ATOM 4127 N N . ALA A 1 518 ? -3.339 -2.434 -2.595 1.00 87.38 518 ALA A N 1
ATOM 4128 C CA . ALA A 1 518 ? -3.369 -1.059 -2.081 1.00 87.38 518 ALA A CA 1
ATOM 4129 C C . ALA A 1 518 ? -4.745 -0.388 -2.230 1.00 87.38 518 ALA A C 1
ATOM 4131 O O . ALA A 1 518 ? -5.738 -1.055 -2.495 1.00 87.38 518 ALA A O 1
ATOM 4132 N N . PHE A 1 519 ? -4.831 0.927 -2.034 1.00 88.50 519 PHE A N 1
ATOM 4133 C CA . PHE A 1 519 ? -6.062 1.709 -2.152 1.00 88.50 519 PHE A CA 1
ATOM 4134 C C . PHE A 1 519 ? -5.917 2.757 -3.268 1.00 88.50 519 PHE A C 1
ATOM 4136 O O . PHE A 1 519 ? -5.415 2.417 -4.343 1.00 88.50 519 PHE A O 1
ATOM 4143 N N . ILE A 1 520 ? -6.420 3.982 -3.082 1.00 84.50 520 ILE A N 1
ATOM 4144 C CA . ILE A 1 520 ? -6.439 5.004 -4.137 1.00 84.50 520 ILE A CA 1
ATOM 4145 C C . ILE A 1 520 ? -5.137 5.806 -4.140 1.00 84.50 520 ILE A C 1
ATOM 4147 O O . ILE A 1 520 ? -4.541 5.981 -5.198 1.00 84.50 520 ILE A O 1
ATOM 4151 N N . GLY A 1 521 ? -4.727 6.321 -2.983 1.00 85.69 521 GLY A N 1
ATOM 4152 C CA . GLY A 1 521 ? -3.559 7.186 -2.826 1.00 85.69 521 GLY A CA 1
ATOM 4153 C C . GLY A 1 521 ? -2.564 6.647 -1.803 1.00 85.69 521 GLY A C 1
ATOM 4154 O O . GLY A 1 521 ? -2.766 5.597 -1.187 1.00 85.69 521 GLY A O 1
ATOM 4155 N N . ALA A 1 522 ? -1.453 7.361 -1.626 1.00 88.81 522 ALA A N 1
ATOM 4156 C CA . ALA A 1 522 ? -0.375 6.918 -0.746 1.00 88.81 522 ALA A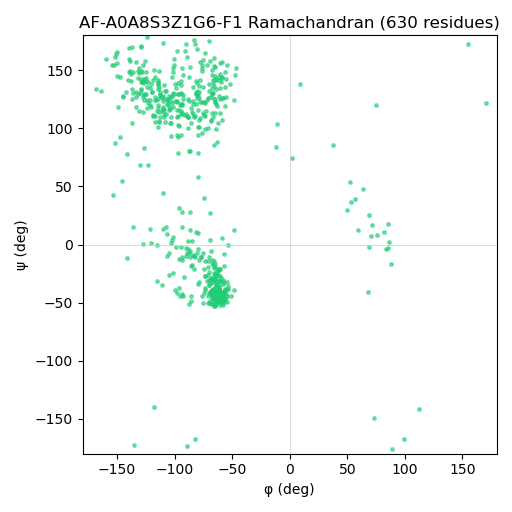 CA 1
ATOM 4157 C C . ALA A 1 522 ? -0.784 6.934 0.734 1.00 88.81 522 ALA A C 1
ATOM 4159 O O . ALA A 1 522 ? -0.507 5.982 1.466 1.00 88.81 522 ALA A O 1
ATOM 4160 N N . MET A 1 523 ? -1.473 7.993 1.170 1.00 89.81 523 MET A N 1
ATOM 4161 C CA . MET A 1 523 ? -1.841 8.184 2.574 1.00 89.81 523 MET A CA 1
ATOM 4162 C C . MET A 1 523 ? -2.919 7.198 3.035 1.00 89.81 523 MET A C 1
ATOM 4164 O O . MET A 1 523 ? -2.739 6.513 4.044 1.00 89.81 523 MET A O 1
ATOM 4168 N N . ASP A 1 524 ? -4.016 7.079 2.281 1.00 91.88 524 ASP A N 1
ATOM 4169 C CA . ASP A 1 524 ? -5.083 6.120 2.570 1.00 91.88 524 ASP A CA 1
ATOM 4170 C C . ASP A 1 524 ? -4.554 4.690 2.520 1.00 91.88 524 ASP A C 1
ATOM 4172 O O . ASP A 1 524 ? -4.849 3.908 3.424 1.00 91.88 524 ASP A O 1
ATOM 4176 N N . THR A 1 525 ? -3.695 4.370 1.546 1.00 93.50 525 THR A N 1
ATOM 4177 C CA . THR A 1 525 ? -3.063 3.049 1.478 1.00 93.50 525 THR A CA 1
ATOM 4178 C C . THR A 1 525 ? -2.178 2.780 2.690 1.00 93.50 525 THR A C 1
ATOM 4180 O O . THR A 1 525 ? -2.324 1.741 3.332 1.00 93.50 525 THR A O 1
ATOM 4183 N N . SER A 1 526 ? -1.281 3.705 3.041 1.00 94.69 526 SER A N 1
ATOM 4184 C CA . SER A 1 526 ? -0.357 3.524 4.163 1.00 94.69 526 SER A CA 1
ATOM 4185 C C . SER A 1 526 ? -1.100 3.261 5.470 1.00 94.69 526 SER A C 1
ATOM 4187 O O . SER A 1 526 ? -0.777 2.305 6.174 1.00 94.69 526 SER A O 1
ATOM 4189 N N . VAL A 1 527 ? -2.096 4.090 5.800 1.00 96.31 527 VAL A N 1
ATOM 4190 C CA . VAL A 1 527 ? -2.819 3.987 7.077 1.00 96.31 527 VAL A CA 1
ATOM 4191 C C . VAL A 1 527 ? -3.753 2.779 7.081 1.00 96.31 527 VAL A C 1
ATOM 4193 O O . VAL A 1 527 ? -3.844 2.086 8.093 1.00 96.31 527 VAL A O 1
ATOM 4196 N N . ALA A 1 528 ? -4.424 2.474 5.966 1.00 96.31 528 ALA A N 1
ATOM 4197 C CA . ALA A 1 528 ? -5.292 1.301 5.880 1.00 96.31 528 ALA A CA 1
ATOM 4198 C C . 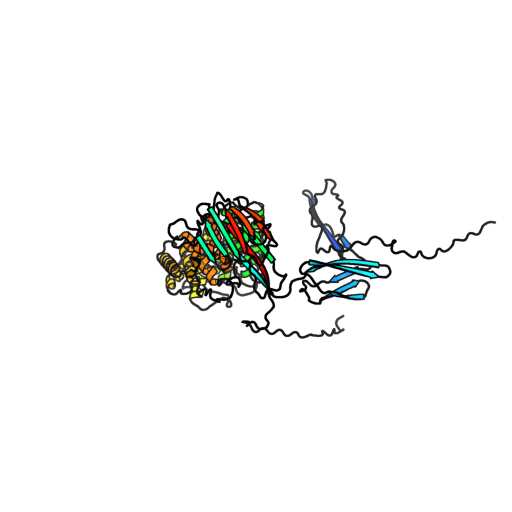ALA A 1 528 ? -4.505 -0.004 6.020 1.00 96.31 528 ALA A C 1
ATOM 4200 O O . ALA A 1 528 ? -4.932 -0.893 6.758 1.00 96.31 528 ALA A O 1
ATOM 4201 N N . ILE A 1 529 ? -3.332 -0.110 5.388 1.00 96.31 529 ILE A N 1
ATOM 4202 C CA . ILE A 1 529 ? -2.460 -1.273 5.564 1.00 96.31 529 ILE A CA 1
ATOM 4203 C C . ILE A 1 529 ? -1.883 -1.311 6.980 1.00 96.31 529 ILE A C 1
ATOM 4205 O O . ILE A 1 529 ? -1.920 -2.368 7.595 1.00 96.31 529 ILE A O 1
ATOM 4209 N N . GLN A 1 530 ? -1.475 -0.182 7.567 1.00 96.00 530 GLN A N 1
ATOM 4210 C CA . GLN A 1 530 ? -1.081 -0.128 8.981 1.00 96.00 530 GLN A CA 1
ATOM 4211 C C . GLN A 1 530 ? -2.186 -0.660 9.913 1.00 96.00 530 GLN A C 1
ATOM 4213 O O . GLN A 1 530 ? -1.917 -1.472 10.801 1.00 96.00 530 GLN A O 1
ATOM 4218 N N . ALA A 1 531 ? -3.432 -0.233 9.700 1.00 96.69 531 ALA A N 1
ATOM 4219 C CA . ALA A 1 531 ? -4.581 -0.645 10.497 1.00 96.69 531 ALA A CA 1
ATOM 4220 C C . ALA A 1 531 ? -4.905 -2.135 10.324 1.00 96.69 531 ALA A C 1
ATOM 4222 O O . ALA A 1 531 ? -5.106 -2.843 11.312 1.00 96.69 531 ALA A O 1
ATOM 4223 N N . LEU A 1 532 ? -4.909 -2.628 9.083 1.00 95.38 532 LEU A N 1
ATOM 4224 C CA . LEU A 1 532 ? -5.154 -4.038 8.776 1.00 95.38 532 LEU A CA 1
ATOM 4225 C C . LEU A 1 532 ? -4.008 -4.942 9.253 1.00 95.38 532 LEU A C 1
ATOM 4227 O O . LEU A 1 532 ? -4.273 -6.053 9.703 1.00 95.38 532 LEU A O 1
ATOM 4231 N N . SER A 1 533 ? -2.762 -4.466 9.230 1.00 94.62 533 SER A N 1
ATOM 4232 C CA . SER A 1 533 ? -1.605 -5.138 9.830 1.00 94.62 533 SER A CA 1
ATOM 4233 C C . SER A 1 533 ? -1.789 -5.313 11.338 1.00 94.62 533 SER A C 1
ATOM 4235 O O . SER A 1 533 ? -1.634 -6.417 11.857 1.00 94.62 533 SER A O 1
ATOM 4237 N N . MET A 1 534 ? -2.167 -4.246 12.056 1.00 93.00 534 MET A N 1
ATOM 4238 C CA . MET A 1 534 ? -2.445 -4.328 13.498 1.00 93.00 534 MET A CA 1
ATOM 4239 C C . MET A 1 534 ? -3.647 -5.227 13.804 1.00 93.00 534 MET A C 1
ATOM 4241 O O . MET A 1 534 ? -3.626 -5.973 14.783 1.00 93.00 534 MET A O 1
ATOM 4245 N N . TYR A 1 535 ? -4.677 -5.187 12.959 1.00 92.81 535 TYR A N 1
ATOM 4246 C CA . TYR A 1 535 ? -5.820 -6.088 13.056 1.00 92.81 535 TYR A CA 1
ATOM 4247 C C . TYR A 1 535 ? -5.400 -7.554 12.875 1.00 92.81 535 TYR A C 1
ATOM 4249 O O . TYR A 1 535 ? -5.735 -8.379 13.724 1.00 92.81 535 TYR A O 1
ATOM 4257 N N . SER A 1 536 ? -4.615 -7.871 11.837 1.00 90.25 536 SER A N 1
ATOM 4258 C CA . SER A 1 536 ? -4.119 -9.234 11.593 1.00 90.25 536 SER A CA 1
ATOM 4259 C C . SER A 1 536 ? -3.289 -9.743 12.776 1.00 90.25 536 SER A C 1
ATOM 4261 O O . SER A 1 536 ? -3.523 -10.848 13.261 1.00 90.25 536 SER A O 1
ATOM 4263 N N . LEU A 1 537 ? -2.416 -8.899 13.343 1.00 90.38 537 LEU A N 1
ATOM 4264 C CA . LEU A 1 537 ? -1.631 -9.232 14.539 1.00 90.38 537 LEU A CA 1
ATOM 4265 C C . LEU A 1 537 ? -2.503 -9.614 15.744 1.00 90.38 537 LEU A C 1
ATOM 4267 O O . LEU A 1 537 ? -2.212 -10.591 16.430 1.00 90.38 537 LEU A O 1
ATOM 4271 N N . GLN A 1 538 ? -3.581 -8.869 16.008 1.00 87.75 538 GLN A N 1
ATOM 4272 C CA . GLN A 1 538 ? -4.486 -9.167 17.125 1.00 87.75 538 GLN A CA 1
ATOM 4273 C C . GLN A 1 538 ? -5.372 -10.396 16.880 1.00 87.75 538 GLN A C 1
ATOM 4275 O O . GLN A 1 538 ? -5.830 -11.020 17.839 1.00 87.75 538 GLN A O 1
ATOM 4280 N N . LYS A 1 539 ? -5.665 -10.718 15.616 1.00 85.38 539 LYS A N 1
ATOM 4281 C CA . LYS A 1 539 ? -6.597 -11.785 15.216 1.00 85.38 539 LYS A CA 1
ATOM 4282 C C . LYS A 1 539 ? -5.898 -13.014 14.627 1.00 85.38 539 LYS A C 1
ATOM 4284 O O . LYS A 1 539 ? -6.557 -13.852 14.017 1.00 85.38 539 LYS A O 1
ATOM 4289 N N . HIS A 1 540 ? -4.587 -13.130 14.810 1.00 80.81 540 HIS A N 1
ATOM 4290 C CA . HIS A 1 540 ? -3.789 -14.206 14.240 1.00 80.81 540 HIS A CA 1
ATOM 4291 C C . HIS A 1 540 ? -4.173 -15.593 14.784 1.00 80.81 540 HIS A C 1
ATOM 4293 O O . HIS A 1 540 ? -4.440 -15.768 15.977 1.00 80.81 540 HIS A O 1
ATOM 4299 N N . TYR A 1 541 ? -4.155 -16.593 13.901 1.00 76.44 541 TYR A N 1
ATOM 4300 C CA . TYR A 1 541 ? -4.475 -17.987 14.204 1.00 76.44 541 TYR A CA 1
ATOM 4301 C C . TYR A 1 541 ? -3.194 -18.823 14.284 1.00 76.44 541 TYR A C 1
ATOM 4303 O O . TYR A 1 541 ? -2.536 -19.006 13.269 1.00 76.44 541 TYR A O 1
ATOM 4311 N N . LYS A 1 542 ? -2.911 -19.382 15.470 1.00 73.44 542 LYS A N 1
ATOM 4312 C CA . LYS A 1 542 ? -1.780 -20.295 15.748 1.00 73.44 542 LYS A CA 1
ATOM 4313 C C . LYS A 1 542 ? -2.011 -21.762 15.349 1.00 73.44 542 LYS A C 1
ATOM 4315 O O . LYS A 1 542 ? -1.273 -22.626 15.793 1.00 73.44 542 LYS A O 1
ATOM 4320 N N . ASP A 1 543 ? -3.079 -22.038 14.605 1.00 81.38 543 ASP A N 1
ATOM 4321 C CA . ASP A 1 543 ? -3.344 -23.356 14.017 1.00 81.38 543 ASP A CA 1
ATOM 4322 C C . ASP A 1 543 ? -4.044 -23.145 12.667 1.00 81.38 543 ASP A C 1
ATOM 4324 O O . ASP A 1 543 ? -5.176 -23.585 12.437 1.00 81.38 543 ASP A O 1
ATOM 4328 N N . LEU A 1 544 ? -3.418 -22.353 11.792 1.00 87.06 544 LEU A N 1
ATOM 4329 C CA . LEU A 1 544 ? -3.993 -22.041 10.485 1.00 87.06 544 LEU A CA 1
ATOM 4330 C C . LEU A 1 544 ? -4.125 -23.320 9.645 1.00 87.06 544 LEU A C 1
ATOM 4332 O O . LEU A 1 544 ? -3.133 -23.961 9.299 1.00 87.06 544 LEU A O 1
ATOM 4336 N N . ASN A 1 545 ? -5.353 -23.662 9.260 1.00 91.75 545 ASN A N 1
ATOM 4337 C CA . ASN A 1 545 ? -5.646 -24.734 8.319 1.00 91.75 545 ASN A CA 1
ATOM 4338 C C . ASN A 1 545 ? -6.893 -24.384 7.501 1.00 91.75 545 ASN A C 1
ATOM 4340 O O . ASN A 1 545 ? -8.019 -24.672 7.910 1.00 91.75 545 ASN A O 1
ATOM 4344 N N . LEU A 1 546 ? -6.689 -23.759 6.342 1.00 92.25 546 LEU A N 1
ATOM 4345 C CA . LEU A 1 546 ? -7.764 -23.398 5.417 1.00 92.25 546 LEU A CA 1
ATOM 4346 C C . LEU A 1 546 ? -7.727 -24.288 4.180 1.00 92.25 546 LEU A C 1
ATOM 4348 O O . LEU A 1 546 ? -6.695 -24.431 3.526 1.00 92.25 546 LEU A O 1
ATOM 4352 N N . HIS A 1 547 ? -8.883 -24.824 3.811 1.00 94.12 547 HIS A N 1
ATOM 4353 C CA . HIS A 1 547 ? -9.090 -25.588 2.589 1.00 94.12 547 HIS A CA 1
ATOM 4354 C C . HIS A 1 547 ? -10.129 -24.887 1.721 1.00 94.12 547 HIS A C 1
ATOM 4356 O O . HIS A 1 547 ? -11.300 -24.857 2.082 1.00 94.12 547 HIS A O 1
ATOM 4362 N N . CYS A 1 548 ? -9.711 -24.332 0.586 1.00 93.69 548 CYS A N 1
ATOM 4363 C CA . CYS A 1 548 ? -10.579 -23.617 -0.347 1.00 93.69 548 CYS A CA 1
ATOM 4364 C C . CYS A 1 548 ? -10.744 -24.431 -1.629 1.00 93.69 548 CYS A C 1
ATOM 4366 O O . CYS A 1 548 ? -9.775 -24.626 -2.359 1.00 93.69 548 CYS A O 1
ATOM 4368 N N . ASN A 1 549 ? -11.962 -24.866 -1.927 1.00 93.88 549 ASN A N 1
ATOM 4369 C CA . ASN A 1 549 ? -12.306 -25.572 -3.154 1.00 93.88 549 ASN A CA 1
ATOM 4370 C C . ASN A 1 549 ? -13.105 -24.642 -4.065 1.00 93.88 549 ASN A C 1
ATOM 4372 O O . ASN A 1 549 ? -14.170 -24.166 -3.683 1.00 93.88 549 ASN A O 1
ATOM 4376 N N . ILE A 1 550 ? -12.590 -24.394 -5.264 1.00 92.69 550 ILE A N 1
ATOM 4377 C CA . ILE A 1 550 ? -13.178 -23.509 -6.267 1.00 92.69 550 ILE A CA 1
ATOM 4378 C C . ILE A 1 550 ? -13.782 -24.378 -7.364 1.00 92.69 550 ILE A C 1
ATOM 4380 O O . ILE A 1 550 ? -13.092 -25.209 -7.956 1.00 92.69 550 ILE A O 1
ATOM 4384 N N . THR A 1 551 ? -15.062 -24.159 -7.642 1.00 90.75 551 THR A N 1
ATOM 4385 C CA . THR A 1 551 ? -15.842 -24.898 -8.639 1.00 90.75 551 THR A CA 1
ATOM 4386 C C . THR A 1 551 ? -16.652 -23.954 -9.516 1.00 90.75 551 THR A C 1
ATOM 4388 O O . THR A 1 551 ? -16.943 -22.819 -9.135 1.00 90.75 551 THR A O 1
ATOM 4391 N N . SER A 1 552 ? -17.016 -24.416 -10.711 1.00 86.81 552 SER A N 1
ATOM 4392 C CA . SER A 1 552 ? -17.962 -23.722 -11.587 1.00 86.81 552 SER A CA 1
ATOM 4393 C C . SER A 1 552 ? -19.280 -24.485 -11.654 1.00 86.81 552 SER A C 1
ATOM 4395 O O . SER A 1 552 ? -19.288 -25.705 -11.820 1.00 86.81 552 SER A O 1
ATOM 4397 N N . LYS A 1 553 ? -20.408 -23.766 -11.599 1.00 77.44 553 LYS A N 1
ATOM 4398 C CA . LYS A 1 553 ? -21.737 -24.376 -11.789 1.00 77.44 553 LYS A CA 1
ATOM 4399 C C . LYS A 1 553 ? -21.962 -24.895 -13.209 1.00 77.44 553 LYS A C 1
ATOM 4401 O O . LYS A 1 553 ? -22.760 -25.809 -13.403 1.00 77.44 553 LYS A O 1
ATOM 4406 N N . VAL A 1 554 ? -21.297 -24.296 -14.196 1.00 77.69 554 VAL A N 1
ATOM 4407 C CA . VAL A 1 554 ? -21.495 -24.607 -15.621 1.00 77.69 554 VAL A CA 1
ATOM 4408 C C . VAL A 1 554 ? -20.466 -25.633 -16.092 1.00 77.69 554 VAL A C 1
ATOM 4410 O O . VAL A 1 554 ? -20.820 -26.608 -16.751 1.00 77.69 554 VAL A O 1
ATOM 4413 N N . LEU A 1 555 ? -19.199 -25.452 -15.714 1.00 80.38 555 LEU A N 1
ATOM 4414 C CA . LEU A 1 555 ? -18.104 -26.344 -16.092 1.00 80.38 555 LEU A CA 1
ATOM 4415 C C . LEU A 1 555 ? -17.830 -27.341 -14.967 1.00 80.38 555 LEU A C 1
ATOM 4417 O O . LEU A 1 555 ? -17.039 -27.072 -14.067 1.00 80.38 555 LEU A O 1
ATOM 4421 N N . LYS A 1 556 ? -18.473 -28.512 -15.037 1.00 75.75 556 LYS A N 1
ATOM 4422 C CA . LYS A 1 556 ? -18.372 -29.558 -14.001 1.00 75.75 556 LYS A CA 1
ATOM 4423 C C . LYS A 1 556 ? -16.949 -30.087 -13.780 1.00 75.75 556 LYS A C 1
ATOM 4425 O O . LYS A 1 556 ? -16.647 -30.541 -12.684 1.00 75.75 556 LYS A O 1
ATOM 4430 N N . GLU A 1 557 ? -16.091 -30.026 -14.796 1.00 80.56 557 GLU A N 1
ATOM 4431 C CA . GLU A 1 557 ? -14.684 -30.450 -14.709 1.00 80.56 557 GLU A CA 1
ATOM 4432 C C . GLU A 1 557 ? -13.768 -29.377 -14.095 1.00 80.56 557 GLU A C 1
ATOM 4434 O O . GLU A 1 557 ? -12.620 -29.657 -13.759 1.00 80.56 557 GLU A O 1
ATOM 4439 N N . TYR A 1 558 ? -14.256 -28.143 -13.926 1.00 83.00 558 TYR A N 1
ATOM 4440 C CA . TYR A 1 558 ? -13.468 -27.056 -13.357 1.00 83.00 558 TYR A CA 1
ATOM 4441 C C . TYR A 1 558 ? -13.411 -27.185 -11.831 1.00 83.00 558 TYR A C 1
ATOM 4443 O O . TYR A 1 558 ? -14.354 -26.812 -11.127 1.00 83.00 558 TYR A O 1
ATOM 4451 N N . PHE A 1 559 ? -12.290 -27.702 -11.325 1.00 88.25 559 PHE A N 1
ATOM 4452 C CA . PHE A 1 559 ? -12.029 -27.870 -9.898 1.00 88.25 559 PHE A CA 1
ATOM 4453 C C . PHE A 1 559 ? -10.598 -27.456 -9.550 1.00 88.25 559 PHE A C 1
ATOM 4455 O O . PHE A 1 559 ? -9.634 -27.998 -10.089 1.00 88.25 559 PHE A O 1
ATOM 4462 N N . TYR A 1 560 ? -10.460 -26.539 -8.594 1.00 91.38 560 TYR A N 1
ATOM 4463 C CA . TYR A 1 560 ? -9.175 -26.182 -7.993 1.00 91.38 560 TYR A CA 1
ATOM 4464 C C . TYR A 1 560 ? -9.275 -26.231 -6.475 1.00 91.38 560 TYR A C 1
ATOM 4466 O O . TYR A 1 560 ? -10.285 -25.829 -5.903 1.00 91.38 560 TYR A O 1
ATOM 4474 N N . SER A 1 561 ? -8.214 -26.694 -5.815 1.00 92.75 561 SER A N 1
ATOM 4475 C CA . SER A 1 561 ? -8.143 -26.741 -4.356 1.00 92.75 561 SER A CA 1
ATOM 4476 C C . SER A 1 561 ? -6.888 -26.041 -3.853 1.00 92.75 561 SER A C 1
ATOM 4478 O O . SER A 1 561 ? -5.773 -26.326 -4.296 1.00 92.75 561 SER A O 1
ATOM 4480 N N . PHE A 1 562 ? -7.069 -25.127 -2.906 1.00 94.50 562 PHE A N 1
ATOM 4481 C CA . PHE A 1 562 ? -5.997 -24.461 -2.187 1.00 94.50 562 PHE A CA 1
ATOM 4482 C C . PHE A 1 562 ? -6.009 -24.901 -0.729 1.00 94.50 562 PHE A C 1
ATOM 4484 O O . PHE A 1 562 ? -7.040 -24.868 -0.063 1.00 94.50 562 PHE A O 1
ATOM 4491 N N . LYS A 1 563 ? -4.839 -25.283 -0.224 1.00 93.94 563 LYS A N 1
ATOM 4492 C CA . LYS A 1 563 ? -4.603 -25.537 1.199 1.00 93.94 563 LYS A CA 1
ATOM 4493 C C . LYS A 1 563 ? -3.665 -24.478 1.762 1.00 93.94 563 LYS A C 1
ATOM 4495 O O . LYS A 1 563 ? -2.578 -24.333 1.204 1.00 93.94 563 LYS A O 1
ATOM 4500 N N . PHE A 1 564 ? -4.048 -23.811 2.840 1.00 93.56 564 PHE A N 1
ATOM 4501 C CA . PHE A 1 564 ? -3.184 -22.891 3.571 1.00 93.56 564 PHE A CA 1
ATOM 4502 C C . PHE A 1 564 ? -2.902 -23.419 4.974 1.00 93.56 564 PHE A C 1
ATOM 4504 O O . PHE A 1 564 ? -3.812 -23.871 5.665 1.00 93.56 564 PHE A O 1
ATOM 4511 N N . THR A 1 565 ? -1.634 -23.368 5.348 1.00 90.75 565 THR A N 1
ATOM 4512 C CA . THR A 1 565 ? -1.051 -23.697 6.648 1.00 90.75 565 THR A CA 1
ATOM 4513 C C . THR A 1 565 ? -0.164 -22.531 7.074 1.00 90.75 565 THR A C 1
ATOM 4515 O O . THR A 1 565 ? 0.125 -21.656 6.261 1.00 90.75 565 THR A O 1
ATOM 4518 N N . GLU A 1 566 ? 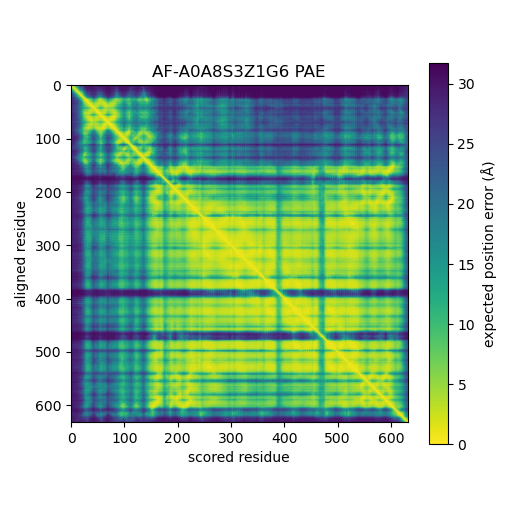0.310 -22.506 8.316 1.00 85.81 566 GLU A N 1
ATOM 4519 C CA . GLU A 1 566 ? 1.172 -21.414 8.807 1.00 85.81 566 GLU A CA 1
ATOM 4520 C C . GLU A 1 566 ? 2.407 -21.186 7.935 1.00 85.81 566 GLU A C 1
ATOM 4522 O O . GLU A 1 566 ? 2.691 -20.058 7.543 1.00 85.81 566 GLU A O 1
ATOM 4527 N N . GLU A 1 567 ? 3.071 -22.268 7.530 1.00 83.81 567 GLU A N 1
ATOM 4528 C CA . GLU A 1 567 ? 4.279 -22.215 6.700 1.00 83.81 567 GLU A CA 1
ATOM 4529 C C . GLU A 1 567 ? 4.060 -21.587 5.314 1.00 83.81 567 GLU A C 1
ATOM 4531 O O . GLU A 1 567 ? 4.998 -21.072 4.715 1.00 83.81 567 GLU A O 1
ATOM 4536 N N . ASN A 1 568 ? 2.838 -21.639 4.772 1.00 87.31 568 ASN A N 1
ATOM 4537 C CA . ASN A 1 568 ? 2.539 -21.144 3.425 1.00 87.31 568 ASN A CA 1
ATOM 4538 C C . ASN A 1 568 ? 1.463 -20.049 3.404 1.00 87.31 568 ASN A C 1
ATOM 4540 O O . ASN A 1 568 ? 0.972 -19.708 2.329 1.00 87.31 568 ASN A O 1
ATOM 4544 N N . ALA A 1 569 ? 1.123 -19.478 4.562 1.00 86.12 569 ALA A N 1
ATOM 4545 C CA . ALA A 1 569 ? 0.071 -18.474 4.706 1.00 86.12 569 ALA A CA 1
ATOM 4546 C C . ALA A 1 569 ? 0.296 -17.256 3.795 1.00 86.12 569 ALA A C 1
ATOM 4548 O O . ALA A 1 569 ? -0.644 -16.742 3.186 1.00 86.12 569 ALA A O 1
ATOM 4549 N N . LEU A 1 570 ? 1.558 -16.840 3.657 1.00 86.06 570 LEU A N 1
ATOM 4550 C CA . LEU A 1 570 ? 1.977 -15.708 2.826 1.00 86.06 570 LEU A CA 1
ATOM 4551 C C . LEU A 1 570 ? 2.192 -16.070 1.353 1.00 86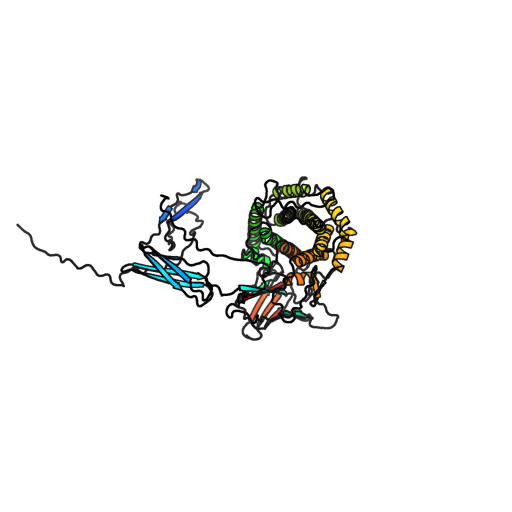.06 570 LEU A C 1
ATOM 4553 O O . LEU A 1 570 ? 2.226 -15.181 0.503 1.00 86.06 570 LEU A O 1
ATOM 4557 N N . LEU A 1 571 ? 2.338 -17.358 1.031 1.00 85.75 571 LEU A N 1
ATOM 4558 C CA . LEU A 1 571 ? 2.576 -17.813 -0.334 1.00 85.75 571 LEU A CA 1
ATOM 4559 C C . LEU A 1 571 ? 1.256 -17.830 -1.106 1.00 85.75 571 LEU A C 1
ATOM 4561 O O . LEU A 1 571 ? 0.445 -18.751 -0.985 1.00 85.75 571 LEU A O 1
ATOM 4565 N N . GLY A 1 572 ? 1.061 -16.800 -1.928 1.00 85.94 572 GLY A N 1
ATOM 4566 C CA . GLY A 1 572 ? -0.127 -16.655 -2.759 1.00 85.94 572 GLY A CA 1
ATOM 4567 C C . GLY A 1 572 ? -0.332 -17.834 -3.701 1.00 85.94 572 GLY A C 1
ATOM 4568 O O . GLY A 1 572 ? 0.541 -18.173 -4.503 1.00 85.94 572 GLY A O 1
ATOM 4569 N N . LYS A 1 573 ? -1.521 -18.437 -3.650 1.00 91.19 573 LYS A N 1
ATOM 4570 C CA . LYS A 1 573 ? -1.954 -19.441 -4.630 1.00 91.19 573 LYS A CA 1
ATOM 4571 C C . LYS A 1 573 ? -2.813 -18.761 -5.676 1.00 91.19 573 LYS A C 1
ATOM 4573 O O . LYS A 1 573 ? -3.741 -18.034 -5.331 1.00 91.19 573 LYS A O 1
ATOM 4578 N N . SER A 1 574 ? -2.499 -18.983 -6.951 1.00 91.69 574 SER A N 1
ATOM 4579 C CA . SER A 1 574 ? -3.218 -18.337 -8.047 1.00 91.69 574 SER A CA 1
ATOM 4580 C C . SER A 1 574 ? -3.650 -19.308 -9.132 1.00 91.69 574 SER A C 1
ATOM 4582 O O . SER A 1 574 ? -2.961 -20.289 -9.405 1.00 91.69 574 SER A O 1
ATOM 4584 N N . VAL A 1 575 ? -4.791 -19.010 -9.747 1.00 91.31 575 VAL A N 1
ATOM 4585 C CA . VAL A 1 575 ? -5.325 -19.713 -10.917 1.00 91.31 575 VAL A CA 1
ATOM 4586 C C . VAL A 1 575 ? -5.623 -18.671 -11.984 1.00 91.31 575 VAL A C 1
ATOM 4588 O O . VAL A 1 575 ? -6.315 -17.686 -11.726 1.00 91.31 575 VAL A O 1
ATOM 4591 N N . ASN A 1 576 ? -5.074 -18.892 -13.173 1.00 87.50 576 ASN A N 1
ATOM 4592 C CA . ASN A 1 576 ? -5.278 -18.046 -14.346 1.00 87.50 576 ASN A CA 1
ATOM 4593 C C . ASN A 1 576 ? -6.356 -18.653 -15.253 1.00 87.50 576 ASN A C 1
ATOM 4595 O O . ASN A 1 576 ? -6.679 -19.832 -15.124 1.00 87.50 576 ASN A O 1
ATOM 4599 N N . ASN A 1 577 ? -6.855 -17.864 -16.208 1.00 82.69 577 ASN A N 1
ATOM 4600 C CA . ASN A 1 577 ? -7.838 -18.292 -17.213 1.00 82.69 577 ASN A CA 1
ATOM 4601 C C . ASN A 1 577 ? -9.127 -18.851 -16.596 1.00 82.69 577 ASN A C 1
ATOM 4603 O O . ASN A 1 577 ? -9.699 -19.830 -17.075 1.00 82.69 577 ASN A O 1
ATOM 4607 N N . VAL A 1 578 ? -9.580 -18.222 -15.512 1.00 86.19 578 VAL A N 1
ATOM 4608 C CA . VAL A 1 578 ? -10.830 -18.590 -14.848 1.00 86.19 578 VAL A CA 1
ATOM 4609 C C . VAL A 1 578 ? -11.991 -18.275 -15.799 1.00 86.19 578 VAL A C 1
ATOM 4611 O O . VAL A 1 578 ? -12.039 -17.163 -16.323 1.00 86.19 578 VAL A O 1
ATOM 4614 N N . PRO A 1 579 ? -12.926 -19.205 -16.045 1.00 83.31 579 PRO A N 1
ATOM 4615 C CA . PRO A 1 579 ? -13.987 -18.980 -17.016 1.00 83.31 579 PRO A CA 1
ATOM 4616 C C . PRO A 1 579 ? -14.981 -17.906 -16.541 1.00 83.31 579 PRO A C 1
ATOM 4618 O O . PRO A 1 579 ? -15.519 -17.983 -15.433 1.00 83.31 579 PRO A O 1
ATOM 4621 N N . ILE A 1 580 ? -15.203 -16.908 -17.403 1.00 80.50 580 ILE A N 1
ATOM 4622 C CA . ILE A 1 580 ? -15.943 -15.660 -17.140 1.00 80.50 580 ILE A CA 1
ATOM 4623 C C . ILE A 1 580 ? -17.368 -15.754 -17.701 1.00 80.50 580 ILE A C 1
ATOM 4625 O O . ILE A 1 580 ? -17.616 -16.496 -18.649 1.00 80.50 580 ILE A O 1
ATOM 4629 N N . GLY A 1 581 ? -18.312 -14.994 -17.136 1.00 74.38 581 GLY A N 1
ATOM 4630 C CA . GLY A 1 581 ? -19.714 -14.990 -17.572 1.00 74.38 581 GLY A CA 1
ATOM 4631 C C . GLY A 1 581 ? -20.568 -16.087 -16.930 1.00 74.38 581 GLY A C 1
ATOM 4632 O O . GLY A 1 581 ? -21.637 -16.413 -17.438 1.00 74.38 581 GLY A O 1
ATOM 4633 N N . GLN A 1 582 ? -20.094 -16.657 -15.823 1.00 80.12 582 GLN A N 1
ATOM 4634 C CA . GLN A 1 582 ? -20.754 -17.715 -15.062 1.00 80.12 582 GLN A CA 1
ATOM 4635 C C . GLN A 1 582 ? -20.600 -17.478 -13.554 1.00 80.12 582 GLN A C 1
ATOM 4637 O O . GLN A 1 582 ? -19.796 -16.652 -13.120 1.00 80.12 582 GLN A O 1
ATOM 4642 N N . VAL A 1 583 ? -21.350 -18.243 -12.759 1.00 84.44 583 VAL A N 1
ATOM 4643 C CA . VAL A 1 583 ? -21.257 -18.218 -11.295 1.00 84.44 583 VAL A CA 1
ATOM 4644 C C . VAL A 1 583 ? -20.198 -19.214 -10.825 1.00 84.44 583 VAL A C 1
ATOM 4646 O O . VAL A 1 583 ? -20.265 -20.403 -11.157 1.00 84.44 583 VAL A O 1
ATOM 4649 N N . LEU A 1 584 ? -19.239 -18.722 -10.046 1.00 88.75 584 LEU A N 1
ATOM 4650 C CA . LEU A 1 584 ? -18.249 -19.532 -9.344 1.00 88.75 584 LEU A CA 1
ATOM 4651 C C . LEU A 1 584 ? -18.716 -19.814 -7.918 1.00 88.75 584 LEU A C 1
ATOM 4653 O O . LEU A 1 584 ? -19.221 -18.917 -7.248 1.00 88.75 584 LEU A O 1
ATOM 4657 N N . ASP A 1 585 ? -18.478 -21.032 -7.445 1.00 90.06 585 ASP A N 1
ATOM 4658 C CA . ASP A 1 585 ? -18.709 -21.420 -6.056 1.00 90.06 585 ASP A CA 1
ATOM 4659 C C . ASP A 1 585 ? -17.373 -21.752 -5.390 1.00 90.06 585 ASP A C 1
ATOM 4661 O O . ASP A 1 585 ? -16.615 -22.607 -5.861 1.00 90.06 585 ASP A O 1
ATOM 4665 N N . VAL A 1 586 ? -17.097 -21.082 -4.275 1.00 92.19 586 VAL A N 1
ATOM 4666 C CA . VAL A 1 586 ? -15.919 -21.292 -3.437 1.00 92.19 586 VAL A CA 1
ATOM 4667 C C . VAL A 1 586 ? -16.378 -21.856 -2.096 1.00 92.19 586 VAL A C 1
ATOM 4669 O O . VAL A 1 586 ? -17.060 -21.174 -1.336 1.00 92.19 586 VAL A O 1
ATOM 4672 N N . ASN A 1 587 ? -16.007 -23.099 -1.799 1.00 92.75 587 ASN A N 1
ATOM 4673 C CA . ASN A 1 587 ? -16.253 -23.728 -0.504 1.00 92.75 587 ASN A CA 1
ATOM 4674 C C . ASN A 1 587 ? -14.969 -23.699 0.330 1.00 92.75 587 ASN A C 1
ATOM 4676 O O . ASN A 1 587 ? -13.961 -24.286 -0.064 1.00 92.75 587 ASN A O 1
ATOM 4680 N N . ILE A 1 588 ? -15.009 -23.020 1.469 1.00 93.38 588 ILE A N 1
ATOM 4681 C CA . ILE A 1 588 ? -13.900 -22.860 2.401 1.00 93.38 588 ILE A CA 1
ATOM 4682 C C . ILE A 1 588 ? -14.199 -23.653 3.668 1.00 93.38 588 ILE A C 1
ATOM 4684 O O . ILE A 1 588 ? -15.246 -23.468 4.283 1.00 93.38 588 ILE A O 1
ATOM 4688 N N . LYS A 1 589 ? -13.261 -24.500 4.092 1.00 92.44 589 LYS A N 1
ATOM 4689 C CA . LYS A 1 589 ? -13.355 -25.290 5.325 1.00 92.44 589 LYS A CA 1
ATOM 4690 C C . LYS A 1 589 ? -12.131 -25.095 6.204 1.00 92.44 589 LYS A C 1
ATOM 4692 O O . LYS A 1 589 ? -11.036 -24.846 5.698 1.00 92.44 589 LYS A O 1
ATOM 4697 N N . GLY A 1 590 ? -12.311 -25.312 7.503 1.00 89.38 590 GLY A N 1
ATOM 4698 C CA . GLY A 1 590 ? -11.221 -25.384 8.473 1.00 89.38 590 GLY A CA 1
ATOM 4699 C C . GLY A 1 590 ? -11.225 -24.218 9.453 1.00 89.38 590 GLY A C 1
ATOM 4700 O O . GLY A 1 590 ? -12.285 -23.813 9.924 1.00 89.38 590 GLY A O 1
ATOM 4701 N N . GLN A 1 591 ? -10.042 -23.721 9.802 1.00 88.00 591 GLN A N 1
ATOM 4702 C CA . GLN A 1 591 ? -9.856 -22.665 10.795 1.00 88.00 591 GLN A CA 1
ATOM 4703 C C . GLN A 1 591 ? -8.742 -21.723 10.347 1.00 88.00 591 GLN A C 1
ATOM 4705 O O . GLN A 1 591 ? -7.659 -22.163 9.968 1.00 88.00 591 GLN A O 1
ATOM 4710 N N . GLY A 1 592 ? -9.011 -20.423 10.387 1.00 87.31 592 GLY A N 1
ATOM 4711 C CA . GLY A 1 592 ? -8.060 -19.421 9.936 1.00 87.31 592 GLY A CA 1
ATOM 4712 C C . GLY A 1 592 ? -8.715 -18.126 9.505 1.00 87.31 592 GLY A C 1
ATOM 4713 O O . GLY A 1 592 ? -9.935 -18.051 9.382 1.00 87.31 592 GLY A O 1
ATOM 4714 N N . LEU A 1 593 ? -7.865 -17.141 9.229 1.00 88.88 593 LEU A N 1
ATOM 4715 C CA . LEU A 1 593 ? -8.238 -15.866 8.642 1.00 88.88 593 LEU A CA 1
ATOM 4716 C C . LEU A 1 593 ? -7.354 -15.627 7.421 1.00 88.88 593 LEU A C 1
ATOM 4718 O O . LEU A 1 593 ? -6.144 -15.481 7.552 1.00 88.88 593 LEU A O 1
ATOM 4722 N N . GLY A 1 594 ? -7.958 -15.606 6.241 1.00 89.75 594 GLY A N 1
ATOM 4723 C CA . GLY A 1 594 ? -7.262 -15.348 4.985 1.00 89.75 594 GLY A CA 1
ATOM 4724 C C . GLY A 1 594 ? -8.023 -14.367 4.109 1.00 89.75 594 GLY A C 1
ATOM 4725 O O . GLY A 1 594 ? -9.044 -13.808 4.508 1.00 89.75 594 GLY A O 1
ATOM 4726 N N . GLN A 1 595 ? -7.555 -14.189 2.882 1.00 91.12 595 GLN A N 1
ATOM 4727 C CA . GLN A 1 595 ? -8.251 -13.383 1.882 1.00 91.12 595 GLN A CA 1
ATOM 4728 C C . GLN A 1 595 ? -8.186 -14.044 0.512 1.00 91.12 595 GLN A C 1
ATOM 4730 O O . GLN A 1 595 ? -7.212 -14.717 0.163 1.00 91.12 595 GLN A O 1
ATOM 4735 N N . MET A 1 596 ? -9.229 -13.828 -0.282 1.00 91.56 596 MET A N 1
ATOM 4736 C CA . MET A 1 596 ? -9.258 -14.210 -1.685 1.00 91.56 596 MET A CA 1
ATOM 4737 C C . MET A 1 596 ? -9.647 -13.016 -2.541 1.00 91.56 596 MET A C 1
ATOM 4739 O O . MET A 1 596 ? -10.526 -12.225 -2.199 1.00 91.56 596 MET A O 1
ATOM 4743 N N . GLN A 1 597 ? -8.978 -12.929 -3.679 1.00 89.88 597 GLN A N 1
ATOM 4744 C CA . GLN A 1 597 ? -9.106 -11.885 -4.665 1.00 89.88 597 GLN A CA 1
ATOM 4745 C C . GLN A 1 597 ? -9.424 -12.505 -6.026 1.00 89.88 597 GLN A C 1
ATOM 4747 O O . GLN A 1 597 ? -8.734 -13.413 -6.490 1.00 89.88 597 GLN A O 1
ATOM 4752 N N . VAL A 1 598 ? -10.456 -11.993 -6.690 1.00 89.38 598 VAL A N 1
ATOM 4753 C CA . VAL A 1 598 ? -10.842 -12.381 -8.049 1.00 89.38 598 VAL A CA 1
ATOM 4754 C C . VAL A 1 598 ? -10.695 -11.170 -8.955 1.00 89.38 598 VAL A C 1
ATOM 4756 O O . VAL A 1 598 ? -11.487 -10.231 -8.892 1.00 89.38 598 VAL A O 1
ATOM 4759 N N . ASN A 1 599 ? -9.648 -11.182 -9.772 1.00 87.50 599 ASN A N 1
ATOM 4760 C CA . ASN A 1 599 ? -9.291 -10.123 -10.705 1.00 87.50 599 ASN A CA 1
ATOM 4761 C C . ASN A 1 599 ? -9.888 -10.420 -12.071 1.00 87.50 599 ASN A C 1
ATOM 4763 O O . ASN A 1 599 ? -9.560 -11.443 -12.660 1.00 87.50 599 ASN A O 1
ATOM 4767 N N . VAL A 1 600 ? -10.722 -9.515 -12.572 1.00 86.62 600 VAL A N 1
ATOM 4768 C CA . VAL A 1 600 ? -11.324 -9.571 -13.902 1.00 86.62 600 VAL A CA 1
ATOM 4769 C C . VAL A 1 600 ? -10.843 -8.362 -14.694 1.00 86.62 600 VAL A C 1
ATOM 4771 O O . VAL A 1 600 ? -11.015 -7.220 -14.270 1.00 86.62 600 VAL A O 1
ATOM 4774 N N . GLU A 1 601 ? -10.260 -8.609 -15.854 1.00 85.88 601 GLU A N 1
ATOM 4775 C CA . GLU A 1 601 ? -9.837 -7.592 -16.808 1.00 85.88 601 GLU A CA 1
ATOM 4776 C C . GLU A 1 601 ? -10.672 -7.732 -18.079 1.00 85.88 601 GLU A C 1
ATOM 4778 O O . GLU A 1 601 ? -10.961 -8.847 -18.500 1.00 85.88 601 GLU A O 1
ATOM 4783 N N . TYR A 1 602 ? -11.104 -6.620 -18.667 1.00 86.12 602 TYR A N 1
ATOM 4784 C CA . TYR A 1 602 ? -11.799 -6.588 -19.957 1.00 86.12 602 TYR A CA 1
ATOM 4785 C C . TYR A 1 602 ? -11.705 -5.194 -20.572 1.00 86.12 602 TYR A C 1
ATOM 4787 O O . TYR A 1 602 ? -11.507 -4.211 -19.857 1.00 86.12 602 TYR A O 1
ATOM 4795 N N . ASN A 1 603 ? -11.911 -5.079 -21.883 1.00 83.31 603 ASN A N 1
ATOM 4796 C CA . ASN A 1 603 ? -11.922 -3.788 -22.562 1.00 83.31 603 ASN A CA 1
ATOM 4797 C C . ASN A 1 603 ? -13.346 -3.318 -22.875 1.00 83.31 603 ASN A C 1
ATOM 4799 O O . ASN A 1 603 ? -14.226 -4.109 -23.224 1.00 83.31 603 ASN A O 1
ATOM 4803 N N . ILE A 1 604 ? -13.563 -2.004 -22.790 1.00 82.94 604 ILE A N 1
ATOM 4804 C CA . ILE A 1 604 ? -14.804 -1.336 -23.213 1.00 82.94 604 ILE A CA 1
ATOM 4805 C C . ILE A 1 604 ? -14.519 -0.341 -24.348 1.00 82.94 604 ILE A C 1
ATOM 4807 O O . ILE A 1 604 ? -13.424 0.231 -24.400 1.00 82.94 604 ILE A O 1
ATOM 4811 N N . PRO A 1 605 ? -15.479 -0.085 -25.254 1.00 79.19 605 PRO A N 1
ATOM 4812 C CA . PRO A 1 605 ? -15.312 0.910 -26.301 1.00 79.19 605 PRO A CA 1
ATOM 4813 C C . PRO A 1 605 ? -15.181 2.313 -25.697 1.00 79.19 605 PRO A C 1
ATOM 4815 O O . PRO A 1 605 ? -15.801 2.643 -24.683 1.00 79.19 605 PRO A O 1
ATOM 4818 N N . ILE A 1 606 ? -14.367 3.151 -26.339 1.00 71.38 606 ILE A N 1
ATOM 4819 C CA . ILE A 1 606 ? -14.180 4.547 -25.939 1.00 71.38 606 ILE A CA 1
ATOM 4820 C C . ILE A 1 606 ? -15.425 5.336 -26.342 1.00 71.38 606 ILE A C 1
ATOM 4822 O O . ILE A 1 606 ? -15.663 5.577 -27.526 1.00 71.38 606 ILE A O 1
ATOM 4826 N N . ASP A 1 607 ? -16.205 5.764 -25.352 1.00 68.31 607 ASP A N 1
ATOM 4827 C CA . ASP A 1 607 ? -17.331 6.665 -25.575 1.00 68.31 607 ASP A CA 1
ATOM 4828 C C . ASP A 1 607 ? -16.831 8.108 -25.739 1.00 68.31 607 ASP A C 1
ATOM 4830 O O . ASP A 1 607 ? -16.416 8.758 -24.777 1.00 68.31 607 ASP A O 1
ATOM 4834 N N . LYS A 1 608 ? -16.875 8.609 -26.979 1.00 60.84 608 LYS A N 1
ATOM 4835 C CA . LYS A 1 608 ? -16.470 9.979 -27.334 1.00 60.84 608 LYS A CA 1
ATOM 4836 C C . LYS A 1 608 ? -17.401 11.054 -26.757 1.00 60.84 608 LYS A C 1
ATOM 4838 O O . LYS A 1 608 ? -17.009 12.216 -26.721 1.00 60.84 608 LYS A O 1
ATOM 4843 N N . ASN A 1 609 ? -18.599 10.678 -26.301 1.00 58.25 609 ASN A N 1
ATOM 4844 C CA . ASN A 1 609 ? -19.627 11.594 -25.805 1.00 58.25 609 ASN A CA 1
ATOM 4845 C C . ASN A 1 609 ? -19.722 11.619 -24.272 1.00 58.25 609 ASN A C 1
ATOM 4847 O O . ASN A 1 609 ? -20.569 12.321 -23.715 1.00 58.25 609 ASN A O 1
ATOM 4851 N N . LYS A 1 610 ? -18.872 10.863 -23.567 1.00 60.81 610 LYS A N 1
ATOM 4852 C CA . LYS A 1 610 ? -18.879 10.840 -22.106 1.00 60.81 610 LYS A CA 1
ATOM 4853 C C . LYS A 1 610 ? -18.423 12.193 -21.565 1.00 60.81 610 LYS A C 1
ATOM 4855 O O . LYS A 1 610 ? -17.380 12.710 -21.960 1.00 60.81 610 LYS A O 1
ATOM 4860 N N . ASN A 1 611 ? -19.208 12.759 -20.649 1.00 53.25 611 ASN A N 1
ATOM 4861 C CA . ASN A 1 611 ? -18.950 14.080 -20.086 1.00 53.25 611 ASN A CA 1
ATOM 4862 C C . ASN A 1 611 ? -17.604 14.072 -19.337 1.00 53.25 611 ASN A C 1
ATOM 4864 O O . ASN A 1 611 ? -17.483 13.483 -18.261 1.00 53.25 611 ASN A O 1
ATOM 4868 N N . CYS A 1 612 ? -16.576 14.671 -19.937 1.00 58.44 612 CYS A N 1
ATOM 4869 C CA . CYS A 1 612 ? -15.265 14.797 -19.320 1.00 58.44 612 CYS A CA 1
ATOM 4870 C C . CYS A 1 612 ? -15.291 15.993 -18.367 1.00 58.44 612 CYS A C 1
ATOM 4872 O O . CYS A 1 612 ? -15.696 17.087 -18.754 1.00 58.44 612 CYS A O 1
ATOM 4874 N N . GLN A 1 613 ? -14.833 15.808 -17.127 1.00 68.00 613 GLN A N 1
ATOM 4875 C CA . GLN A 1 613 ? -14.725 16.908 -16.158 1.00 68.00 613 GLN A CA 1
ATOM 4876 C C . GLN A 1 613 ? -13.689 17.965 -16.581 1.00 68.00 613 GLN A C 1
ATOM 4878 O O . GLN A 1 613 ? -13.679 19.071 -16.048 1.00 68.00 613 GLN A O 1
ATOM 4883 N N . PHE A 1 614 ? -12.841 17.635 -17.560 1.00 61.31 614 PHE A N 1
ATOM 4884 C CA . PHE A 1 614 ? -11.807 18.506 -18.098 1.00 61.31 614 PHE A CA 1
ATOM 4885 C C . PHE A 1 614 ? -12.014 18.734 -19.594 1.00 61.31 614 PHE A C 1
ATOM 4887 O O . PHE A 1 614 ? -12.275 17.807 -20.362 1.00 61.31 614 PHE A O 1
ATOM 4894 N N . LYS A 1 615 ? -11.829 19.980 -20.032 1.00 72.38 615 LYS A N 1
ATOM 4895 C CA . LYS A 1 615 ? -11.804 20.327 -21.453 1.00 72.38 615 LYS A CA 1
ATOM 4896 C C . LYS A 1 615 ? -10.376 20.187 -21.976 1.00 72.38 615 LYS A C 1
ATOM 4898 O O . LYS A 1 615 ? -9.557 21.078 -21.778 1.00 72.38 615 LYS A O 1
ATOM 4903 N N . VAL A 1 616 ? -10.085 19.073 -22.644 1.00 70.38 616 VAL A N 1
ATOM 4904 C CA . VAL A 1 616 ? -8.781 18.819 -23.274 1.00 70.38 616 VAL A CA 1
ATOM 4905 C C . VAL A 1 616 ? -8.920 18.956 -24.786 1.00 70.38 616 VAL A C 1
ATOM 4907 O O . VAL A 1 616 ? -9.756 18.298 -25.399 1.00 70.38 616 VAL A O 1
ATOM 4910 N N . THR A 1 617 ? -8.098 19.805 -25.399 1.00 72.81 617 THR A N 1
ATOM 4911 C CA . THR A 1 617 ? -8.030 19.970 -26.859 1.00 72.81 617 THR A CA 1
ATOM 4912 C C . THR A 1 617 ? -6.625 19.643 -27.342 1.00 72.81 617 THR A C 1
ATOM 4914 O O . THR A 1 617 ? -5.673 20.321 -26.955 1.00 72.81 617 THR A O 1
ATOM 4917 N N . VAL A 1 618 ? -6.492 18.626 -28.193 1.00 72.19 618 VAL A N 1
ATOM 4918 C CA . VAL A 1 618 ? -5.209 18.214 -28.779 1.00 72.19 618 VAL A CA 1
ATOM 4919 C C . VAL A 1 618 ? -5.157 18.682 -30.228 1.00 72.19 618 VAL A C 1
ATOM 4921 O O . VAL A 1 618 ? -5.936 18.224 -31.058 1.00 72.19 618 VAL A O 1
ATOM 4924 N N . ASN A 1 619 ? -4.220 19.579 -30.536 1.00 74.75 619 ASN A N 1
ATOM 4925 C CA . ASN A 1 619 ? -3.977 20.054 -31.895 1.00 74.75 619 ASN A CA 1
ATOM 4926 C C . ASN A 1 619 ? -2.644 19.498 -32.395 1.00 74.75 619 ASN A C 1
ATOM 4928 O O . ASN A 1 619 ? -1.584 19.894 -31.913 1.00 74.75 619 ASN A O 1
ATOM 4932 N N . VAL A 1 620 ? -2.687 18.609 -33.386 1.00 74.06 620 VAL A N 1
ATOM 4933 C CA . VAL A 1 620 ? -1.480 18.087 -34.036 1.00 74.06 620 VAL A CA 1
ATOM 4934 C C . VAL A 1 620 ? -1.153 18.967 -35.238 1.00 74.06 620 VAL A C 1
ATOM 4936 O O . VAL A 1 620 ? -1.878 18.966 -36.231 1.00 74.06 620 VAL A O 1
ATOM 4939 N N . LYS A 1 621 ? -0.052 19.719 -35.169 1.00 72.25 621 LYS A N 1
ATOM 4940 C CA . LYS A 1 621 ? 0.499 20.434 -36.327 1.00 72.25 621 LYS A CA 1
ATOM 4941 C C . LYS A 1 621 ? 1.637 19.605 -36.916 1.00 72.25 621 LYS A C 1
ATOM 4943 O O . LYS A 1 621 ? 2.593 19.289 -36.217 1.00 72.25 621 LYS A O 1
ATOM 4948 N N . LYS A 1 622 ? 1.541 19.248 -38.200 1.00 59.69 622 LYS A N 1
ATOM 4949 C CA . LYS A 1 622 ? 2.657 18.636 -38.933 1.00 59.69 622 LYS A CA 1
ATOM 4950 C C . LYS A 1 622 ? 3.663 19.729 -39.277 1.00 59.69 622 LYS A C 1
ATOM 4952 O O . LYS A 1 622 ? 3.496 20.423 -40.276 1.00 59.69 622 LYS A O 1
ATOM 4957 N N . THR A 1 623 ? 4.691 19.894 -38.459 1.00 51.97 623 THR A N 1
ATOM 4958 C CA . THR A 1 623 ? 5.836 20.731 -38.820 1.00 51.97 623 THR A CA 1
ATOM 4959 C C . THR A 1 623 ? 6.703 19.930 -39.789 1.00 51.97 623 THR A C 1
ATOM 4961 O O . THR A 1 623 ? 7.318 18.939 -39.398 1.00 51.97 623 THR A O 1
ATOM 4964 N N . LYS A 1 624 ? 6.731 20.313 -41.072 1.00 51.84 624 LYS A N 1
ATOM 4965 C CA . LYS A 1 624 ? 7.831 19.906 -41.953 1.00 51.84 624 LYS A CA 1
ATOM 4966 C C . LYS A 1 624 ? 9.063 20.642 -41.436 1.00 51.84 624 LYS A C 1
ATOM 4968 O O . LYS A 1 624 ? 9.140 21.856 -41.571 1.00 51.84 624 LYS A O 1
ATOM 4973 N N . VAL A 1 625 ? 9.969 19.930 -40.776 1.00 50.91 625 VAL A N 1
ATOM 4974 C CA . VAL A 1 625 ? 11.303 20.465 -40.504 1.00 50.91 625 VAL A CA 1
ATOM 4975 C C . VAL A 1 625 ? 12.009 20.491 -41.855 1.00 50.91 625 VAL A C 1
ATOM 4977 O O . VAL A 1 625 ? 12.408 19.444 -42.361 1.00 50.91 625 VAL A O 1
ATOM 4980 N N . GLU A 1 626 ? 12.060 21.660 -42.490 1.00 44.88 626 GLU A N 1
ATOM 4981 C CA . GLU A 1 626 ? 12.957 21.882 -43.620 1.00 44.88 626 GLU A CA 1
ATOM 4982 C C . GLU A 1 626 ? 14.381 21.835 -43.070 1.00 44.88 626 GLU A C 1
ATOM 4984 O O . GLU A 1 626 ? 14.775 22.642 -42.230 1.00 44.88 626 GLU A O 1
ATOM 4989 N N . TRP A 1 627 ? 15.123 20.811 -43.474 1.00 40.25 627 TRP A N 1
ATOM 4990 C CA . TRP A 1 627 ? 16.551 20.720 -43.214 1.00 40.25 627 TRP A CA 1
ATOM 4991 C C . TRP A 1 627 ? 17.240 21.868 -43.964 1.00 40.25 627 TRP A C 1
ATOM 4993 O O . TRP A 1 627 ? 17.223 21.883 -45.194 1.00 40.25 627 TRP A O 1
ATOM 5003 N N . SER A 1 628 ? 17.816 22.829 -43.235 1.00 39.25 628 SER A N 1
ATOM 5004 C CA . SER A 1 628 ? 18.740 23.805 -43.820 1.00 39.25 628 SER A CA 1
ATOM 5005 C C . SER A 1 628 ? 20.120 23.148 -43.963 1.00 39.25 628 SER A C 1
ATOM 5007 O O . SER A 1 628 ? 20.595 22.584 -42.975 1.00 39.25 628 SER A O 1
ATOM 5009 N N . PRO A 1 629 ? 20.774 23.192 -45.138 1.00 49.72 629 PRO A N 1
ATOM 5010 C CA . PRO A 1 629 ? 22.095 22.592 -45.346 1.00 49.72 629 PRO A CA 1
ATOM 5011 C C . PRO A 1 629 ? 23.249 23.275 -44.592 1.00 49.72 629 PRO A C 1
ATOM 5013 O O . PRO A 1 629 ? 24.362 22.761 -44.624 1.00 49.72 629 PRO A O 1
ATOM 5016 N N . ASP A 1 630 ? 23.020 24.401 -43.912 1.00 47.62 630 ASP A N 1
ATOM 5017 C CA . ASP A 1 630 ? 24.098 25.269 -43.410 1.00 47.62 630 ASP A CA 1
ATOM 5018 C C . ASP A 1 630 ? 24.659 24.884 -42.024 1.00 47.62 630 ASP A C 1
ATOM 5020 O O . ASP A 1 630 ? 25.148 25.737 -41.285 1.00 47.62 630 ASP A O 1
ATOM 5024 N N . ILE A 1 631 ? 24.609 23.604 -41.644 1.00 45.69 631 ILE A N 1
ATOM 5025 C CA . ILE A 1 631 ? 25.334 23.100 -40.467 1.00 45.69 631 ILE A CA 1
ATOM 5026 C C . ILE A 1 631 ? 26.194 21.908 -40.891 1.00 45.69 631 ILE A C 1
ATOM 5028 O O . ILE A 1 631 ? 25.797 20.752 -40.734 1.00 45.69 631 ILE A O 1
ATOM 5032 N N . LEU A 1 632 ? 27.375 22.218 -41.429 1.00 37.03 632 LEU A N 1
ATOM 5033 C CA . LEU A 1 632 ? 28.552 21.349 -41.473 1.00 37.03 632 LEU A CA 1
ATOM 5034 C C . LEU A 1 632 ? 29.803 22.176 -41.181 1.00 37.03 632 LEU A C 1
ATOM 5036 O O . LEU A 1 632 ? 29.979 23.219 -41.851 1.00 37.03 632 LEU A O 1
#

Secondary structure (DSSP, 8-state):
----------PPP----GGGS--PPPB----SS---------TTS------PPPS--SEEEE--EEEETTTEEEEPPPEEEE---SSEEEEE--S-EETT--EEEEEEEETTEEEEEEE---SSEEEEEEEEEE-SS-EEEEEEEEEEEPSSEEEEEEEEEEE-TT-TT-S----SSS--EEEE-SSEEEEEETTTTEEEEEEE-PPPTT--TT--EEEEEEESSSSHHHHIIIIIS---SSSS---SHHHHHHHHHHHHHHHHHHHHTT---HHHHHHHHHHHHHHHHHHHTTB-TTS-B-SSTTSPP-HHHHHHHHHHHHHHTTTS---HHHHHHHHHHHHTTB-TTS-B----TTT----HHHHHHHHHHHHHHHHHHHHHT-S---TTSSTT-HHHHHHHHHHHHHHGGG---HHHHHHHHHHHHHH-TT-HHHHHHHHHHHHT-EE-TT--EE--SS------TTS-TTS--PPPHHHHHHHHHHHHHHHHH--S-SHHHHHHHHHT--TTS--SSHHHHHHHHHHHHHHHHHT--TT-EEEEEEEESS-TT-EEEEEEEGGGTTS-EEE-SPPPSSEEEEEEEEE--EEEEEEEEEEE---TTS--SS--------------S---

Radius of gyration: 31.95 Å; Cα contacts (8 Å, |Δi|>4): 1082; chains: 1; bounding box: 97×61×106 Å

Foldseek 3Di:
DDDDDDDDDDDDPDDDDPVNDDPDDAAEFDDPDDDPDDDDAPPVRDDDDDDDDHPDQAWDWDKDWDADPVPGIDIDHTDTDGDDDQWEKDWDADPAAEAQDWDWIWIDIPPPDTDIDTDHHHDAAWDWDWDWDDDPRDIHIYIDIHHYDYDFDKDKFKFKFKFFLQCPLALDDDDDDQDFDWQDDPAWTWTHRNVQSKIKIKGAQADDPQFDPPFKWKKKKWFQFLLLLLLCQCQVVVHQQAPDDCQWLFSLLLNQQLLLLSVVLCVVVVLDDPVSLVSSQVSNVVSLVVNCQQADPQLAGDRHRPDWGFLLSLLSSLLSLLSCVVSYPDDQCSSLSSLVVSLVQQDPQLFGDTGDPVQDDPDPLSSLQSLLSNLCSLLSSVVSPPPDDDPRGSPVPVVSSVSSLVSLLVCLVVDDALLSLLSSLLSNCSVPVPDPSSVVSLVVNVVQWDQDPSSATWHHPDPPPPDPVPDRPSPDPQDPLSGLNSLLSNLVNCLPVVPDSSSSSLRVNSRNRDPSRAHHTSNSRSSNSNSSSSVCSVVFDPFRWKWKWKDFPVDRPDIDIDIDGSNCSSPMDMDIRDDGNGMMMIMMRDRGIMMMMMMMMTRGHDDPPPDDPDDDDDDDDPDPPDDDPPDD

Organism: NCBI:txid100452

pLDDT: mean 79.96, std 16.22, range [29.97, 97.62]

Solvent-accessible surface area (backbone atoms only — not comparable to full-atom values): 36531 Å² total; per-residue (Å²): 132,90,83,86,89,80,88,78,84,83,74,76,83,80,79,81,53,92,84,73,59,77,92,78,74,72,36,70,51,73,75,96,75,79,90,91,77,90,80,84,67,50,97,87,67,63,80,89,81,92,76,83,79,63,71,44,80,44,70,46,71,48,70,51,78,48,78,41,98,88,75,46,75,48,74,52,77,67,47,75,49,73,41,80,68,89,60,42,69,46,79,53,73,71,92,61,44,48,44,73,44,82,44,79,40,48,35,43,36,53,76,93,50,79,51,77,48,85,46,69,46,89,60,70,43,78,42,81,44,76,50,77,49,78,56,100,90,48,69,37,42,39,46,47,76,44,43,26,39,68,60,54,46,82,43,80,42,51,49,46,49,78,42,44,16,60,50,84,61,53,50,65,82,80,82,95,65,102,63,70,41,77,48,75,49,101,46,44,34,40,37,34,38,72,90,78,19,25,26,40,37,39,37,55,42,73,70,69,92,65,52,48,84,93,46,69,46,25,35,41,40,35,25,45,28,87,48,20,52,41,47,41,32,47,58,71,66,66,40,72,35,48,100,62,83,79,78,39,40,55,52,48,40,31,44,41,37,23,45,43,33,37,51,52,39,35,52,74,70,67,69,60,50,73,68,57,49,52,43,47,28,51,51,50,50,53,42,52,57,57,50,52,66,19,49,47,95,78,44,42,25,15,57,42,68,94,54,64,41,26,47,64,55,32,29,53,51,46,29,42,50,42,64,37,45,82,68,30,95,63,66,65,64,63,47,36,46,29,50,57,48,53,60,73,35,49,43,96,75,21,41,47,53,63,64,24,74,90,74,50,58,102,42,73,66,48,36,48,40,48,33,22,48,45,48,37,24,53,51,56,36,55,70,68,45,78,71,76,64,63,95,79,47,82,79,79,47,58,66,60,55,50,38,33,48,50,36,51,63,74,47,52,88,74,60,79,53,47,39,45,45,20,41,40,31,36,27,36,40,68,76,41,69,83,37,70,65,30,54,51,38,49,51,54,50,63,70,62,54,41,69,54,98,67,45,29,38,43,30,58,85,66,81,86,72,88,71,59,93,86,59,71,82,80,64,81,76,62,69,55,48,60,27,44,33,12,31,18,32,41,40,50,42,32,74,73,70,66,81,58,74,54,43,16,32,49,56,43,55,55,53,51,32,45,85,40,52,29,44,82,48,32,67,26,20,26,44,33,37,40,27,49,27,55,49,47,68,77,66,63,59,96,68,33,37,37,39,39,38,40,36,37,82,82,46,79,84,46,72,49,77,4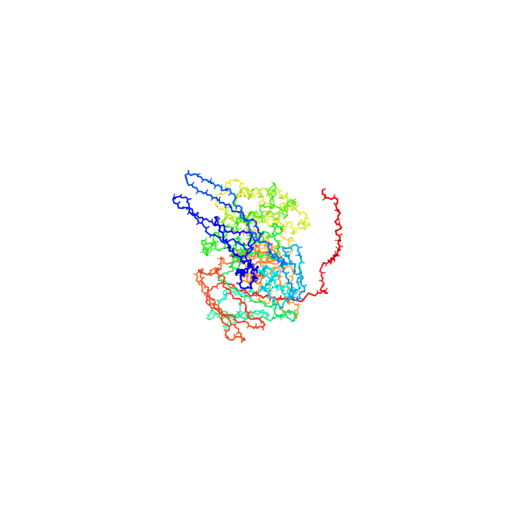8,77,28,35,69,95,40,12,56,59,68,47,73,47,71,77,47,82,74,64,45,52,36,39,35,43,31,36,49,38,46,55,21,29,39,36,43,37,38,35,33,18,31,70,78,65,89,81,60,88,62,99,62,94,81,83,89,82,88,76,88,75,79,80,76,84,71,84,88,80,127

Sequence (632 aa):
SRALRNGSQTMPPKVMTMDDLPPQTVRNYFPESWFFEKKKLPQDGFMEVSLTLPDSITTWSFMAVGISSTRGICVSEPLEQPVRKLFFTDVRLPYKVTRLEEVKVKIAVYNYHSYAAEVIPLRNGDLNMTVDVQSQNERDIVQRQLHVVAEGLLVRKSLKFVLDPEAKHATFRPSRKNKTILHESSTIKNVFDLKNKEQHTTIDLALPTNVIRGTESCRILAFGDLMGDIITHAVVESRNLIDTPLLDAEEVLGDLAPTIHALLSVQALGLMDENLKERGKNFVRNGVTRVTNYRNDDHSFSLTSGFKPSTWLTAFVLKTLCHGSSLAFIDKQLISAGFNWLFHQIKNDGSLKEQDRRIAKHVTEHDLMLSAEVLIAIMECQNYNQVQCPSLCVCSHLSHQTQVSIYLKTNLQRIRDPMVLAKVTYALMLFDPESDTFLQAAHQLNNHKRKNRQGHIYWSKIEETNEAKNIPLWYCQVAHSTAIEATAYALLVFLRHGSTNTDAIADWLVGQRNCNGAFIGAMDTSVAIQALSMYSLQKHYKDLNLHCNITSKVLKEYFYSFKFTEENALLGKSVNNVPIGQVLDVNIKGQGLGQMQVNVEYNIPIDKNKNCQFKVTVNVKKTKVEWSPDIL